Protein AF-A0A3C0QA62-F1 (afdb_monomer)

Sequence (477 aa):
MVRRFFHHNLDNNSNHLPTVELIMLKHKIFTVAALTAALMTASAAHARSTYVSPWQSLYPDSLSYDNADCMLCHTTADGKSGLNPYGADMDSVLPGSPSTTEITDALLAIEGDDSDSDPTGSSNLVEIDADTQPGWAEGDDPSGVIGLLDPGTPVADISVSPLSVDFGAVTVGTSGADSVAISNVGSADLTVDSLNLSGSSEFSLPGAPDTPFTVAASTSVNVSVEYAPLNDGLDNGTLEIASDSPGEELISVALSGTGVPVVVNECVPVIDPASLEFGSVELGNTSSLTTTVTNNGTLNCAVAAAVSGSVEFTLASSTSFTVVPGDSVDVDVDYTPADVGDDAGNLELTFPDRTIDVPLSGSGIEAPVGVIDLDIKSFRVTKKIALVRVKPIVIKLTVENGGVTEGSAPATLTGVQNGEVVHTQTLDVTDAVGNGSTRYTLDPFTPDAVGEILWTMVINDGDPDDDVATATTTVNP

Foldseek 3Di:
DDDDDDDDDDDDDDDDDDDDDDDDDDDDDDDDDDDDDDDDDDDDDDFDPLQVVVVCVVQVQQPDFFPPALSNQANDRVVPHHGGPNVVLLCVQPPDDDDPVSSVVSLCVSDVDDPRPDPVPDRQVNQVVVRGGRRGDDDDDPPDDDDDDDVDDWAWAWDKPPLEDEQEEDEAQDKDKDKIKIFTQTRAKKWWADKDKDWDPQKDFPPDDDPGDIHGHGGIDITMIMGHHNDFAKTKMKIWIAIPHPPCRIGIRIYIYGHDYPQDQDFDWDKPPLAAEQEEDEAQDKDKDKIKIATQGQHKWWKAKDKFFDPQKGWPDDRIDIHHHGGMDMTMIMGHDHDFDKTKIWTWIDTPVDIRTHIYIYGYDHDPPFFFAKAFPDWDWAAEDELVDFDFIKIKTKIEGPTDDWDKWKKWKWKDWPRDTPDIDIDIDTDDPDPDIDMDIDDTHTDPDFGKIKMWMFTPRPDPDTRIDIDMHGYHD

pLDDT: mean 78.54, std 24.52, range [22.81, 98.81]

Nearest PDB structures (foldseek):
  7som-assembly1_E  TM=3.087E-01  e=5.846E-16  Chlamydomonas reinhardtii
  7sqc-assembly1_O0  TM=2.799E-01  e=1.904E-17  Chlamydomonas reinhardtii
  7sqc-assembly1_F0  TM=3.146E-01  e=8.799E-16  Chlamydomonas reinhardtii
  7som-assembly1_bb  TM=7.806E-01  e=2.149E-04  Chlamydomonas reinhardtii
  8rk3-assembly1_U  TM=2.871E-01  e=3.969E-04  Pseudomonas phage JBD30

Structure (mmCIF, N/CA/C/O backbone):
data_AF-A0A3C0QA62-F1
#
_entry.id   AF-A0A3C0QA62-F1
#
loop_
_atom_site.group_PDB
_atom_site.id
_atom_site.type_symbol
_atom_site.label_atom_id
_atom_site.label_alt_id
_atom_site.label_comp_id
_atom_site.label_asym_id
_atom_site.label_entity_id
_atom_site.label_seq_id
_atom_site.pdbx_PDB_ins_code
_atom_site.Cartn_x
_atom_site.Cartn_y
_atom_site.Cartn_z
_atom_site.occupancy
_atom_site.B_iso_or_equiv
_atom_site.auth_seq_id
_atom_site.auth_comp_id
_atom_site.auth_asym_id
_atom_site.auth_atom_id
_atom_site.pdbx_PDB_model_num
ATOM 1 N N . MET A 1 1 ? 83.747 -25.787 -48.846 1.00 26.89 1 MET A N 1
ATOM 2 C CA . MET A 1 1 ? 85.168 -26.116 -48.589 1.00 26.89 1 MET A CA 1
ATOM 3 C C . MET A 1 1 ? 85.708 -26.817 -49.833 1.00 26.89 1 MET A C 1
ATOM 5 O O . MET A 1 1 ? 85.223 -27.899 -50.106 1.00 26.89 1 MET A O 1
ATOM 9 N N . VAL A 1 2 ? 86.671 -26.185 -50.543 1.00 24.61 2 VAL A N 1
ATOM 10 C CA . VAL A 1 2 ? 87.620 -26.789 -51.528 1.00 24.61 2 VAL A CA 1
ATOM 11 C C . VAL A 1 2 ? 86.989 -27.203 -52.883 1.00 24.61 2 VAL A C 1
ATOM 13 O O . VAL A 1 2 ? 86.074 -28.004 -52.883 1.00 24.61 2 VAL A O 1
ATOM 16 N N . ARG A 1 3 ? 87.394 -26.778 -54.098 1.00 26.55 3 ARG A N 1
ATOM 17 C CA . ARG A 1 3 ? 88.548 -26.052 -54.711 1.00 26.55 3 ARG A CA 1
ATOM 18 C C . ARG A 1 3 ? 88.125 -25.712 -56.169 1.00 26.55 3 ARG A C 1
ATOM 20 O O . ARG A 1 3 ? 87.568 -26.588 -56.811 1.00 26.55 3 ARG A O 1
ATOM 27 N N . ARG A 1 4 ? 88.180 -24.484 -56.716 1.00 29.20 4 ARG A N 1
ATOM 28 C CA . ARG A 1 4 ? 89.308 -23.709 -57.315 1.00 29.20 4 ARG A CA 1
ATOM 29 C C . ARG A 1 4 ? 90.384 -24.494 -58.085 1.00 29.20 4 ARG A C 1
ATOM 31 O O . ARG A 1 4 ? 91.129 -25.231 -57.449 1.00 29.20 4 ARG A O 1
ATOM 38 N N . PHE A 1 5 ? 90.524 -24.193 -59.386 1.00 27.17 5 PHE A N 1
ATOM 39 C CA . PHE A 1 5 ? 91.738 -23.784 -60.148 1.00 27.17 5 PHE A CA 1
ATOM 40 C C . PHE A 1 5 ? 91.456 -23.931 -61.670 1.00 27.17 5 PHE A C 1
ATOM 42 O O . PHE A 1 5 ? 90.722 -24.836 -62.030 1.00 27.17 5 PHE A O 1
ATOM 49 N N . PHE A 1 6 ? 91.937 -23.133 -62.635 1.00 26.03 6 PHE A N 1
ATOM 50 C CA . PHE A 1 6 ? 92.983 -22.103 -62.709 1.00 26.03 6 PHE A CA 1
ATOM 51 C C . PHE A 1 6 ? 92.662 -21.101 -63.845 1.00 26.03 6 PHE A C 1
ATOM 53 O O . PHE A 1 6 ? 91.990 -21.423 -64.818 1.00 26.03 6 PHE A O 1
ATOM 60 N N . HIS A 1 7 ? 93.198 -19.895 -63.680 1.00 27.03 7 HIS A N 1
ATOM 61 C CA . HIS A 1 7 ? 93.237 -18.742 -64.580 1.00 27.03 7 HIS A CA 1
ATOM 62 C C . HIS A 1 7 ? 94.265 -18.887 -65.729 1.00 27.03 7 HIS A C 1
ATOM 64 O O . HIS A 1 7 ? 95.360 -19.379 -65.479 1.00 27.03 7 HIS A O 1
ATOM 70 N N . HIS A 1 8 ? 93.917 -18.303 -66.890 1.00 28.70 8 HIS A N 1
ATOM 71 C CA . HIS A 1 8 ? 94.701 -17.347 -67.710 1.00 28.70 8 HIS A CA 1
ATOM 72 C C . HIS A 1 8 ? 96.025 -17.798 -68.380 1.00 28.70 8 HIS A C 1
ATOM 74 O O . HIS A 1 8 ? 96.936 -18.263 -67.703 1.00 28.70 8 HIS A O 1
ATOM 80 N N . ASN A 1 9 ? 96.206 -17.528 -69.688 1.00 27.78 9 ASN A N 1
ATOM 81 C CA . ASN A 1 9 ? 96.906 -16.327 -70.202 1.00 27.78 9 ASN A CA 1
ATOM 82 C C . ASN A 1 9 ? 97.274 -16.422 -71.719 1.00 27.78 9 ASN A C 1
ATOM 84 O O . ASN A 1 9 ? 97.578 -17.506 -72.213 1.00 27.78 9 ASN A O 1
ATOM 88 N N . LEU A 1 10 ? 97.368 -15.240 -72.351 1.00 27.19 10 LEU A N 1
ATOM 89 C CA . LEU A 1 10 ? 98.178 -14.811 -73.516 1.00 27.19 10 LEU A CA 1
ATOM 90 C C . LEU A 1 10 ? 97.555 -14.605 -74.919 1.00 27.19 10 LEU A C 1
ATOM 92 O O . LEU A 1 10 ? 97.094 -15.520 -75.596 1.00 27.19 10 LEU A O 1
ATOM 96 N N . ASP A 1 11 ? 97.699 -13.340 -75.334 1.00 30.58 11 ASP A N 1
ATOM 97 C CA . ASP A 1 11 ? 97.498 -12.674 -76.625 1.00 30.58 11 ASP A CA 1
ATOM 98 C C . ASP A 1 11 ? 98.323 -13.243 -77.798 1.00 30.58 11 ASP A C 1
ATOM 100 O O . ASP A 1 11 ? 99.469 -13.650 -77.605 1.00 30.58 11 ASP A O 1
ATOM 104 N N . ASN A 1 12 ? 97.813 -13.134 -79.038 1.00 28.28 12 ASN A N 1
ATOM 105 C CA . ASN A 1 12 ? 98.344 -12.213 -80.068 1.00 28.28 12 ASN A CA 1
ATOM 106 C C . ASN A 1 12 ? 97.691 -12.397 -81.460 1.00 28.28 12 ASN A C 1
ATOM 108 O O . ASN A 1 12 ? 97.818 -13.438 -82.091 1.00 28.28 12 ASN A O 1
ATOM 112 N N . ASN A 1 13 ? 97.135 -11.287 -81.952 1.00 27.53 13 ASN A N 1
ATOM 113 C CA . ASN A 1 13 ? 97.365 -10.659 -83.261 1.00 27.53 13 ASN A CA 1
ATOM 114 C C . ASN A 1 13 ? 96.912 -11.296 -84.608 1.00 27.53 13 ASN A C 1
ATOM 116 O O . ASN A 1 13 ? 97.366 -12.352 -85.039 1.00 27.53 13 ASN A O 1
ATOM 120 N N . SER A 1 14 ? 96.232 -10.422 -85.370 1.00 29.03 14 SER A N 1
ATOM 121 C CA . SER A 1 14 ? 96.308 -10.156 -86.825 1.00 29.03 14 SER A CA 1
ATOM 122 C C . SER A 1 14 ? 95.545 -11.000 -87.873 1.00 29.03 14 SER A C 1
ATOM 124 O O . SER A 1 14 ? 95.892 -12.131 -88.176 1.00 29.03 14 SER A O 1
ATOM 126 N N . ASN A 1 15 ? 94.592 -10.302 -88.521 1.00 30.58 15 ASN A N 1
ATOM 127 C CA . ASN A 1 15 ? 94.280 -10.215 -89.963 1.00 30.58 15 ASN A CA 1
ATOM 128 C C . ASN A 1 15 ? 94.190 -11.489 -90.828 1.00 30.58 15 ASN A C 1
ATOM 130 O O . ASN A 1 15 ? 95.211 -12.067 -91.177 1.00 30.58 15 ASN A O 1
ATOM 134 N N . HIS A 1 16 ? 92.992 -11.767 -91.367 1.00 29.56 16 HIS A N 1
ATOM 135 C CA . HIS A 1 16 ? 92.656 -11.638 -92.805 1.00 29.56 16 HIS A CA 1
ATOM 136 C C . HIS A 1 16 ? 91.302 -12.310 -93.138 1.00 29.56 16 HIS A C 1
ATOM 138 O O . HIS A 1 16 ? 91.106 -13.491 -92.878 1.00 29.56 16 HIS A O 1
ATOM 144 N N . LEU A 1 17 ? 90.392 -11.569 -93.785 1.00 32.72 17 LEU A N 1
ATOM 145 C CA . LEU A 1 17 ? 89.341 -12.120 -94.664 1.00 32.72 17 LEU A CA 1
ATOM 146 C C . LEU A 1 17 ? 89.995 -12.592 -95.983 1.00 32.72 17 LEU A C 1
ATOM 148 O O . LEU A 1 17 ? 90.993 -11.979 -96.383 1.00 32.72 17 LEU A O 1
ATOM 152 N N . PRO A 1 18 ? 89.466 -13.629 -96.678 1.00 40.97 18 PRO A N 1
ATOM 153 C CA . PRO A 1 18 ? 88.430 -13.379 -97.696 1.00 40.97 18 PRO A CA 1
ATOM 154 C C . PRO A 1 18 ? 87.348 -14.475 -97.921 1.00 40.97 18 PRO A C 1
ATOM 156 O O . PRO A 1 18 ? 87.532 -15.661 -97.672 1.00 40.97 18 PRO A O 1
ATOM 159 N N . THR A 1 19 ? 86.225 -13.981 -98.455 1.00 31.14 19 THR A N 1
ATOM 160 C CA . THR A 1 19 ? 85.123 -14.540 -99.281 1.00 31.14 19 THR A CA 1
ATOM 161 C C . THR A 1 19 ? 85.268 -15.903 -99.982 1.00 31.14 19 THR A C 1
ATOM 163 O O . THR A 1 19 ? 86.271 -16.081 -100.664 1.00 31.14 19 THR A O 1
ATOM 166 N N . VAL A 1 20 ? 84.180 -16.710 -100.033 1.00 29.05 20 VAL A N 1
ATOM 167 C CA . VAL A 1 20 ? 83.688 -17.431 -101.247 1.00 29.05 20 VAL A CA 1
ATOM 168 C C . VAL A 1 20 ? 82.154 -17.667 -101.222 1.00 29.05 20 VAL A C 1
ATOM 170 O O . VAL A 1 20 ? 81.580 -18.053 -100.211 1.00 29.05 20 VAL A O 1
ATOM 173 N N . GLU A 1 21 ? 81.581 -17.415 -102.403 1.00 28.95 21 GLU A N 1
ATOM 174 C CA . GLU A 1 21 ? 80.280 -17.644 -103.061 1.00 28.95 21 GLU A CA 1
ATOM 175 C C . GLU A 1 21 ? 79.274 -18.764 -102.690 1.00 28.95 21 GLU A C 1
ATOM 177 O O . GLU A 1 21 ? 79.554 -19.799 -102.095 1.00 28.95 21 GLU A O 1
ATOM 182 N N . LEU A 1 22 ? 78.070 -18.485 -103.210 1.00 26.78 22 LEU A N 1
ATOM 183 C CA . LEU A 1 22 ? 76.736 -19.077 -103.138 1.00 26.78 22 LEU A CA 1
ATOM 184 C C . LEU A 1 22 ? 76.501 -20.171 -104.211 1.00 26.78 22 LEU A C 1
ATOM 186 O O . LEU A 1 22 ? 76.644 -19.877 -105.394 1.00 26.78 22 LEU A O 1
ATOM 190 N N . ILE A 1 23 ? 76.021 -21.375 -103.847 1.00 28.67 23 ILE A N 1
ATOM 191 C CA . ILE A 1 23 ? 75.345 -22.313 -104.779 1.00 28.67 23 ILE A CA 1
ATOM 192 C C . ILE A 1 23 ? 74.132 -22.986 -104.107 1.00 28.67 23 ILE A C 1
ATOM 194 O O . ILE A 1 23 ? 74.202 -23.500 -102.995 1.00 28.67 23 ILE A O 1
ATOM 198 N N . MET A 1 24 ? 73.015 -22.965 -104.838 1.00 22.81 24 MET A N 1
ATOM 199 C CA . MET A 1 24 ? 71.668 -23.440 -104.507 1.00 22.81 24 MET A CA 1
ATOM 200 C C . MET A 1 24 ? 71.436 -24.959 -104.688 1.00 22.81 24 MET A C 1
ATOM 202 O O . MET A 1 24 ? 71.979 -25.576 -105.601 1.00 22.81 24 MET A O 1
ATOM 206 N N . LEU A 1 25 ? 70.422 -25.443 -103.945 1.00 23.38 25 LEU A N 1
ATOM 207 C CA . LEU A 1 25 ? 69.402 -26.461 -104.292 1.00 23.38 25 LEU A CA 1
ATOM 208 C C . LEU A 1 25 ? 69.584 -27.925 -103.806 1.00 23.38 25 LEU A C 1
ATOM 210 O O . LEU A 1 25 ? 70.167 -28.748 -104.507 1.00 23.38 25 LEU A O 1
ATOM 214 N N . LYS A 1 26 ? 68.897 -28.303 -102.705 1.00 24.67 26 LYS A N 1
ATOM 215 C CA . LYS A 1 26 ? 67.719 -29.222 -102.675 1.00 24.67 26 LYS A CA 1
ATOM 216 C C . LYS A 1 26 ? 67.338 -29.694 -101.246 1.00 24.67 26 LYS A C 1
ATOM 218 O O . LYS A 1 26 ? 68.153 -30.264 -100.546 1.00 24.67 26 LYS A O 1
ATOM 223 N N . HIS A 1 27 ? 66.036 -29.571 -100.950 1.00 25.97 27 HIS A N 1
ATOM 224 C CA . HIS A 1 27 ? 65.172 -30.411 -100.088 1.00 25.97 27 HIS A CA 1
ATOM 225 C C . HIS A 1 27 ? 65.398 -30.512 -98.556 1.00 25.97 27 HIS A C 1
ATOM 227 O O . HIS A 1 27 ? 66.249 -31.251 -98.089 1.00 25.97 27 HIS A O 1
ATOM 233 N N . LYS A 1 28 ? 64.453 -29.880 -97.827 1.00 26.23 28 LYS A N 1
ATOM 234 C CA . LYS A 1 28 ? 63.753 -30.299 -96.583 1.00 26.23 28 LYS A CA 1
ATOM 235 C C . LYS A 1 28 ? 64.570 -30.866 -95.396 1.00 26.23 28 LYS A C 1
ATOM 237 O O . LYS A 1 28 ? 64.943 -32.030 -95.446 1.00 26.23 28 LYS A O 1
ATOM 242 N N . ILE A 1 29 ? 64.601 -30.093 -94.287 1.00 24.38 29 ILE A N 1
ATOM 243 C CA . ILE A 1 29 ? 64.251 -30.420 -92.864 1.00 24.38 29 ILE A CA 1
ATOM 244 C C . ILE A 1 29 ? 65.149 -29.631 -91.871 1.00 24.38 29 ILE A C 1
ATOM 246 O O . ILE A 1 29 ? 66.351 -29.840 -91.907 1.00 24.38 29 ILE A O 1
ATOM 250 N N . PHE A 1 30 ? 64.517 -28.784 -91.019 1.00 25.42 30 PHE A N 1
ATOM 251 C CA . PHE A 1 30 ? 64.921 -28.196 -89.700 1.00 25.42 30 PHE A CA 1
ATOM 252 C C . PHE A 1 30 ? 66.323 -27.507 -89.593 1.00 25.42 30 PHE A C 1
ATOM 254 O O . PHE A 1 30 ? 67.306 -28.038 -90.077 1.00 25.42 30 PHE A O 1
ATOM 261 N N . THR A 1 31 ? 66.582 -26.328 -88.989 1.00 24.80 31 THR A N 1
ATOM 262 C CA . THR A 1 31 ? 66.087 -25.653 -87.760 1.00 24.80 31 THR A CA 1
ATOM 263 C C . THR A 1 31 ? 66.714 -24.224 -87.670 1.00 24.80 31 THR A C 1
ATOM 265 O O . THR A 1 31 ? 67.859 -24.082 -88.085 1.00 24.80 31 THR A O 1
ATOM 268 N N . VAL A 1 32 ? 65.971 -23.232 -87.126 1.00 25.67 32 VAL A N 1
ATOM 269 C CA . VAL A 1 32 ? 66.330 -22.071 -86.229 1.00 25.67 32 VAL A CA 1
ATOM 270 C C . VAL A 1 32 ? 67.537 -21.155 -86.591 1.00 25.67 32 VAL A C 1
ATOM 272 O O . VAL A 1 32 ? 68.658 -21.633 -86.695 1.00 25.67 32 VAL A O 1
ATOM 275 N N . ALA A 1 33 ? 67.325 -19.871 -86.965 1.00 28.88 33 ALA A N 1
ATOM 276 C CA . ALA A 1 33 ? 67.343 -18.592 -86.176 1.00 28.88 33 ALA A CA 1
ATOM 277 C C . ALA A 1 33 ? 68.711 -18.262 -85.508 1.00 28.88 33 ALA A C 1
ATOM 279 O O . ALA A 1 33 ? 69.396 -19.177 -85.086 1.00 28.88 33 ALA A O 1
ATOM 280 N N . ALA A 1 34 ? 69.242 -17.038 -85.365 1.00 30.95 34 ALA A N 1
ATOM 281 C CA . ALA A 1 34 ? 68.727 -15.667 -85.234 1.00 30.95 34 ALA A CA 1
ATOM 282 C C . ALA A 1 34 ? 69.892 -14.666 -85.548 1.00 30.95 34 ALA A C 1
ATOM 284 O O . ALA A 1 34 ? 71.056 -15.048 -85.463 1.00 30.95 34 ALA A O 1
ATOM 285 N N . LEU A 1 35 ? 69.665 -13.498 -86.168 1.00 35.56 35 LEU A N 1
ATOM 286 C CA . LEU A 1 35 ? 69.410 -12.154 -85.595 1.00 35.56 35 LEU A CA 1
ATOM 287 C C . LEU A 1 35 ? 70.594 -11.477 -84.851 1.00 35.56 35 LEU A C 1
ATOM 289 O O . LEU A 1 35 ? 71.106 -12.006 -83.873 1.00 35.56 35 LEU A O 1
ATOM 293 N N . THR A 1 36 ? 70.934 -10.245 -85.257 1.00 27.06 36 THR A N 1
ATOM 294 C CA . THR A 1 36 ? 71.584 -9.191 -84.439 1.00 27.06 36 THR A CA 1
ATOM 295 C C . THR A 1 36 ? 70.945 -7.846 -84.836 1.00 27.06 36 THR A C 1
ATOM 297 O O . THR A 1 36 ? 70.931 -7.500 -86.012 1.00 27.06 36 THR A O 1
ATOM 300 N N . ALA A 1 37 ? 70.129 -7.216 -83.984 1.00 34.12 37 ALA A N 1
ATOM 301 C CA . ALA A 1 37 ? 70.430 -6.394 -82.800 1.00 34.12 37 ALA A CA 1
ATOM 302 C C . ALA A 1 37 ? 70.638 -4.901 -83.131 1.00 34.12 37 ALA A C 1
ATOM 304 O O . ALA A 1 37 ? 71.585 -4.539 -83.826 1.00 34.12 37 ALA A O 1
ATOM 305 N N . ALA A 1 38 ? 69.798 -4.038 -82.550 1.00 26.64 38 ALA A N 1
ATOM 306 C CA . ALA A 1 38 ? 70.141 -2.657 -82.214 1.00 26.64 38 ALA A CA 1
ATOM 307 C C . ALA A 1 38 ? 69.278 -2.186 -81.029 1.00 26.64 38 ALA A C 1
ATOM 309 O O . ALA A 1 38 ? 68.054 -2.225 -81.093 1.00 26.64 38 ALA A O 1
ATOM 310 N N . LEU A 1 39 ? 69.964 -1.778 -79.959 1.00 31.45 39 LEU A N 1
ATOM 311 C CA . LEU A 1 39 ? 69.445 -1.229 -78.705 1.00 31.45 39 LEU A CA 1
ATOM 312 C C . LEU A 1 39 ? 68.789 0.151 -78.892 1.00 31.45 39 LEU A C 1
ATOM 314 O O . LEU A 1 39 ? 69.334 0.995 -79.606 1.00 31.45 39 LEU A O 1
ATOM 318 N N . MET A 1 40 ? 67.744 0.426 -78.105 1.00 26.41 40 MET A N 1
ATOM 319 C CA . MET A 1 40 ? 67.403 1.763 -77.604 1.00 26.41 40 MET A CA 1
ATOM 320 C C . MET A 1 40 ? 67.212 1.694 -76.083 1.00 26.41 40 MET A C 1
ATOM 322 O O . MET A 1 40 ? 66.695 0.712 -75.565 1.00 26.41 40 MET A O 1
ATOM 326 N N . THR A 1 41 ? 67.697 2.711 -75.373 1.00 27.94 41 THR A N 1
ATOM 327 C CA . THR A 1 41 ? 67.668 2.833 -73.908 1.00 27.94 41 THR A CA 1
ATOM 328 C C . THR A 1 41 ? 66.343 3.430 -73.430 1.00 27.94 41 THR A C 1
ATOM 330 O O . THR A 1 41 ? 65.990 4.523 -73.878 1.00 27.94 41 THR A O 1
ATOM 333 N N . ALA A 1 42 ? 65.663 2.745 -72.508 1.00 26.64 42 ALA A N 1
ATOM 334 C CA . ALA A 1 42 ? 64.410 3.158 -71.873 1.00 26.64 42 ALA A CA 1
ATOM 335 C C . ALA A 1 42 ? 64.637 4.085 -70.661 1.00 26.64 42 ALA A C 1
ATOM 337 O O . ALA A 1 42 ? 65.643 3.974 -69.956 1.00 26.64 42 ALA A O 1
ATOM 338 N N . SER A 1 43 ? 63.695 4.999 -70.417 1.00 31.66 43 SER A N 1
ATOM 339 C CA . SER A 1 43 ? 63.529 5.710 -69.142 1.00 31.66 43 SER A CA 1
ATOM 340 C C . SER A 1 43 ? 62.390 5.072 -68.348 1.00 31.66 43 SER A C 1
ATOM 342 O O . SER A 1 43 ? 61.391 4.684 -68.940 1.00 31.66 43 SER A O 1
ATOM 344 N N . ALA A 1 44 ? 62.573 4.977 -67.030 1.00 33.16 44 ALA A N 1
ATOM 345 C CA . ALA A 1 44 ? 61.753 4.203 -66.101 1.00 33.16 44 ALA A CA 1
ATOM 346 C C . ALA A 1 44 ? 60.298 4.693 -65.959 1.00 33.16 44 ALA A C 1
ATOM 348 O O . ALA A 1 44 ? 60.064 5.885 -65.739 1.00 33.16 44 ALA A O 1
ATOM 349 N N . ALA A 1 45 ? 59.367 3.738 -66.012 1.00 34.66 45 ALA A N 1
ATOM 350 C CA . ALA A 1 45 ? 57.976 3.849 -65.580 1.00 34.66 45 ALA A CA 1
ATOM 351 C C . ALA A 1 45 ? 57.856 3.567 -64.064 1.00 34.66 45 ALA A C 1
ATOM 353 O O . ALA A 1 45 ? 58.715 2.903 -63.480 1.00 34.66 45 ALA A O 1
ATOM 354 N N . HIS A 1 46 ? 56.811 4.077 -63.409 1.00 31.17 46 HIS A N 1
ATOM 355 C CA . HIS A 1 46 ? 56.518 3.839 -61.988 1.00 31.17 46 HIS A CA 1
ATOM 356 C C . HIS A 1 46 ? 55.051 3.415 -61.809 1.00 31.17 46 HIS A C 1
ATOM 358 O O . HIS A 1 46 ? 54.166 4.110 -62.304 1.00 31.17 46 HIS A O 1
ATOM 364 N N . ALA A 1 47 ? 54.787 2.353 -61.037 1.00 35.00 47 ALA A N 1
ATOM 365 C CA . ALA A 1 47 ? 53.429 1.939 -60.659 1.00 35.00 47 ALA A CA 1
ATOM 366 C C . ALA A 1 47 ? 52.803 2.711 -59.493 1.00 35.00 47 ALA A C 1
ATOM 368 O O . ALA A 1 47 ? 53.462 3.436 -58.741 1.00 35.00 47 ALA A O 1
ATOM 369 N N . ARG A 1 48 ? 51.495 2.478 -59.308 1.00 38.41 48 ARG A N 1
ATOM 370 C CA . ARG A 1 48 ? 50.721 2.870 -58.124 1.00 38.41 48 ARG A CA 1
ATOM 371 C C . ARG A 1 48 ? 50.891 1.853 -56.992 1.00 38.41 48 ARG A C 1
ATOM 373 O O . ARG A 1 48 ? 50.832 0.649 -57.200 1.00 38.41 48 ARG A O 1
ATOM 380 N N . SER A 1 49 ? 51.033 2.347 -55.765 1.00 40.56 49 SER A N 1
ATOM 381 C CA . SER A 1 49 ? 51.334 1.549 -54.567 1.00 40.56 49 SER A CA 1
ATOM 382 C C . SER A 1 49 ? 50.247 0.552 -54.143 1.00 40.56 49 SER A C 1
ATOM 384 O O . SER A 1 49 ? 50.512 -0.283 -53.287 1.00 40.56 49 SER A O 1
ATOM 386 N N . THR A 1 50 ? 49.026 0.638 -54.671 1.00 38.38 50 THR A N 1
ATOM 387 C CA . THR A 1 50 ? 47.867 -0.142 -54.200 1.00 38.38 50 THR A CA 1
ATOM 388 C C . THR A 1 50 ? 47.843 -1.592 -54.681 1.00 38.38 50 THR A C 1
ATOM 390 O O . THR A 1 50 ? 47.325 -2.427 -53.954 1.00 38.38 50 THR A O 1
ATOM 393 N N . TYR A 1 51 ? 48.452 -1.902 -55.826 1.00 46.41 51 TYR A N 1
ATOM 394 C CA . TYR A 1 51 ? 48.505 -3.260 -56.407 1.00 46.41 51 TYR A CA 1
ATOM 395 C C . TYR A 1 51 ? 49.813 -3.982 -56.064 1.00 46.41 51 TYR A C 1
ATOM 397 O O . TYR A 1 51 ? 49.858 -5.166 -55.750 1.00 46.41 51 TYR A O 1
ATOM 405 N N . VAL A 1 52 ? 50.881 -3.195 -55.961 1.00 49.31 52 VAL A N 1
ATOM 406 C CA . VAL A 1 52 ? 52.206 -3.645 -55.532 1.00 49.31 52 VAL A CA 1
ATOM 407 C C . VAL A 1 52 ? 52.225 -4.040 -54.049 1.00 49.31 52 VAL A C 1
ATOM 409 O O . VAL A 1 52 ? 52.954 -4.948 -53.663 1.00 49.31 52 VAL A O 1
ATOM 412 N N . SER A 1 53 ? 51.425 -3.384 -53.197 1.00 51.62 53 SER A N 1
ATOM 413 C CA . SER A 1 53 ? 51.437 -3.642 -51.745 1.00 51.62 53 SER A CA 1
ATOM 414 C C . SER A 1 53 ? 50.906 -5.032 -51.351 1.00 51.62 53 SER A C 1
ATOM 416 O O . SER A 1 53 ? 51.553 -5.669 -50.520 1.00 51.62 53 SER A O 1
ATOM 418 N N . PRO A 1 54 ? 49.789 -5.544 -51.912 1.00 50.66 54 PRO A N 1
ATOM 419 C CA . PRO A 1 54 ? 49.346 -6.925 -51.693 1.00 50.66 54 PRO A CA 1
ATOM 420 C C . PRO A 1 54 ? 50.384 -7.972 -52.113 1.00 50.66 54 PRO A C 1
ATOM 422 O O . PRO A 1 54 ? 50.725 -8.845 -51.314 1.00 50.66 54 PRO A O 1
ATOM 425 N N . TRP A 1 55 ? 50.963 -7.841 -53.311 1.00 57.34 55 TRP A N 1
ATOM 426 C CA . TRP A 1 55 ? 51.987 -8.767 -53.800 1.00 57.34 55 TRP A CA 1
ATOM 427 C C . TRP A 1 55 ? 53.271 -8.707 -52.955 1.00 57.34 55 TRP A C 1
ATOM 429 O O . TRP A 1 55 ? 53.773 -9.740 -52.514 1.00 57.34 55 TRP A O 1
ATOM 439 N N . GLN A 1 56 ? 53.752 -7.508 -52.602 1.00 59.94 56 GLN A N 1
ATOM 440 C CA . GLN A 1 56 ? 54.882 -7.334 -51.676 1.00 59.94 56 GLN A CA 1
ATOM 441 C C . GLN A 1 56 ? 54.568 -7.822 -50.256 1.00 59.94 56 GLN A C 1
ATOM 443 O O . GLN A 1 56 ? 55.482 -8.162 -49.510 1.00 59.94 56 GLN A O 1
ATOM 448 N N . SER A 1 57 ? 53.297 -7.872 -49.855 1.00 58.72 57 SER A N 1
ATOM 449 C CA . SER A 1 57 ? 52.902 -8.456 -48.573 1.00 58.72 57 SER A CA 1
ATOM 450 C C . SER A 1 57 ? 52.970 -9.984 -48.592 1.00 58.72 57 SER A C 1
ATOM 452 O O . SER A 1 57 ? 53.271 -10.573 -47.552 1.00 58.72 57 SER A O 1
ATOM 454 N N . LEU A 1 58 ? 52.687 -10.628 -49.729 1.00 57.06 58 LEU A N 1
ATOM 455 C CA . LEU A 1 58 ? 52.861 -12.075 -49.894 1.00 57.06 58 LEU A CA 1
ATOM 456 C C . LEU A 1 58 ? 54.335 -12.453 -50.092 1.00 57.06 58 LEU A C 1
ATOM 458 O O . LEU A 1 58 ? 54.806 -13.417 -49.488 1.00 57.06 58 LEU A O 1
ATOM 462 N N . TYR A 1 59 ? 55.076 -11.667 -50.876 1.00 65.81 59 TYR A N 1
ATOM 463 C CA . TYR A 1 59 ? 56.470 -11.925 -51.243 1.00 65.81 59 TYR A CA 1
ATOM 464 C C . TYR A 1 59 ? 57.394 -10.753 -50.860 1.00 65.81 59 TYR A C 1
ATOM 466 O O . TYR A 1 59 ? 58.006 -10.113 -51.720 1.00 65.81 59 TYR A O 1
ATOM 474 N N . PRO A 1 60 ? 57.556 -10.467 -49.555 1.00 61.97 60 PRO A N 1
ATOM 475 C CA . PRO A 1 60 ? 58.277 -9.286 -49.066 1.00 61.97 60 PRO A CA 1
ATOM 476 C C . PRO A 1 60 ? 59.778 -9.293 -49.360 1.00 61.97 60 PRO A C 1
ATOM 478 O O . PRO A 1 60 ? 60.428 -8.260 -49.231 1.00 61.97 60 PRO A O 1
ATOM 481 N N . ASP A 1 61 ? 60.331 -10.438 -49.758 1.00 67.88 61 ASP A N 1
ATOM 482 C CA . ASP A 1 61 ? 61.747 -10.601 -50.092 1.00 67.88 61 ASP A CA 1
ATOM 483 C C . ASP A 1 61 ? 62.026 -10.476 -51.606 1.00 67.88 61 ASP A C 1
ATOM 485 O O . ASP A 1 61 ? 63.171 -10.633 -52.033 1.00 67.88 61 ASP A O 1
ATOM 489 N N . SER A 1 62 ? 61.002 -10.175 -52.415 1.00 66.56 62 SER A N 1
ATOM 490 C CA . SER A 1 62 ? 61.050 -10.108 -53.886 1.00 66.56 62 SER A CA 1
ATOM 491 C C . SER A 1 62 ? 60.935 -8.666 -54.405 1.00 66.56 62 SER A C 1
ATOM 493 O O . SER A 1 62 ? 60.138 -8.342 -55.277 1.00 66.56 62 SER A O 1
ATOM 495 N N . LEU A 1 63 ? 61.724 -7.749 -53.842 1.00 61.25 63 LEU A N 1
ATOM 496 C CA . LEU A 1 63 ? 61.512 -6.295 -53.963 1.00 61.25 63 LEU A CA 1
ATOM 497 C C . LEU A 1 63 ? 62.170 -5.622 -55.188 1.00 61.25 63 LEU A C 1
ATOM 499 O O . LEU A 1 63 ? 62.446 -4.421 -55.136 1.00 61.25 63 LEU A O 1
ATOM 503 N N . SER A 1 64 ? 62.477 -6.360 -56.260 1.00 61.00 64 SER A N 1
ATOM 504 C CA . SER A 1 64 ? 63.155 -5.780 -57.432 1.00 61.00 64 SER A CA 1
ATOM 505 C C . SER A 1 64 ? 62.192 -5.337 -58.527 1.00 61.00 64 SER A C 1
ATOM 507 O O . SER A 1 64 ? 61.349 -6.113 -58.955 1.00 61.00 64 SER A O 1
ATOM 509 N N . TYR A 1 65 ? 62.375 -4.115 -59.029 1.00 52.72 65 TYR A N 1
ATOM 510 C CA . TYR A 1 65 ? 61.578 -3.520 -60.112 1.00 52.72 65 TYR A CA 1
ATOM 511 C C . TYR A 1 65 ? 61.946 -4.031 -61.515 1.00 52.72 65 TYR A C 1
ATOM 513 O O . TYR A 1 65 ? 61.404 -3.537 -62.496 1.00 52.72 65 TYR A O 1
ATOM 521 N N . ASP A 1 66 ? 62.906 -4.950 -61.610 1.00 57.66 66 ASP A N 1
ATOM 522 C CA . ASP A 1 66 ? 63.377 -5.554 -62.853 1.00 57.66 66 ASP A CA 1
ATOM 523 C C . ASP A 1 66 ? 63.170 -7.070 -62.761 1.00 57.66 66 ASP A C 1
ATOM 525 O O . ASP A 1 66 ? 63.760 -7.735 -61.904 1.00 57.66 66 ASP A O 1
ATOM 529 N N . ASN A 1 67 ? 62.337 -7.619 -63.647 1.00 56.31 67 ASN A N 1
ATOM 530 C CA . ASN A 1 67 ? 62.025 -9.048 -63.659 1.00 56.31 67 ASN A CA 1
ATOM 531 C C . ASN A 1 67 ? 63.225 -9.932 -64.023 1.00 56.31 67 ASN A C 1
ATOM 533 O O . ASN A 1 67 ? 63.218 -11.135 -63.752 1.00 56.31 67 ASN A O 1
ATOM 537 N N . ALA A 1 68 ? 64.268 -9.349 -64.616 1.00 57.41 68 ALA A N 1
ATOM 538 C CA . ALA A 1 68 ? 65.526 -10.022 -64.897 1.00 57.41 68 ALA A CA 1
ATOM 539 C C . ALA A 1 68 ? 66.518 -9.953 -63.720 1.00 57.41 68 ALA A C 1
ATOM 541 O O . ALA A 1 68 ? 67.577 -10.592 -63.772 1.00 57.41 68 ALA A O 1
ATOM 542 N N . ASP A 1 69 ? 66.212 -9.202 -62.657 1.00 67.25 69 ASP A N 1
ATOM 543 C CA . ASP A 1 69 ? 67.061 -9.136 -61.476 1.00 67.25 69 ASP A CA 1
ATOM 544 C C . ASP A 1 69 ? 66.970 -10.438 -60.684 1.00 67.25 69 ASP A C 1
ATOM 546 O O . ASP A 1 69 ? 65.905 -10.926 -60.302 1.00 67.25 69 ASP A O 1
ATOM 550 N N . CYS A 1 70 ? 68.137 -10.985 -60.363 1.00 71.69 70 CYS A N 1
ATOM 551 C CA . CYS A 1 70 ? 68.246 -12.175 -59.543 1.00 71.69 70 CYS A CA 1
ATOM 552 C C . CYS A 1 70 ? 67.559 -12.005 -58.180 1.00 71.69 70 CYS A C 1
ATOM 554 O O . CYS A 1 70 ? 67.106 -13.002 -57.629 1.00 71.69 70 CYS A O 1
ATOM 556 N N . MET A 1 71 ? 67.442 -10.778 -57.652 1.00 70.38 71 MET A N 1
ATOM 557 C CA . MET A 1 71 ? 66.720 -10.514 -56.399 1.00 70.38 71 MET A CA 1
ATOM 558 C C . MET A 1 71 ? 65.218 -10.811 -56.451 1.00 70.38 71 MET A C 1
ATOM 560 O O . MET A 1 71 ? 64.601 -10.928 -55.394 1.00 70.38 71 MET A O 1
ATOM 564 N N . LEU A 1 72 ? 64.620 -10.936 -57.640 1.00 70.75 72 LEU A N 1
ATOM 565 C CA . LEU A 1 72 ? 63.207 -11.282 -57.754 1.00 70.75 72 LEU A CA 1
ATOM 566 C C . LEU A 1 72 ? 62.941 -12.710 -57.253 1.00 70.75 72 LEU A C 1
ATOM 568 O O . LEU A 1 72 ? 61.987 -12.933 -56.514 1.00 70.75 72 LEU A O 1
ATOM 572 N N . CYS A 1 73 ? 63.815 -13.659 -57.598 1.00 69.38 73 CYS A N 1
ATOM 573 C CA . CYS A 1 73 ? 63.654 -15.081 -57.262 1.00 69.38 73 CYS A CA 1
ATOM 574 C C . CYS A 1 73 ? 64.685 -15.590 -56.244 1.00 69.38 73 CYS A C 1
ATOM 576 O O . CYS A 1 73 ? 64.529 -16.674 -55.686 1.00 69.38 73 CYS A O 1
ATOM 578 N N . HIS A 1 74 ? 65.756 -14.838 -55.992 1.00 75.12 74 HIS A N 1
ATOM 579 C CA . HIS A 1 74 ? 66.828 -15.204 -55.075 1.00 75.12 74 HIS A CA 1
ATOM 580 C C . HIS A 1 74 ? 66.993 -14.161 -53.980 1.00 75.12 74 HIS A C 1
ATOM 582 O O . HIS A 1 74 ? 66.782 -12.970 -54.155 1.00 75.12 74 HIS A O 1
ATOM 588 N N . THR A 1 75 ? 67.486 -14.609 -52.834 1.00 74.06 75 THR A N 1
ATOM 589 C CA . THR A 1 75 ? 67.736 -13.729 -51.682 1.00 74.06 75 THR A CA 1
ATOM 590 C C . THR A 1 75 ? 68.920 -12.758 -51.871 1.00 74.06 75 THR A C 1
ATOM 592 O O . THR A 1 75 ? 69.173 -11.928 -51.000 1.00 74.06 75 THR A O 1
ATOM 595 N N . THR A 1 76 ? 69.681 -12.853 -52.974 1.00 71.38 76 THR A N 1
ATOM 596 C CA . THR A 1 76 ? 70.794 -11.944 -53.313 1.00 71.38 76 THR A CA 1
ATOM 597 C C . THR A 1 76 ? 70.855 -11.624 -54.810 1.00 71.38 76 THR A C 1
ATOM 599 O O . THR A 1 76 ? 70.607 -12.474 -55.662 1.00 71.38 76 THR A O 1
ATOM 602 N N . ALA A 1 77 ? 71.299 -10.403 -55.132 1.00 69.38 77 ALA A N 1
ATOM 603 C CA . ALA A 1 77 ? 71.384 -9.865 -56.498 1.00 69.38 77 ALA A CA 1
ATOM 604 C C . ALA A 1 77 ? 72.357 -10.578 -57.445 1.00 69.38 77 ALA A C 1
ATOM 606 O O . ALA A 1 77 ? 72.366 -10.312 -58.641 1.00 69.38 77 ALA A O 1
ATOM 607 N N . ASP A 1 78 ? 73.215 -11.465 -56.941 1.00 70.56 78 ASP A N 1
ATOM 608 C CA . ASP A 1 78 ? 74.150 -12.219 -57.777 1.00 70.56 78 ASP A CA 1
ATOM 609 C C . ASP A 1 78 ? 73.606 -13.583 -58.232 1.00 70.56 78 ASP A C 1
ATOM 611 O O . ASP A 1 78 ? 74.339 -14.316 -58.903 1.00 70.56 78 ASP A O 1
ATOM 615 N N . GLY A 1 79 ? 72.366 -13.928 -57.851 1.00 69.44 79 GLY A N 1
ATOM 616 C CA . GLY A 1 79 ? 71.656 -15.148 -58.264 1.00 69.44 79 GLY A CA 1
ATOM 617 C C . GLY A 1 79 ? 72.269 -16.443 -57.737 1.00 69.44 79 GLY A C 1
ATOM 618 O O . GLY A 1 79 ? 71.986 -17.527 -58.239 1.00 69.44 79 GLY A O 1
ATOM 619 N N . LYS A 1 80 ? 73.176 -16.345 -56.758 1.00 73.00 80 LYS A N 1
ATOM 620 C CA . LYS A 1 80 ? 73.935 -17.488 -56.221 1.00 73.00 80 LYS A CA 1
ATOM 621 C C . LYS A 1 80 ? 73.455 -17.938 -54.849 1.00 73.00 80 LYS A C 1
ATOM 623 O O . LYS A 1 80 ? 73.978 -18.925 -54.326 1.00 73.00 80 LYS A O 1
ATOM 628 N N . SER A 1 81 ? 72.516 -17.214 -54.250 1.00 74.62 81 SER A N 1
ATOM 629 C CA . SER A 1 81 ? 71.867 -17.611 -53.010 1.00 74.62 81 SER A CA 1
ATOM 630 C C . SER A 1 81 ? 70.690 -18.556 -53.263 1.00 74.62 81 SER A C 1
ATOM 632 O O . SER A 1 81 ? 70.287 -18.804 -54.401 1.00 74.62 81 SER A O 1
ATOM 634 N N . GLY A 1 82 ? 70.150 -19.116 -52.179 1.00 78.06 82 GLY A N 1
ATOM 635 C CA . GLY A 1 82 ? 68.902 -19.871 -52.246 1.00 78.06 82 GLY A CA 1
ATOM 636 C C . GLY A 1 82 ? 67.738 -18.996 -52.718 1.00 78.06 82 GLY A C 1
ATOM 637 O O . GLY A 1 82 ? 67.776 -17.767 -52.569 1.00 78.06 82 GLY A O 1
ATOM 638 N N . LEU A 1 83 ? 66.726 -19.661 -53.273 1.00 75.81 83 LEU A N 1
ATOM 639 C CA . LEU A 1 83 ? 65.487 -19.032 -53.712 1.00 75.81 83 LEU A CA 1
ATOM 640 C C . LEU A 1 83 ? 64.794 -18.338 -52.530 1.00 75.81 83 LEU A C 1
ATOM 642 O O . LEU A 1 83 ? 64.846 -18.832 -51.399 1.00 75.81 83 LEU A O 1
ATOM 646 N N . ASN A 1 84 ? 64.189 -17.181 -52.787 1.00 72.94 84 ASN A N 1
ATOM 647 C CA . ASN A 1 84 ? 63.241 -16.563 -51.857 1.00 72.94 84 ASN A CA 1
ATOM 648 C C . ASN A 1 84 ? 61.870 -17.280 -51.974 1.00 72.94 84 ASN A C 1
ATOM 650 O O . ASN A 1 84 ? 61.739 -18.171 -52.814 1.00 72.94 84 ASN A O 1
ATOM 654 N N . PRO A 1 85 ? 60.859 -16.968 -51.141 1.00 71.75 85 PRO A N 1
ATOM 655 C CA . PRO A 1 85 ? 59.567 -17.660 -51.188 1.00 71.75 85 PRO A CA 1
ATOM 656 C C . PRO A 1 85 ? 58.907 -17.649 -52.575 1.00 71.75 85 PRO A C 1
ATOM 658 O O . PRO A 1 85 ? 58.494 -18.700 -53.045 1.00 71.75 85 PRO A O 1
ATOM 661 N N . TYR A 1 86 ? 58.939 -16.513 -53.279 1.00 69.56 86 TYR A N 1
ATOM 662 C CA . TYR A 1 86 ? 58.432 -16.407 -54.652 1.00 69.56 86 TYR A CA 1
ATOM 663 C C . TYR A 1 86 ? 59.200 -17.309 -55.629 1.00 69.56 86 TYR A C 1
ATOM 665 O O . TYR A 1 86 ? 58.612 -18.082 -56.378 1.00 69.56 86 TYR A O 1
ATOM 673 N N . GLY A 1 87 ? 60.533 -17.276 -55.582 1.00 71.62 87 GLY A N 1
ATOM 674 C CA . GLY A 1 87 ? 61.378 -18.154 -56.384 1.00 71.62 87 GLY A CA 1
ATOM 675 C C . GLY A 1 87 ? 61.187 -19.634 -56.049 1.00 71.62 87 GLY A C 1
ATOM 676 O O . GLY A 1 87 ? 61.314 -20.471 -56.934 1.00 71.62 87 GLY A O 1
ATOM 677 N N . ALA A 1 88 ? 60.873 -19.967 -54.795 1.00 70.81 88 ALA A N 1
ATOM 678 C CA . AL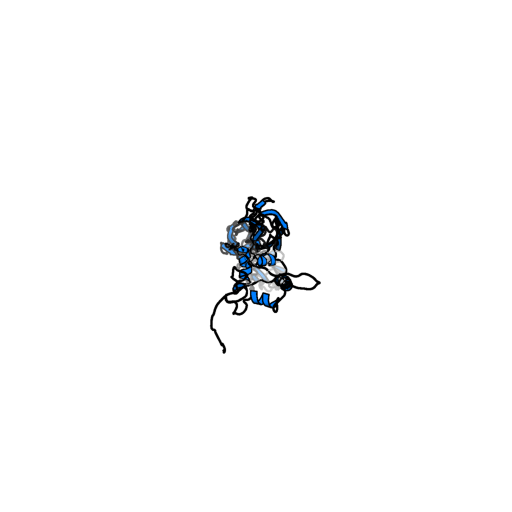A A 1 88 ? 60.599 -21.330 -54.350 1.00 70.81 88 ALA A CA 1
ATOM 679 C C . ALA A 1 88 ? 59.233 -21.827 -54.838 1.00 70.81 88 ALA A C 1
ATOM 681 O O . ALA A 1 88 ? 59.139 -22.974 -55.269 1.00 70.81 88 ALA A O 1
ATOM 682 N N . ASP A 1 89 ? 58.211 -20.972 -54.832 1.00 66.44 89 ASP A N 1
ATOM 683 C CA . ASP A 1 89 ? 56.905 -21.284 -55.411 1.00 66.44 89 ASP A CA 1
ATOM 684 C C . ASP A 1 89 ? 57.032 -21.467 -56.931 1.00 66.44 89 ASP A C 1
ATOM 686 O O . ASP A 1 89 ? 56.579 -22.485 -57.456 1.00 66.44 89 ASP A O 1
ATOM 690 N N . MET A 1 90 ? 57.787 -20.597 -57.613 1.00 65.06 90 MET A N 1
ATOM 691 C CA . MET A 1 90 ? 58.140 -20.730 -59.035 1.00 65.06 90 MET A CA 1
ATOM 692 C C . MET A 1 90 ? 58.922 -22.020 -59.352 1.00 65.06 90 MET A C 1
ATOM 694 O O . MET A 1 90 ? 58.611 -22.711 -60.320 1.00 65.06 90 MET A O 1
ATOM 698 N N . ASP A 1 91 ? 59.912 -22.394 -58.536 1.00 69.25 91 ASP A N 1
ATOM 699 C CA . ASP A 1 91 ? 60.681 -23.644 -58.692 1.00 69.25 91 ASP A CA 1
ATOM 700 C C . ASP A 1 91 ? 59.829 -24.888 -58.383 1.00 69.25 91 ASP A C 1
ATOM 702 O O . ASP A 1 91 ? 60.022 -25.950 -58.980 1.00 69.25 91 ASP A O 1
ATOM 706 N N . SER A 1 92 ? 58.833 -24.760 -57.498 1.00 62.34 92 SER A N 1
ATOM 707 C CA . SER A 1 92 ? 57.918 -25.852 -57.144 1.00 62.34 92 SER A CA 1
ATOM 708 C C . SER A 1 92 ? 56.975 -26.245 -58.285 1.00 62.34 92 SER A C 1
ATOM 710 O O . SER A 1 92 ? 56.572 -27.410 -58.371 1.00 62.34 92 SER A O 1
ATOM 712 N N . VAL A 1 93 ? 56.675 -25.307 -59.188 1.00 55.59 93 VAL A N 1
ATOM 713 C CA . VAL A 1 93 ? 55.813 -25.524 -60.360 1.00 55.59 93 VAL A CA 1
ATOM 714 C C . VAL A 1 93 ? 56.591 -25.708 -61.669 1.00 55.59 93 VAL A C 1
ATOM 716 O O . VAL A 1 93 ? 56.038 -26.252 -62.624 1.00 55.59 93 VAL A O 1
ATOM 719 N N . LEU A 1 94 ? 57.879 -25.337 -61.715 1.00 61.59 94 LEU A N 1
ATOM 720 C CA . LEU A 1 94 ? 58.765 -25.478 -62.881 1.00 61.59 94 LEU A CA 1
ATOM 721 C C . LEU A 1 94 ? 60.062 -26.247 -62.548 1.00 61.59 94 LEU A C 1
ATOM 723 O O . LEU A 1 94 ? 61.139 -25.653 -62.471 1.00 61.59 94 LEU A O 1
ATOM 727 N N . PRO A 1 95 ? 60.027 -27.585 -62.395 1.00 52.00 95 PRO A N 1
ATOM 728 C CA . PRO A 1 95 ? 61.233 -28.341 -62.077 1.00 52.00 95 PRO A CA 1
ATOM 729 C C . PRO A 1 95 ? 62.152 -28.521 -63.305 1.00 52.00 95 PRO A C 1
ATOM 731 O O . PRO A 1 95 ? 61.875 -29.314 -64.207 1.00 52.00 95 PRO A O 1
ATOM 734 N N . GLY A 1 96 ? 63.317 -27.863 -63.292 1.00 58.91 96 GLY A N 1
ATOM 735 C CA . GLY A 1 96 ? 64.350 -27.965 -64.341 1.00 58.91 96 GLY A CA 1
ATOM 736 C C . GLY A 1 96 ? 64.145 -26.989 -65.508 1.00 58.91 96 GLY A C 1
ATOM 737 O O . GLY A 1 96 ? 63.235 -26.184 -65.462 1.00 58.91 96 GLY A O 1
ATOM 738 N N . SER A 1 97 ? 65.007 -27.014 -66.541 1.00 51.34 97 SER A N 1
ATOM 739 C CA . SER A 1 97 ? 64.901 -26.106 -67.708 1.00 51.34 97 SER A CA 1
ATOM 740 C C . SER A 1 97 ? 63.656 -26.416 -68.557 1.00 51.34 97 SER A C 1
ATOM 742 O O . SER A 1 97 ? 63.723 -27.366 -69.345 1.00 51.34 97 SER A O 1
ATOM 744 N N . PRO A 1 98 ? 62.566 -25.633 -68.468 1.00 53.41 98 PRO A N 1
ATOM 745 C CA . PRO A 1 98 ? 61.329 -25.903 -69.185 1.00 53.41 98 PRO A CA 1
ATOM 746 C C . PRO A 1 98 ? 61.337 -25.215 -70.558 1.00 53.41 98 PRO A C 1
ATOM 748 O O . PRO A 1 98 ? 62.113 -24.293 -70.826 1.00 53.41 98 PRO A O 1
ATOM 751 N N . SER A 1 99 ? 60.464 -25.666 -71.450 1.00 53.75 99 SER A N 1
ATOM 752 C CA . SER A 1 99 ? 60.100 -24.956 -72.677 1.00 53.75 99 SER A CA 1
ATOM 753 C C . SER A 1 99 ? 59.179 -23.765 -72.373 1.00 53.75 99 SER A C 1
ATOM 755 O O . SER A 1 99 ? 58.509 -23.729 -71.346 1.00 53.75 99 SER A O 1
ATOM 757 N N . THR A 1 100 ? 59.108 -22.779 -73.274 1.00 50.09 100 THR A N 1
ATOM 758 C CA . THR A 1 100 ? 58.313 -21.549 -73.073 1.00 50.09 100 THR A CA 1
ATOM 759 C C . THR A 1 100 ? 56.819 -21.799 -72.847 1.00 50.09 100 THR A C 1
ATOM 761 O O . THR A 1 100 ? 56.176 -21.009 -72.173 1.00 50.09 100 THR A O 1
ATOM 764 N N . THR A 1 101 ? 56.270 -22.907 -73.352 1.00 45.16 101 THR A N 1
ATOM 765 C CA . THR A 1 101 ? 54.869 -23.302 -73.123 1.00 45.16 101 THR A CA 1
ATOM 766 C C . THR A 1 101 ? 54.625 -23.821 -71.700 1.00 45.16 101 THR A C 1
ATOM 768 O O . THR A 1 101 ? 53.548 -23.615 -71.160 1.00 45.16 101 THR A O 1
ATOM 771 N N . GLU A 1 102 ? 55.627 -24.434 -71.061 1.00 54.72 102 GLU A N 1
ATOM 772 C CA . GLU A 1 102 ? 55.520 -24.939 -69.681 1.00 54.72 102 GLU A CA 1
ATOM 773 C C . GLU A 1 102 ? 55.560 -23.797 -68.649 1.00 54.72 102 GLU A C 1
ATOM 775 O O . GLU A 1 102 ? 54.958 -23.913 -67.588 1.00 54.72 102 GLU A O 1
ATOM 780 N N . ILE A 1 103 ? 56.195 -22.668 -68.989 1.00 51.19 103 ILE A N 1
ATOM 781 C CA . ILE A 1 103 ? 56.244 -21.445 -68.167 1.00 51.19 103 ILE A CA 1
ATOM 782 C C . ILE A 1 103 ? 54.862 -20.780 -68.076 1.00 51.19 103 ILE A C 1
ATOM 784 O O . ILE A 1 103 ? 54.445 -20.378 -66.993 1.00 51.19 103 ILE A O 1
ATOM 788 N N . THR A 1 104 ? 54.130 -20.714 -69.191 1.00 48.72 104 THR A N 1
ATOM 789 C CA . THR A 1 104 ? 52.781 -20.129 -69.256 1.00 48.72 104 THR A CA 1
ATOM 790 C C . THR A 1 104 ? 51.770 -20.906 -68.410 1.00 48.72 104 THR A C 1
ATOM 792 O O . THR A 1 104 ? 51.019 -20.307 -67.647 1.00 48.72 104 THR A O 1
ATOM 795 N N . ASP A 1 105 ? 51.788 -22.239 -68.491 1.00 52.16 105 ASP A N 1
ATOM 796 C CA . ASP A 1 105 ? 50.871 -23.100 -67.733 1.00 52.16 105 ASP A CA 1
ATOM 797 C C . ASP A 1 105 ? 51.196 -23.131 -66.227 1.00 52.16 105 ASP A C 1
ATOM 799 O O . ASP A 1 105 ? 50.298 -23.294 -65.403 1.00 52.16 105 ASP A O 1
ATOM 803 N N . ALA A 1 106 ? 52.466 -22.956 -65.850 1.00 54.09 106 ALA A N 1
ATOM 804 C CA . ALA A 1 106 ? 52.893 -22.901 -64.453 1.00 54.09 106 ALA A CA 1
ATOM 805 C C . ALA A 1 106 ? 52.550 -21.567 -63.772 1.00 54.09 106 ALA A C 1
ATOM 807 O O . ALA A 1 106 ? 52.120 -21.568 -62.620 1.00 54.09 106 ALA A O 1
ATOM 808 N N . LEU A 1 107 ? 52.672 -20.448 -64.496 1.00 52.88 107 LEU A N 1
ATOM 809 C CA . LEU A 1 107 ? 52.215 -19.132 -64.034 1.00 52.88 107 LEU A CA 1
ATOM 810 C C . LEU A 1 107 ? 50.690 -19.120 -63.827 1.00 52.88 107 LEU A C 1
ATOM 812 O O . LEU A 1 107 ? 50.217 -18.686 -62.786 1.00 52.88 107 LEU A O 1
ATOM 816 N N . LEU A 1 108 ? 49.928 -19.747 -64.732 1.00 52.06 108 LEU A N 1
ATOM 817 C CA . LEU A 1 108 ? 48.482 -19.964 -64.565 1.00 52.06 108 LEU A CA 1
ATOM 818 C C . LEU A 1 108 ? 48.114 -20.890 -63.383 1.00 52.06 108 LEU A C 1
ATOM 820 O O . LEU A 1 108 ? 46.974 -20.870 -62.926 1.00 52.06 108 LEU A O 1
ATOM 824 N N . ALA A 1 109 ? 49.040 -21.729 -62.905 1.00 53.00 109 ALA A N 1
ATOM 825 C CA . ALA A 1 109 ? 48.793 -22.709 -61.843 1.00 53.00 109 ALA A CA 1
ATOM 826 C C . ALA A 1 109 ? 49.155 -22.214 -60.430 1.00 53.00 109 ALA A C 1
ATOM 828 O O . ALA A 1 109 ? 48.559 -22.695 -59.465 1.00 53.00 109 ALA A O 1
ATOM 829 N N . ILE A 1 110 ? 50.103 -21.277 -60.293 1.00 53.41 110 ILE A N 1
ATOM 830 C CA . ILE A 1 110 ? 50.344 -20.558 -59.026 1.00 53.41 110 ILE A CA 1
ATOM 831 C C . ILE A 1 110 ? 49.187 -19.582 -58.741 1.00 53.41 110 ILE A C 1
ATOM 833 O O . ILE A 1 110 ? 48.862 -19.337 -57.582 1.00 53.41 110 ILE A O 1
ATOM 837 N N . GLU A 1 111 ? 48.523 -19.086 -59.788 1.00 57.19 111 GLU A N 1
ATOM 838 C CA . GLU A 1 111 ? 47.592 -17.952 -59.731 1.00 57.19 111 GLU A CA 1
ATOM 839 C C . GLU A 1 111 ? 46.257 -18.275 -60.417 1.00 57.19 111 GLU A C 1
ATOM 841 O O . GLU A 1 111 ? 45.835 -17.627 -61.374 1.00 57.19 111 GLU A O 1
ATOM 846 N N . GLY A 1 112 ? 45.579 -19.323 -59.949 1.00 43.28 112 GLY A N 1
ATOM 847 C CA . GLY A 1 112 ? 44.203 -19.585 -60.363 1.00 43.28 112 GLY A CA 1
ATOM 848 C C . GLY A 1 112 ? 43.274 -18.460 -59.893 1.00 43.28 112 GLY A C 1
ATOM 849 O O . GLY A 1 112 ? 42.893 -18.457 -58.726 1.00 43.28 112 GLY A O 1
ATOM 850 N N . ASP A 1 113 ? 42.916 -17.582 -60.832 1.00 46.94 113 ASP A N 1
ATOM 851 C CA . ASP A 1 113 ? 41.995 -16.436 -60.756 1.00 46.94 113 ASP A CA 1
ATOM 852 C C . ASP A 1 113 ? 42.535 -15.187 -60.017 1.00 46.94 113 ASP A C 1
ATOM 854 O O . ASP A 1 113 ? 42.432 -15.077 -58.799 1.00 46.94 113 ASP A O 1
ATOM 858 N N . ASP A 1 114 ? 43.081 -14.241 -60.800 1.00 52.53 114 ASP A N 1
ATOM 859 C CA . ASP A 1 114 ? 43.071 -12.774 -60.582 1.00 52.53 114 ASP A CA 1
ATOM 860 C C . ASP A 1 114 ? 43.097 -12.319 -59.108 1.00 52.53 114 ASP A C 1
ATOM 862 O O . ASP A 1 114 ? 42.091 -11.912 -58.520 1.00 52.53 114 ASP A O 1
ATOM 866 N N . SER A 1 115 ? 44.271 -12.428 -58.482 1.00 45.53 115 SER A N 1
ATOM 867 C CA . SER A 1 115 ? 44.457 -12.114 -57.062 1.00 45.53 115 SER A CA 1
ATOM 868 C C . SER A 1 115 ? 44.590 -10.619 -56.742 1.00 45.53 115 SER A C 1
ATOM 870 O O . SER A 1 115 ? 44.717 -10.271 -55.566 1.00 45.53 115 SER A O 1
ATOM 872 N N . ASP A 1 116 ? 44.586 -9.736 -57.740 1.00 48.56 116 ASP A N 1
ATOM 873 C CA . ASP A 1 116 ? 44.714 -8.286 -57.560 1.00 48.56 116 ASP A CA 1
ATOM 874 C C . ASP A 1 116 ? 43.541 -7.472 -58.132 1.00 48.56 116 ASP A C 1
ATOM 876 O O . ASP A 1 116 ? 43.501 -6.255 -57.923 1.00 48.56 116 ASP A O 1
ATOM 880 N N . SER A 1 117 ? 42.531 -8.141 -58.709 1.00 49.94 117 SER A N 1
ATOM 881 C CA . SER A 1 117 ? 41.302 -7.527 -59.226 1.00 49.94 117 SER A CA 1
ATOM 882 C C . SER A 1 117 ? 41.616 -6.391 -60.200 1.00 49.94 117 SER A C 1
ATOM 884 O O . SER A 1 117 ? 41.086 -5.280 -60.070 1.00 49.94 117 SER A O 1
ATOM 886 N N . ASP A 1 118 ? 42.510 -6.660 -61.155 1.00 50.31 118 ASP A N 1
ATOM 887 C CA . ASP A 1 118 ? 42.885 -5.702 -62.190 1.00 50.31 118 ASP A CA 1
ATOM 888 C C . ASP A 1 118 ? 41.689 -5.417 -63.125 1.00 50.31 118 ASP A C 1
ATOM 890 O O . ASP A 1 118 ? 41.241 -6.292 -63.874 1.00 50.31 118 ASP A O 1
ATOM 894 N N . PRO A 1 119 ? 41.177 -4.171 -63.175 1.00 41.59 119 PRO A N 1
ATOM 895 C CA . PRO A 1 119 ? 40.060 -3.821 -64.045 1.00 41.59 119 PRO A CA 1
ATOM 896 C C . PRO A 1 119 ? 40.411 -3.835 -65.546 1.00 41.59 119 PRO A C 1
ATOM 898 O O . PRO A 1 119 ? 39.502 -3.679 -66.366 1.00 41.59 119 PRO A O 1
ATOM 901 N N . THR A 1 120 ? 41.686 -3.997 -65.940 1.00 46.09 120 THR A N 1
ATOM 902 C CA . THR A 1 120 ? 42.087 -4.106 -67.357 1.00 46.09 120 THR A CA 1
ATOM 903 C C . THR A 1 120 ? 42.005 -5.529 -67.918 1.00 46.09 120 THR A C 1
ATOM 905 O O . THR A 1 120 ? 41.979 -5.696 -69.142 1.00 46.09 120 THR A O 1
ATOM 908 N N . GLY A 1 121 ? 41.893 -6.547 -67.054 1.00 46.88 121 GLY A N 1
ATOM 909 C CA . GLY A 1 121 ? 41.850 -7.960 -67.439 1.00 46.88 121 GLY A CA 1
ATOM 910 C C . GLY A 1 121 ? 43.178 -8.490 -67.991 1.00 46.88 121 GLY A C 1
ATOM 911 O O . GLY A 1 121 ? 43.180 -9.472 -68.743 1.00 46.88 121 GLY A O 1
ATOM 912 N N . SER A 1 122 ? 44.295 -7.828 -67.677 1.00 50.47 122 SER A N 1
ATOM 913 C CA . SER A 1 122 ? 45.626 -8.261 -68.097 1.00 50.47 122 SER A CA 1
ATOM 914 C C . SER A 1 122 ? 46.096 -9.386 -67.179 1.00 50.47 122 SER A C 1
ATOM 916 O O . SER A 1 122 ? 46.148 -9.228 -65.971 1.00 50.47 122 SER A O 1
ATOM 918 N N . SER A 1 123 ? 46.437 -10.551 -67.732 1.00 52.28 123 SER A N 1
ATOM 919 C CA . SER A 1 123 ? 47.061 -11.612 -66.928 1.00 52.28 123 SER A CA 1
ATOM 920 C C . SER A 1 123 ? 48.496 -11.224 -66.562 1.00 52.28 123 SER A C 1
ATOM 922 O O . SER A 1 123 ? 49.175 -10.658 -67.416 1.00 52.28 123 SER A O 1
ATOM 924 N N . ASN A 1 124 ? 49.015 -11.684 -65.425 1.00 51.69 124 ASN A N 1
ATOM 925 C CA . ASN A 1 124 ? 50.413 -11.489 -64.999 1.00 51.69 124 ASN A CA 1
ATOM 926 C C . ASN A 1 124 ? 51.458 -11.884 -66.066 1.00 51.69 124 ASN A C 1
ATOM 928 O O . ASN A 1 124 ? 52.553 -11.335 -66.129 1.00 51.69 124 ASN A O 1
ATOM 932 N N . LEU A 1 125 ? 51.103 -12.788 -66.985 1.00 50.72 125 LEU A N 1
ATOM 933 C CA . LEU A 1 125 ? 51.902 -13.128 -68.170 1.00 50.72 125 LEU A CA 1
ATOM 934 C C . LEU A 1 125 ? 52.129 -11.950 -69.132 1.00 50.72 125 LEU A C 1
ATOM 936 O O . LEU A 1 125 ? 53.208 -11.821 -69.699 1.00 50.72 125 LEU A O 1
ATOM 940 N N . VAL A 1 126 ? 51.121 -11.097 -69.313 1.00 53.59 126 VAL A N 1
ATOM 941 C CA . VAL A 1 126 ? 51.184 -9.890 -70.151 1.00 53.59 126 VAL A CA 1
ATOM 942 C C . VAL A 1 126 ? 52.084 -8.839 -69.502 1.00 53.59 126 VAL A C 1
ATOM 944 O O . VAL A 1 126 ? 52.828 -8.158 -70.202 1.00 53.59 126 VAL A O 1
ATOM 947 N N . GLU A 1 127 ? 52.066 -8.747 -68.174 1.00 53.84 127 GLU A N 1
ATOM 948 C CA . GLU A 1 127 ? 52.890 -7.813 -67.400 1.00 53.84 127 GLU A CA 1
ATOM 949 C C . GLU A 1 127 ? 54.361 -8.260 -67.344 1.00 53.84 127 GLU A C 1
ATOM 951 O O . GLU A 1 127 ? 55.274 -7.446 -67.505 1.00 53.84 127 GLU A O 1
ATOM 956 N N . ILE A 1 128 ? 54.607 -9.569 -67.218 1.00 51.00 128 ILE A N 1
ATOM 957 C CA . ILE A 1 128 ? 55.951 -10.160 -67.266 1.00 51.00 128 ILE A CA 1
ATOM 958 C C . ILE A 1 128 ? 56.580 -10.000 -68.656 1.00 51.00 128 ILE A C 1
ATOM 960 O O . ILE A 1 128 ? 57.746 -9.614 -68.746 1.00 51.00 128 ILE A O 1
ATOM 964 N N . ASP A 1 129 ? 55.821 -10.234 -69.733 1.00 50.31 129 ASP A N 1
ATOM 965 C CA . ASP A 1 129 ? 56.287 -10.033 -71.116 1.00 50.31 129 ASP A CA 1
ATOM 966 C C . ASP A 1 129 ? 56.555 -8.547 -71.448 1.00 50.31 129 ASP A C 1
ATOM 968 O O . ASP A 1 129 ? 57.246 -8.242 -72.426 1.00 50.31 129 ASP A O 1
ATOM 972 N N . ALA A 1 130 ? 56.045 -7.625 -70.624 1.00 51.81 130 ALA A N 1
ATOM 973 C CA . ALA A 1 130 ? 56.306 -6.188 -70.682 1.00 51.81 130 ALA A CA 1
ATOM 974 C C . ALA A 1 130 ? 57.466 -5.724 -69.768 1.00 51.81 130 ALA A C 1
ATOM 976 O O . ALA A 1 130 ? 57.676 -4.518 -69.635 1.00 51.81 130 ALA A O 1
ATOM 977 N N . ASP A 1 131 ? 58.236 -6.652 -69.174 1.00 52.00 131 ASP A N 1
ATOM 978 C CA . ASP A 1 131 ? 59.321 -6.392 -68.204 1.00 52.00 131 ASP A CA 1
ATOM 979 C C . ASP A 1 131 ? 58.846 -5.673 -66.914 1.00 52.00 131 ASP A C 1
ATOM 981 O O . ASP A 1 131 ? 59.576 -4.878 -66.319 1.00 52.00 131 ASP A O 1
ATOM 985 N N . THR A 1 132 ? 57.625 -5.962 -66.443 1.00 54.75 132 THR A N 1
ATOM 986 C CA . THR A 1 132 ? 57.036 -5.348 -65.231 1.00 54.75 132 THR A CA 1
ATOM 987 C C . THR A 1 132 ? 56.559 -6.375 -64.197 1.00 54.75 132 THR A C 1
ATOM 989 O O . THR A 1 132 ? 56.214 -7.502 -64.552 1.00 54.75 132 THR A O 1
ATOM 992 N N . GLN A 1 133 ? 56.579 -6.024 -62.903 1.00 53.38 133 GLN A N 1
ATOM 993 C CA . GLN A 1 133 ? 56.101 -6.924 -61.840 1.00 53.38 133 GLN A CA 1
ATOM 994 C C . GLN A 1 133 ? 54.597 -7.218 -61.997 1.00 53.38 133 GLN A C 1
ATOM 996 O O . GLN A 1 133 ? 53.875 -6.312 -62.405 1.00 53.38 133 GLN A O 1
ATOM 1001 N N . PRO A 1 134 ? 54.111 -8.409 -61.600 1.00 52.62 134 PRO A N 1
ATOM 1002 C CA . PRO A 1 134 ? 52.676 -8.675 -61.491 1.00 52.62 134 PRO A CA 1
ATOM 1003 C C . PRO A 1 134 ? 51.941 -7.576 -60.694 1.00 52.62 134 PRO A C 1
ATOM 1005 O O . PRO A 1 134 ? 52.377 -7.229 -59.589 1.00 52.62 134 PRO A O 1
ATOM 1008 N N . GLY A 1 135 ? 50.887 -6.987 -61.268 1.00 51.16 135 GLY A N 1
ATOM 1009 C CA . GLY A 1 135 ? 50.160 -5.826 -60.730 1.00 51.16 135 GLY A CA 1
ATOM 1010 C C . GLY A 1 135 ? 50.722 -4.443 -61.122 1.00 51.16 135 GLY A C 1
ATOM 1011 O O . GLY A 1 135 ? 50.477 -3.443 -60.431 1.00 51.16 135 GLY A O 1
ATOM 1012 N N . TRP A 1 136 ? 51.516 -4.347 -62.196 1.00 47.09 136 TRP A N 1
ATOM 1013 C CA . TRP A 1 136 ? 51.999 -3.091 -62.799 1.00 47.09 136 TRP A CA 1
ATOM 1014 C C . TRP A 1 136 ? 51.436 -2.921 -64.220 1.00 47.09 136 TRP A C 1
ATOM 1016 O O . TRP A 1 136 ? 51.818 -3.649 -65.127 1.00 47.09 136 TRP A O 1
ATOM 1026 N N . ALA A 1 137 ? 50.666 -1.854 -64.469 1.00 43.88 137 ALA A N 1
ATOM 1027 C CA . ALA A 1 137 ? 50.248 -1.474 -65.825 1.00 43.88 137 ALA A CA 1
ATOM 1028 C C . ALA A 1 137 ? 50.887 -0.150 -66.304 1.00 43.88 137 ALA A C 1
ATOM 1030 O O . ALA A 1 137 ? 50.871 0.848 -65.577 1.00 43.88 137 ALA A O 1
ATOM 1031 N N . GLU A 1 138 ? 51.349 -0.095 -67.564 1.00 45.03 138 GLU A N 1
ATOM 1032 C CA . GLU A 1 138 ? 51.412 1.147 -68.358 1.00 45.03 138 GLU A CA 1
ATOM 1033 C C . GLU A 1 138 ? 50.832 0.914 -69.764 1.00 45.03 138 GLU A C 1
ATOM 1035 O O . GLU A 1 138 ? 51.171 -0.049 -70.451 1.00 45.03 138 GLU A O 1
ATOM 1040 N N . GLY A 1 139 ? 49.948 1.821 -70.188 1.00 37.81 139 GLY A N 1
ATOM 1041 C CA . GLY A 1 139 ? 49.459 1.920 -71.557 1.00 37.81 139 GLY A CA 1
ATOM 1042 C C . GLY A 1 139 ? 50.103 3.096 -72.288 1.00 37.81 139 GLY A C 1
ATOM 1043 O O . GLY A 1 139 ? 50.061 4.217 -71.792 1.00 37.81 139 GLY A O 1
ATOM 1044 N N . ASP A 1 140 ? 50.666 2.826 -73.468 1.00 36.03 140 ASP A N 1
ATOM 1045 C CA . ASP A 1 140 ? 50.455 3.614 -74.692 1.00 3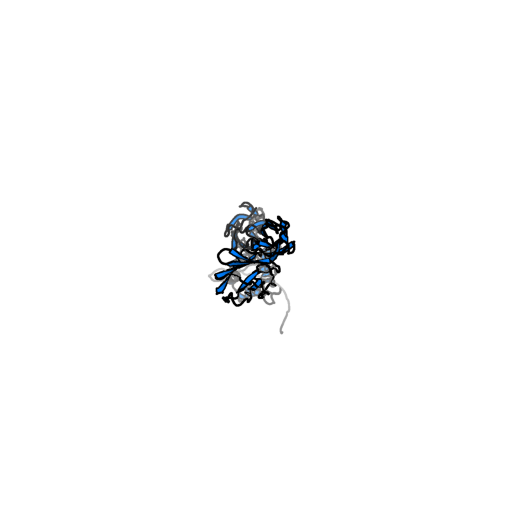6.03 140 ASP A CA 1
ATOM 1046 C C . ASP A 1 140 ? 51.056 2.879 -75.914 1.00 36.03 140 ASP A C 1
ATOM 1048 O O . ASP A 1 140 ? 52.259 2.633 -76.010 1.00 36.03 140 ASP A O 1
ATOM 1052 N N . ASP A 1 141 ? 50.206 2.565 -76.899 1.00 35.41 141 ASP A N 1
ATOM 1053 C CA . ASP A 1 141 ? 50.611 2.391 -78.302 1.00 35.41 141 ASP A CA 1
ATOM 1054 C C . ASP A 1 141 ? 51.092 3.760 -78.840 1.00 35.41 141 ASP A C 1
ATOM 1056 O O . ASP A 1 141 ? 50.434 4.776 -78.605 1.00 35.41 141 ASP A O 1
ATOM 1060 N N . PRO A 1 142 ? 52.194 3.824 -79.612 1.00 35.72 142 PRO A N 1
ATOM 1061 C CA . PRO A 1 142 ? 52.775 5.052 -80.171 1.00 35.72 142 PRO A CA 1
ATOM 1062 C C . PRO A 1 142 ? 51.936 5.780 -81.250 1.00 35.72 142 PRO A C 1
ATOM 1064 O O . PRO A 1 142 ? 52.464 6.609 -82.001 1.00 35.72 142 PRO A O 1
ATOM 1067 N N . SER A 1 143 ? 50.631 5.546 -81.345 1.00 31.78 143 SER A N 1
ATOM 1068 C CA . SER A 1 143 ? 49.747 6.166 -82.339 1.00 31.78 143 SER A CA 1
ATOM 1069 C C . SER A 1 143 ? 49.047 7.413 -81.786 1.00 31.78 143 SER A C 1
ATOM 1071 O O . SER A 1 143 ? 47.832 7.448 -81.614 1.00 31.78 143 SER A O 1
ATOM 1073 N N . GLY A 1 144 ? 49.832 8.458 -81.509 1.00 34.97 144 GLY A N 1
ATOM 1074 C CA . GLY A 1 144 ? 49.396 9.702 -80.870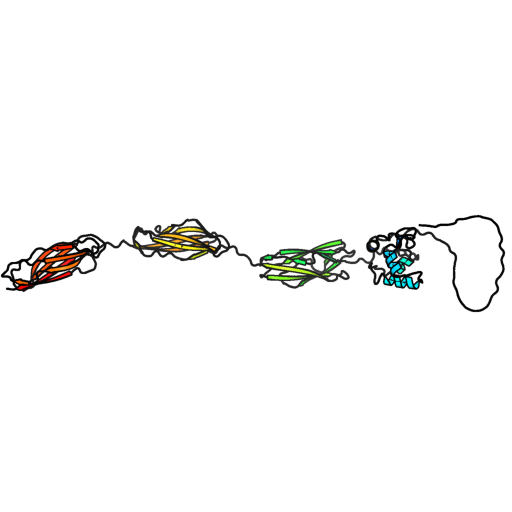 1.00 34.97 144 GLY A CA 1
ATOM 1075 C C . GLY A 1 144 ? 48.075 10.297 -81.385 1.00 34.97 144 GLY A C 1
ATOM 1076 O O . GLY A 1 144 ? 48.019 10.902 -82.456 1.00 34.97 144 GLY A O 1
ATOM 1077 N N . VAL A 1 145 ? 47.043 10.230 -80.540 1.00 27.16 145 VAL A N 1
ATOM 1078 C CA . VAL A 1 145 ? 45.886 11.133 -80.531 1.00 27.16 145 VAL A CA 1
ATOM 1079 C C . VAL A 1 145 ? 45.608 11.516 -79.076 1.00 27.16 145 VAL A C 1
ATOM 1081 O O . VAL A 1 145 ? 45.027 10.775 -78.299 1.00 27.16 145 VAL A O 1
ATOM 1084 N N . ILE A 1 146 ? 46.067 12.712 -78.729 1.00 32.91 146 ILE A N 1
ATOM 1085 C CA . ILE A 1 146 ? 45.808 13.461 -77.494 1.00 32.91 146 ILE A CA 1
ATOM 1086 C C . ILE A 1 146 ? 44.305 13.465 -77.157 1.00 32.91 146 ILE A C 1
ATOM 1088 O O . ILE A 1 146 ? 43.519 14.075 -77.887 1.00 32.91 146 ILE A O 1
ATOM 1092 N N . GLY A 1 147 ? 43.918 12.841 -76.038 1.00 23.88 147 GLY A N 1
ATOM 1093 C CA . GLY A 1 147 ? 42.535 12.846 -75.558 1.00 23.88 147 GLY A CA 1
ATOM 1094 C C . GLY A 1 147 ? 42.315 12.171 -74.200 1.00 23.88 147 GLY A C 1
ATOM 1095 O O . GLY A 1 147 ? 41.824 11.059 -74.163 1.00 23.88 147 GLY A O 1
ATOM 1096 N N . LEU A 1 148 ? 42.562 12.926 -73.123 1.00 26.14 148 LEU A N 1
ATOM 1097 C CA . LEU A 1 148 ? 41.875 12.844 -71.822 1.00 26.14 148 LEU A CA 1
ATOM 1098 C C . LEU A 1 148 ? 42.172 11.637 -70.896 1.00 26.14 148 LEU A C 1
ATOM 1100 O O . LEU A 1 148 ? 41.708 10.529 -71.102 1.00 26.14 148 LEU A O 1
ATOM 1104 N N . LEU A 1 149 ? 42.889 11.951 -69.813 1.00 30.97 149 LEU A N 1
ATOM 1105 C CA . LEU A 1 149 ? 42.919 11.290 -68.500 1.00 30.97 149 LEU A CA 1
ATOM 1106 C C . LEU A 1 149 ? 41.659 10.438 -68.211 1.00 30.97 149 LEU A C 1
ATOM 1108 O O . LEU A 1 149 ? 40.601 11.024 -67.981 1.00 30.97 149 LEU A O 1
ATOM 1112 N N . ASP A 1 150 ? 41.769 9.107 -68.151 1.00 32.78 150 ASP A N 1
ATOM 1113 C CA . ASP A 1 150 ? 40.698 8.249 -67.619 1.00 32.78 150 ASP A CA 1
ATOM 1114 C C . ASP A 1 150 ? 41.143 7.667 -66.260 1.00 32.78 150 ASP A C 1
ATOM 1116 O O . ASP A 1 150 ? 42.062 6.850 -66.218 1.00 32.78 150 ASP A O 1
ATOM 1120 N N . PRO A 1 151 ? 40.602 8.132 -65.118 1.00 34.94 151 PRO A N 1
ATOM 1121 C CA . PRO A 1 151 ? 41.026 7.737 -63.768 1.00 34.94 151 PRO A CA 1
ATOM 1122 C C . PRO A 1 151 ? 40.688 6.284 -63.362 1.00 34.94 151 PRO A C 1
ATOM 1124 O O . PRO A 1 151 ? 40.703 5.977 -62.170 1.00 34.94 151 PRO A O 1
ATOM 1127 N N . GLY A 1 152 ? 40.403 5.390 -64.313 1.00 48.41 152 GLY A N 1
ATOM 1128 C CA . GLY A 1 152 ? 39.566 4.218 -64.069 1.00 48.41 152 GLY A CA 1
ATOM 1129 C C . GLY A 1 152 ? 38.123 4.675 -63.862 1.00 48.41 152 GLY A C 1
ATOM 1130 O O . GLY A 1 152 ? 37.874 5.762 -63.331 1.00 48.41 152 GLY A O 1
ATOM 1131 N N . THR A 1 153 ? 37.148 3.890 -64.314 1.00 51.81 153 THR A N 1
ATOM 1132 C CA . THR A 1 153 ? 35.740 4.233 -64.093 1.00 51.81 153 THR A CA 1
ATOM 1133 C C . THR A 1 153 ? 35.506 4.387 -62.589 1.00 51.81 153 THR A C 1
ATOM 1135 O O . THR A 1 153 ? 35.771 3.429 -61.865 1.00 51.81 153 THR A O 1
ATOM 1138 N N . PRO A 1 154 ? 35.059 5.557 -62.094 1.00 65.81 154 PRO A N 1
ATOM 1139 C CA . PRO A 1 154 ? 34.745 5.732 -60.681 1.00 65.81 154 PRO A CA 1
ATOM 1140 C C . PRO A 1 154 ? 33.773 4.638 -60.221 1.00 65.81 154 PRO A C 1
ATOM 1142 O O . PRO A 1 154 ? 32.784 4.385 -60.911 1.00 65.81 154 PRO A O 1
ATOM 1145 N N . VAL A 1 155 ? 34.036 4.014 -59.068 1.00 78.06 155 VAL A N 1
ATOM 1146 C CA . VAL A 1 155 ? 33.188 2.950 -58.496 1.00 78.06 155 VAL A CA 1
ATOM 1147 C C . VAL A 1 155 ? 32.713 3.357 -57.103 1.00 78.06 155 VAL A C 1
ATOM 1149 O O . VAL A 1 155 ? 33.472 3.959 -56.336 1.00 78.06 155 VAL A O 1
ATOM 1152 N N . ALA A 1 156 ? 31.449 3.064 -56.801 1.00 80.06 156 ALA A N 1
ATOM 1153 C CA . ALA A 1 156 ? 30.859 3.229 -55.480 1.00 80.06 156 ALA A CA 1
ATOM 1154 C C . ALA A 1 156 ? 31.155 1.997 -54.612 1.00 80.06 156 ALA A C 1
ATOM 1156 O O . ALA A 1 156 ? 31.025 0.868 -55.082 1.00 80.06 156 ALA A O 1
ATOM 1157 N N . ASP A 1 157 ? 31.533 2.208 -53.353 1.00 84.75 157 ASP A N 1
ATOM 1158 C CA . ASP A 1 157 ? 31.927 1.134 -52.432 1.00 84.75 157 ASP A CA 1
ATOM 1159 C C . ASP A 1 157 ? 31.367 1.433 -51.033 1.00 84.75 157 ASP A C 1
ATOM 1161 O O . ASP A 1 157 ? 31.683 2.475 -50.441 1.00 84.75 157 ASP A O 1
ATOM 1165 N N . ILE A 1 158 ? 30.458 0.582 -50.551 1.00 91.56 158 ILE A N 1
ATOM 1166 C CA . ILE A 1 158 ? 29.687 0.796 -49.325 1.00 91.56 158 ILE A CA 1
ATOM 1167 C C . ILE A 1 158 ? 30.348 0.114 -48.122 1.00 91.56 158 ILE A C 1
ATOM 1169 O O . ILE A 1 158 ? 30.659 -1.064 -48.117 1.00 91.56 158 ILE A O 1
ATOM 1173 N N . SER A 1 159 ? 30.472 0.841 -47.013 1.00 91.56 159 SER A N 1
ATOM 1174 C CA . SER A 1 159 ? 30.908 0.288 -45.731 1.00 91.56 159 SER A CA 1
ATOM 1175 C C . SER A 1 159 ? 29.939 0.680 -44.621 1.00 91.56 159 SER A C 1
ATOM 1177 O O . SER A 1 159 ? 29.711 1.867 -44.370 1.00 91.56 159 SER A O 1
ATOM 1179 N N . VA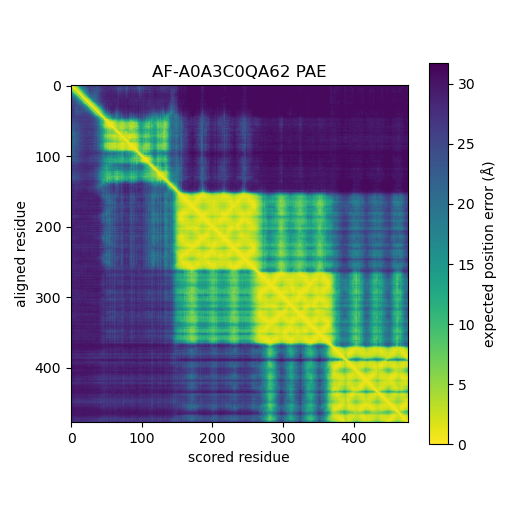L A 1 160 ? 29.365 -0.317 -43.941 1.00 92.69 160 VAL A N 1
ATOM 1180 C CA . VAL A 1 160 ? 28.369 -0.124 -42.876 1.00 92.69 160 VAL A CA 1
ATOM 1181 C C . VAL A 1 160 ? 28.926 -0.570 -41.529 1.00 92.69 160 VAL A C 1
ATOM 1183 O O . VAL A 1 160 ? 29.443 -1.679 -41.396 1.00 92.69 160 VAL A O 1
ATOM 1186 N N . SER A 1 161 ? 28.796 0.275 -40.504 1.00 91.00 161 SER A N 1
ATOM 1187 C CA . SER A 1 161 ? 29.230 -0.061 -39.145 1.00 91.00 161 SER A CA 1
ATOM 1188 C C . SER A 1 161 ? 28.346 0.586 -38.069 1.00 91.00 161 SER A C 1
ATOM 1190 O O . SER A 1 161 ? 28.096 1.790 -38.147 1.00 91.00 161 SER A O 1
ATOM 1192 N N . PRO A 1 162 ? 27.949 -0.154 -37.014 1.00 96.50 162 PRO A N 1
ATOM 1193 C CA . PRO A 1 162 ? 28.158 -1.595 -36.822 1.00 96.50 162 PRO A CA 1
ATOM 1194 C C . PRO A 1 162 ? 27.196 -2.445 -37.679 1.00 96.50 162 PRO A C 1
ATOM 1196 O O . PRO A 1 162 ? 26.150 -1.966 -38.103 1.00 96.50 162 PRO A O 1
ATOM 1199 N N . LEU A 1 163 ? 27.520 -3.729 -37.887 1.00 94.75 163 LEU A N 1
ATOM 1200 C CA . LEU A 1 163 ? 26.615 -4.710 -38.528 1.00 94.75 163 LEU A CA 1
ATOM 1201 C C . LEU A 1 163 ? 25.616 -5.353 -37.545 1.00 94.75 163 LEU A C 1
ATOM 1203 O O . LEU A 1 163 ? 24.816 -6.209 -37.923 1.00 94.75 163 LEU A O 1
ATOM 1207 N N . SER A 1 164 ? 25.639 -4.934 -36.279 1.00 96.25 164 SER A N 1
ATOM 1208 C CA . SER A 1 164 ? 24.650 -5.317 -35.274 1.00 96.25 164 SER A CA 1
ATOM 1209 C C . SER A 1 164 ? 24.475 -4.223 -34.226 1.00 96.25 164 SER A C 1
ATOM 1211 O O . SER A 1 164 ? 25.474 -3.672 -33.760 1.00 96.25 164 SER A O 1
ATOM 1213 N N . VAL A 1 165 ? 23.239 -3.976 -33.804 1.00 98.12 165 VAL A N 1
ATOM 1214 C CA . VAL A 1 165 ? 22.883 -3.058 -32.716 1.00 98.12 165 VAL A CA 1
ATOM 1215 C C . VAL A 1 165 ? 22.075 -3.823 -31.670 1.00 98.12 165 VAL A C 1
ATOM 1217 O O . VAL A 1 165 ? 21.027 -4.384 -31.987 1.00 98.12 165 VAL A O 1
ATOM 1220 N N . ASP A 1 166 ? 22.561 -3.834 -30.428 1.00 98.19 166 ASP A N 1
ATOM 1221 C CA . ASP A 1 166 ? 21.851 -4.400 -29.278 1.00 98.19 166 ASP A CA 1
ATOM 1222 C C . ASP A 1 166 ? 21.482 -3.285 -28.297 1.00 98.19 166 ASP A C 1
ATOM 1224 O O . ASP A 1 166 ? 22.346 -2.678 -27.663 1.00 98.19 166 ASP A O 1
ATOM 1228 N N . PHE A 1 167 ? 20.184 -3.026 -28.171 1.00 98.25 167 PHE A N 1
ATOM 1229 C CA . PHE A 1 167 ? 19.636 -2.014 -27.273 1.00 98.25 167 PHE A CA 1
ATOM 1230 C C . PHE A 1 167 ? 19.593 -2.483 -25.809 1.00 98.25 167 PHE A C 1
ATOM 1232 O O . PHE A 1 167 ? 19.325 -1.676 -24.916 1.00 98.25 167 PHE A O 1
ATOM 1239 N N . GLY A 1 168 ? 19.860 -3.765 -25.532 1.00 97.81 168 GLY A N 1
ATOM 1240 C CA . GLY A 1 168 ? 19.793 -4.327 -24.187 1.00 97.81 168 GLY A CA 1
ATOM 1241 C C . GLY A 1 168 ? 18.385 -4.242 -23.587 1.00 97.81 168 GLY A C 1
ATOM 1242 O O . GLY A 1 168 ? 17.386 -4.407 -24.285 1.00 97.81 168 GLY A O 1
ATOM 1243 N N . ALA A 1 169 ? 18.295 -4.011 -22.275 1.00 96.69 169 ALA A N 1
ATOM 1244 C CA . ALA A 1 169 ? 17.018 -3.878 -21.575 1.00 96.69 169 ALA A CA 1
ATOM 1245 C C . ALA A 1 169 ? 16.460 -2.449 -21.693 1.00 96.69 169 ALA A C 1
ATOM 1247 O O . ALA A 1 169 ? 17.062 -1.507 -21.174 1.00 96.69 169 ALA A O 1
ATOM 1248 N N . VAL A 1 170 ? 15.282 -2.303 -22.301 1.00 97.44 170 VAL A N 1
ATOM 1249 C CA . VAL A 1 170 ? 14.566 -1.026 -22.432 1.00 97.44 170 VAL A CA 1
ATOM 1250 C C . VAL A 1 170 ? 13.197 -1.146 -21.771 1.00 97.44 170 VAL A C 1
ATOM 1252 O O . VAL A 1 170 ? 12.458 -2.101 -21.997 1.00 97.44 170 VAL A O 1
ATOM 1255 N N . THR A 1 171 ? 12.851 -0.191 -20.909 1.00 95.69 171 THR A N 1
ATOM 1256 C CA . THR A 1 171 ? 11.575 -0.215 -20.186 1.00 95.69 171 THR A CA 1
ATOM 1257 C C . THR A 1 171 ? 10.409 -0.024 -21.154 1.00 95.69 171 THR A C 1
ATOM 1259 O O . THR A 1 171 ? 10.425 0.911 -21.957 1.00 95.69 171 THR A O 1
ATOM 1262 N N . VAL A 1 172 ? 9.375 -0.861 -21.049 1.00 95.75 172 VAL A N 1
ATOM 1263 C CA . VAL A 1 172 ? 8.150 -0.756 -21.856 1.00 95.75 172 VAL A CA 1
ATOM 1264 C C . VAL A 1 172 ? 7.569 0.659 -21.780 1.00 95.75 172 VAL A C 1
ATOM 1266 O O . VAL A 1 172 ? 7.405 1.220 -20.694 1.00 95.75 172 VAL A O 1
ATOM 1269 N N . GLY A 1 173 ? 7.255 1.240 -22.940 1.00 92.88 173 GLY A N 1
ATOM 1270 C CA . GLY A 1 173 ? 6.754 2.613 -23.065 1.00 92.88 173 GLY A CA 1
ATOM 1271 C C . GLY A 1 173 ? 7.834 3.705 -23.072 1.00 92.88 173 GLY A C 1
ATOM 1272 O O . GLY A 1 173 ? 7.494 4.887 -23.125 1.00 92.88 173 GLY A O 1
ATOM 1273 N N . THR A 1 174 ? 9.117 3.334 -23.033 1.00 95.81 174 THR A N 1
ATOM 1274 C CA . THR A 1 174 ? 10.264 4.227 -23.295 1.00 95.81 174 THR A CA 1
ATOM 1275 C C . THR A 1 174 ? 10.975 3.809 -24.587 1.00 95.81 174 THR A C 1
ATOM 1277 O O . THR A 1 174 ? 10.562 2.838 -25.218 1.00 95.81 174 THR A O 1
ATOM 1280 N N . SER A 1 175 ? 12.024 4.526 -24.998 1.00 97.00 175 SER A N 1
ATOM 1281 C CA . SER A 1 175 ? 12.817 4.156 -26.170 1.00 97.00 175 SER A CA 1
ATOM 1282 C C . SER A 1 175 ? 14.320 4.323 -25.956 1.00 97.00 175 SER A C 1
ATOM 1284 O O . SER A 1 175 ? 14.772 5.121 -25.129 1.00 97.00 175 SER A O 1
ATOM 1286 N N . GLY A 1 176 ? 15.092 3.535 -26.701 1.00 97.19 176 GLY A N 1
ATOM 1287 C CA . GLY A 1 176 ? 16.541 3.647 -26.838 1.00 97.19 176 GLY A CA 1
ATOM 1288 C C . GLY A 1 176 ? 16.914 3.867 -28.301 1.00 97.19 176 GLY A C 1
ATOM 1289 O O . GLY A 1 176 ? 16.243 3.347 -29.187 1.00 97.19 176 GLY A O 1
ATOM 1290 N N . ALA A 1 177 ? 17.975 4.630 -28.562 1.00 97.25 177 ALA A N 1
ATOM 1291 C CA . ALA A 1 177 ? 18.447 4.911 -29.914 1.00 97.25 177 ALA A CA 1
ATOM 1292 C C . ALA A 1 177 ? 19.959 4.690 -30.026 1.00 97.25 177 ALA A C 1
ATOM 1294 O O . ALA A 1 177 ? 20.704 5.013 -29.099 1.00 97.25 177 ALA A O 1
ATOM 1295 N N . ASP A 1 178 ? 20.390 4.179 -31.173 1.00 97.69 178 ASP A N 1
ATOM 1296 C CA . ASP A 1 178 ? 21.793 4.060 -31.568 1.00 97.69 178 ASP A CA 1
ATOM 1297 C C . ASP A 1 178 ? 21.925 4.386 -33.063 1.00 97.69 178 ASP A C 1
ATOM 1299 O O . ASP A 1 178 ? 20.926 4.563 -33.761 1.00 97.69 178 ASP A O 1
ATOM 1303 N N . SER A 1 179 ? 23.145 4.514 -33.574 1.00 95.62 179 SER A N 1
ATOM 1304 C CA . SER A 1 179 ? 23.396 4.916 -34.957 1.00 95.62 179 SER A CA 1
ATOM 1305 C C . SER A 1 179 ? 24.170 3.872 -35.748 1.00 95.62 179 SER A C 1
ATOM 1307 O O . SER A 1 179 ? 25.164 3.327 -35.274 1.00 95.62 179 SER A O 1
ATOM 1309 N N . VAL A 1 180 ? 23.757 3.682 -36.997 1.00 97.69 180 VAL A N 1
ATOM 1310 C CA . VAL A 1 180 ? 24.476 2.916 -38.013 1.00 97.69 180 VAL A CA 1
ATOM 1311 C C . VAL A 1 180 ? 25.088 3.901 -39.006 1.00 97.69 180 VAL A C 1
ATOM 1313 O O . VAL A 1 180 ? 24.375 4.713 -39.598 1.00 97.69 180 VAL A O 1
ATOM 1316 N N . ALA A 1 181 ? 26.406 3.855 -39.181 1.00 96.62 181 ALA A N 1
ATOM 1317 C CA . ALA A 1 181 ? 27.118 4.683 -40.146 1.00 96.62 181 ALA A CA 1
ATOM 1318 C C . ALA A 1 181 ? 27.167 3.983 -41.507 1.00 96.62 181 ALA A C 1
ATOM 1320 O O . ALA A 1 181 ? 27.667 2.863 -41.602 1.00 96.62 181 ALA A O 1
ATOM 1321 N N . ILE A 1 182 ? 26.686 4.659 -42.548 1.00 97.88 182 ILE A N 1
ATOM 1322 C CA . ILE A 1 182 ? 26.794 4.249 -43.950 1.00 97.88 182 ILE A CA 1
ATOM 1323 C C . ILE A 1 182 ? 27.870 5.118 -44.591 1.00 97.88 182 ILE A C 1
ATOM 1325 O O . ILE A 1 182 ? 27.684 6.325 -44.754 1.00 97.88 182 ILE A O 1
ATOM 1329 N N . SER A 1 183 ? 29.007 4.522 -44.925 1.00 91.00 183 SER A N 1
ATOM 1330 C CA . SER A 1 183 ? 30.169 5.220 -45.473 1.00 91.00 183 SER A CA 1
ATOM 1331 C C . SER A 1 183 ? 30.404 4.807 -46.915 1.00 91.00 183 SER A C 1
ATOM 1333 O O . SER A 1 183 ? 30.309 3.630 -47.238 1.00 91.00 183 SER A O 1
ATOM 1335 N N . ASN A 1 184 ? 30.742 5.768 -47.766 1.00 92.12 184 ASN A N 1
ATOM 1336 C CA . ASN A 1 184 ? 31.219 5.494 -49.112 1.00 92.12 184 ASN A CA 1
ATOM 1337 C C . ASN A 1 184 ? 32.747 5.561 -49.109 1.00 92.12 184 ASN A C 1
ATOM 1339 O O . ASN A 1 184 ? 33.321 6.647 -48.989 1.00 92.12 184 ASN A O 1
ATOM 1343 N N . VAL A 1 185 ? 33.403 4.408 -49.204 1.00 87.88 185 VAL A N 1
ATOM 1344 C CA . VAL A 1 185 ? 34.870 4.293 -49.248 1.00 87.88 185 VAL A CA 1
ATOM 1345 C C . VAL A 1 185 ? 35.412 4.276 -50.683 1.00 87.88 185 VAL A C 1
ATOM 1347 O O . VAL A 1 185 ? 36.626 4.295 -50.881 1.00 87.88 185 VAL A O 1
ATOM 1350 N N . GLY A 1 186 ? 34.514 4.320 -51.672 1.00 80.62 186 GLY A N 1
ATOM 1351 C CA . GLY A 1 186 ? 34.814 4.343 -53.097 1.00 80.62 186 GLY A CA 1
ATOM 1352 C C . GLY A 1 186 ? 35.158 5.731 -53.638 1.00 80.62 186 GLY A C 1
ATOM 1353 O O . GLY A 1 186 ? 35.278 6.724 -52.911 1.00 80.62 186 GLY A O 1
ATOM 1354 N N . SER A 1 187 ? 35.334 5.791 -54.959 1.00 80.69 187 SER A N 1
ATOM 1355 C CA . SER A 1 187 ? 35.740 6.993 -55.702 1.00 80.69 187 SER A CA 1
ATOM 1356 C C . SER A 1 187 ? 34.612 7.623 -56.529 1.00 80.69 187 SER A C 1
ATOM 1358 O O . SER A 1 187 ? 34.764 8.763 -56.975 1.00 80.69 187 SER A O 1
ATOM 1360 N N . ALA A 1 188 ? 33.488 6.919 -56.713 1.00 84.06 188 ALA A N 1
ATOM 1361 C CA . ALA A 1 188 ? 32.228 7.475 -57.208 1.00 84.06 188 ALA A CA 1
ATOM 1362 C C . ALA A 1 188 ? 31.275 7.803 -56.060 1.00 84.06 188 ALA A C 1
ATOM 1364 O O . ALA A 1 188 ? 31.445 7.326 -54.943 1.00 84.06 188 ALA A O 1
ATOM 1365 N N . ASP A 1 189 ? 30.242 8.582 -56.357 1.00 91.31 189 ASP A N 1
ATOM 1366 C CA . ASP A 1 189 ? 29.101 8.758 -55.464 1.00 91.31 189 ASP A CA 1
ATOM 1367 C C . ASP A 1 189 ? 28.338 7.430 -55.306 1.00 91.31 189 ASP A C 1
ATOM 1369 O O . ASP A 1 189 ? 28.070 6.757 -56.296 1.00 91.31 189 ASP A O 1
ATOM 1373 N N . LEU A 1 190 ? 27.990 7.080 -54.065 1.00 93.31 190 LEU A N 1
ATOM 1374 C CA . LEU A 1 190 ? 27.194 5.903 -53.710 1.00 93.31 190 LEU A CA 1
ATOM 1375 C C . LEU A 1 190 ? 25.727 6.313 -53.603 1.00 93.31 190 LEU A C 1
ATOM 1377 O O . LEU A 1 190 ? 25.402 7.234 -52.845 1.00 93.31 190 LEU A O 1
ATOM 1381 N N . THR A 1 191 ? 24.839 5.619 -54.305 1.00 98.31 191 THR A N 1
ATOM 1382 C CA . THR A 1 191 ? 23.388 5.778 -54.180 1.00 98.31 191 THR A CA 1
ATOM 1383 C C . THR A 1 191 ? 22.842 4.705 -53.250 1.00 98.31 191 THR A C 1
ATOM 1385 O O . THR A 1 191 ? 22.894 3.518 -53.552 1.00 98.31 191 THR A O 1
ATOM 1388 N N . VAL A 1 192 ? 22.283 5.117 -52.113 1.00 98.44 192 VAL A N 1
ATOM 1389 C CA . VAL A 1 192 ? 21.518 4.231 -51.231 1.00 98.44 192 VAL A CA 1
ATOM 1390 C C . VAL A 1 192 ? 20.073 4.226 -51.714 1.00 98.44 192 VAL A C 1
ATOM 1392 O O . VAL A 1 192 ? 19.377 5.236 -51.600 1.00 98.44 192 VAL A O 1
ATOM 1395 N N . ASP A 1 193 ? 19.630 3.094 -52.254 1.00 98.31 193 ASP A N 1
ATOM 1396 C CA . ASP A 1 193 ? 18.331 2.924 -52.906 1.00 98.31 193 ASP A CA 1
ATOM 1397 C C . ASP A 1 193 ? 17.178 2.779 -51.915 1.00 98.31 193 ASP A C 1
ATOM 1399 O O . ASP A 1 193 ? 16.077 3.272 -52.168 1.00 98.31 193 ASP A O 1
ATOM 1403 N N . SER A 1 194 ? 17.402 2.083 -50.795 1.00 97.88 194 SER A N 1
ATOM 1404 C CA . SER A 1 194 ? 16.374 1.885 -49.768 1.00 97.88 194 SER A CA 1
ATOM 1405 C C . SER A 1 194 ? 16.953 1.530 -48.399 1.00 97.88 194 SER A C 1
ATOM 1407 O O . SER A 1 194 ? 18.034 0.949 -48.297 1.00 97.88 194 SER A O 1
ATOM 1409 N N . LEU A 1 195 ? 16.190 1.865 -47.356 1.00 98.38 195 LEU A N 1
ATOM 1410 C CA . LEU A 1 195 ? 16.405 1.458 -45.969 1.00 98.38 195 LEU A CA 1
ATOM 1411 C C . LEU A 1 195 ? 15.139 0.732 -45.501 1.00 98.38 195 LEU A C 1
ATOM 1413 O O . LEU A 1 195 ? 14.107 1.373 -45.293 1.00 98.38 195 LEU A O 1
ATOM 1417 N N . ASN A 1 196 ? 15.197 -0.591 -45.360 1.00 97.69 196 ASN A N 1
ATOM 1418 C CA . ASN A 1 196 ? 14.034 -1.409 -45.008 1.00 97.69 196 ASN A CA 1
ATOM 1419 C C . ASN A 1 196 ? 14.224 -2.063 -43.641 1.00 97.69 196 ASN A C 1
ATOM 1421 O O . ASN A 1 196 ? 15.222 -2.733 -43.398 1.00 97.69 196 ASN A O 1
ATOM 1425 N N . LEU A 1 197 ? 13.243 -1.900 -42.753 1.00 98.00 197 LEU A N 1
ATOM 1426 C CA . LEU A 1 197 ? 13.184 -2.630 -41.490 1.00 98.00 197 LEU A CA 1
ATOM 1427 C C . LEU A 1 197 ? 12.289 -3.862 -41.621 1.00 98.00 197 LEU A C 1
ATOM 1429 O O . LEU A 1 197 ? 11.185 -3.792 -42.164 1.00 98.00 197 LEU A O 1
ATOM 1433 N N . SER A 1 198 ? 12.744 -4.978 -41.059 1.00 97.50 198 SER A N 1
ATOM 1434 C CA . SER A 1 198 ? 11.965 -6.205 -40.891 1.00 97.50 198 SER A CA 1
ATOM 1435 C C . SER A 1 198 ? 12.116 -6.766 -39.470 1.00 97.50 198 SER A C 1
ATOM 1437 O O . SER A 1 198 ? 13.013 -6.370 -38.726 1.00 97.50 198 SER A O 1
ATOM 1439 N N . GLY A 1 199 ? 11.225 -7.682 -39.077 1.00 97.25 199 GLY A N 1
ATOM 1440 C CA . GLY A 1 199 ? 11.163 -8.238 -37.720 1.00 97.25 199 GLY A CA 1
ATOM 1441 C C . GLY A 1 199 ? 10.149 -7.513 -36.834 1.00 97.25 199 GLY A C 1
ATOM 1442 O O . GLY A 1 199 ? 9.014 -7.298 -37.265 1.00 97.25 199 GLY A O 1
ATOM 1443 N N . SER A 1 200 ? 10.526 -7.191 -35.592 1.00 97.44 200 SER A N 1
ATOM 1444 C CA . SER A 1 200 ? 9.638 -6.495 -34.651 1.00 97.44 200 SER A CA 1
ATOM 1445 C C . SER A 1 200 ? 9.262 -5.095 -35.150 1.00 97.44 200 SER A C 1
ATOM 1447 O O . SER A 1 200 ? 10.109 -4.339 -35.624 1.00 97.44 200 SER A O 1
ATOM 1449 N N . SER A 1 201 ? 7.986 -4.725 -35.006 1.00 97.06 201 SER A N 1
ATOM 1450 C CA . SER A 1 201 ? 7.474 -3.388 -35.348 1.00 97.06 201 SER A CA 1
ATOM 1451 C C . SER A 1 201 ? 7.910 -2.293 -34.370 1.00 97.06 201 SER A C 1
ATOM 1453 O O . SER A 1 201 ? 7.528 -1.138 -34.531 1.00 97.06 201 SER A O 1
ATOM 1455 N N . GLU A 1 202 ? 8.648 -2.666 -33.329 1.00 98.06 202 GLU A N 1
ATOM 1456 C CA . GLU A 1 202 ? 9.138 -1.780 -32.273 1.00 98.06 202 GLU A CA 1
ATOM 1457 C C . GLU A 1 202 ? 10.476 -1.117 -32.635 1.00 98.06 202 GLU A C 1
ATOM 1459 O O . GLU A 1 202 ? 10.939 -0.238 -31.910 1.00 98.06 202 GLU A O 1
ATOM 1464 N N . PHE A 1 203 ? 11.077 -1.499 -33.770 1.00 98.56 203 PHE A N 1
ATOM 1465 C CA . PHE A 1 203 ? 12.208 -0.798 -34.372 1.00 98.56 203 PHE A CA 1
ATOM 1466 C C . PHE A 1 203 ? 11.734 0.259 -35.375 1.00 98.56 203 PHE A C 1
ATOM 1468 O O . PHE A 1 203 ? 10.816 0.026 -36.163 1.00 98.56 203 PHE A O 1
ATOM 1475 N N . SER A 1 204 ? 12.391 1.417 -35.389 1.00 98.25 204 SER A N 1
ATOM 1476 C CA . SER A 1 204 ? 12.119 2.501 -36.337 1.00 98.25 204 SER A CA 1
ATOM 1477 C C . SER A 1 204 ? 13.390 3.268 -36.714 1.00 98.25 204 SER A C 1
ATOM 1479 O O . SER A 1 204 ? 14.423 3.138 -36.059 1.00 98.25 204 SER A O 1
ATOM 1481 N N . LEU A 1 205 ? 13.324 4.056 -37.792 1.00 97.81 205 LEU A N 1
ATOM 1482 C CA . LEU A 1 205 ? 14.434 4.883 -38.285 1.00 97.81 205 LEU A CA 1
ATOM 1483 C C . LEU A 1 205 ? 14.079 6.379 -38.190 1.00 97.81 205 LEU A C 1
ATOM 1485 O O . LEU A 1 205 ? 13.795 7.017 -39.212 1.00 97.81 205 LEU A O 1
ATOM 1489 N N . PRO A 1 206 ? 14.000 6.958 -36.979 1.00 95.81 206 PRO A N 1
ATOM 1490 C CA . PRO A 1 206 ? 13.585 8.345 -36.812 1.00 95.81 206 PRO A CA 1
ATOM 1491 C C . PRO A 1 206 ? 14.564 9.295 -37.510 1.00 95.81 206 PRO A C 1
ATOM 1493 O O . PRO A 1 206 ? 15.764 9.301 -37.240 1.00 95.81 206 PRO A O 1
ATOM 1496 N N . GLY A 1 207 ? 14.040 10.130 -38.409 1.00 92.38 207 GLY A N 1
ATOM 1497 C CA . GLY A 1 207 ? 14.842 11.132 -39.112 1.00 92.38 207 GLY A CA 1
ATOM 1498 C C . GLY A 1 207 ? 15.855 10.557 -40.106 1.00 92.38 207 GLY A C 1
ATOM 1499 O O . GLY A 1 207 ? 16.787 11.271 -40.476 1.00 92.38 207 GLY A O 1
ATOM 1500 N N . ALA A 1 208 ? 15.691 9.302 -40.539 1.00 94.69 208 ALA A N 1
ATOM 1501 C CA . ALA A 1 208 ? 16.473 8.771 -41.648 1.00 94.69 208 ALA A CA 1
ATOM 1502 C C . ALA A 1 208 ? 16.241 9.591 -42.934 1.00 94.69 208 ALA A C 1
ATOM 1504 O O . ALA A 1 208 ? 15.132 10.097 -43.138 1.00 94.69 208 ALA A O 1
ATOM 1505 N N . PRO A 1 209 ? 17.261 9.737 -43.802 1.00 94.69 209 PRO A N 1
ATOM 1506 C CA . PRO A 1 209 ? 17.091 10.394 -45.093 1.00 94.69 209 PRO A CA 1
ATOM 1507 C C . PRO A 1 209 ? 16.030 9.691 -45.949 1.00 94.69 209 PRO A C 1
ATOM 1509 O O . PRO A 1 209 ? 15.952 8.461 -45.960 1.00 94.69 209 PRO A O 1
ATOM 1512 N N . ASP A 1 210 ? 15.254 10.468 -46.706 1.00 96.00 210 ASP A N 1
ATOM 1513 C CA . ASP A 1 210 ? 14.373 9.912 -47.735 1.00 96.00 210 ASP A CA 1
ATOM 1514 C C . ASP A 1 210 ? 15.213 9.162 -48.780 1.00 96.00 210 ASP A C 1
ATOM 1516 O O . ASP A 1 210 ? 16.259 9.650 -49.211 1.00 96.00 210 ASP A O 1
ATOM 1520 N N . THR A 1 211 ? 14.756 7.977 -49.190 1.00 95.94 211 THR A N 1
ATOM 1521 C CA . THR A 1 211 ? 15.450 7.142 -50.179 1.00 95.94 211 THR A CA 1
ATOM 1522 C C . THR A 1 211 ? 14.838 7.298 -51.582 1.00 95.94 211 THR A C 1
ATOM 1524 O O . THR A 1 211 ? 13.616 7.444 -51.702 1.00 95.94 211 THR A O 1
ATOM 1527 N N . PRO A 1 212 ? 15.656 7.288 -52.656 1.00 97.69 212 PRO A N 1
ATOM 1528 C CA . PRO A 1 212 ? 17.112 7.132 -52.638 1.00 97.69 212 PRO A CA 1
ATOM 1529 C C . PRO A 1 212 ? 17.859 8.410 -52.209 1.00 97.69 212 PRO A C 1
ATOM 1531 O O . PRO A 1 212 ? 17.398 9.521 -52.478 1.00 97.69 212 PRO A O 1
ATOM 1534 N N . PHE A 1 213 ? 19.037 8.257 -51.595 1.00 98.12 213 PHE A N 1
ATOM 1535 C CA . PHE A 1 213 ? 19.945 9.371 -51.275 1.00 98.12 213 PHE A CA 1
ATOM 1536 C C . PHE A 1 213 ? 21.397 9.055 -51.649 1.00 98.12 213 PHE A C 1
ATOM 1538 O O . PHE A 1 213 ? 21.780 7.897 -51.778 1.00 98.12 213 PHE A O 1
ATOM 1545 N N . THR A 1 214 ? 22.215 10.098 -51.805 1.00 97.81 214 THR A N 1
ATOM 1546 C CA . THR A 1 214 ? 23.616 9.974 -52.228 1.00 97.81 214 THR A CA 1
ATOM 1547 C C . THR A 1 214 ? 24.579 10.199 -51.066 1.00 97.81 214 THR A C 1
ATOM 1549 O O . THR A 1 214 ? 24.465 11.191 -50.342 1.00 97.81 214 THR A O 1
ATOM 1552 N N . VAL A 1 215 ? 25.572 9.321 -50.938 1.00 97.06 215 VAL A N 1
ATOM 1553 C CA . VAL A 1 215 ? 26.745 9.493 -50.075 1.00 97.06 215 VAL A CA 1
ATOM 1554 C C . VAL A 1 215 ? 27.945 9.771 -50.975 1.00 97.06 215 VAL A C 1
ATOM 1556 O O . VAL A 1 215 ? 28.384 8.904 -51.731 1.00 97.06 215 VAL A O 1
ATOM 1559 N N . ALA A 1 216 ? 28.470 10.995 -50.922 1.00 94.56 216 ALA A N 1
ATOM 1560 C CA . ALA A 1 216 ? 29.608 11.389 -51.751 1.00 94.56 216 ALA A CA 1
ATOM 1561 C C . ALA A 1 216 ? 30.851 10.543 -51.430 1.00 94.56 216 ALA A C 1
ATOM 1563 O O . ALA A 1 216 ? 31.008 10.074 -50.296 1.00 94.56 216 ALA A O 1
ATOM 1564 N N . ALA A 1 217 ? 31.746 10.386 -52.404 1.00 85.81 217 ALA A N 1
ATOM 1565 C CA . ALA A 1 217 ? 33.000 9.651 -52.231 1.00 85.81 217 ALA A CA 1
ATOM 1566 C C . ALA A 1 217 ? 33.762 10.080 -50.962 1.00 85.81 217 ALA A C 1
ATOM 1568 O O . ALA A 1 217 ? 33.922 11.273 -50.686 1.00 85.81 217 ALA A O 1
ATOM 1569 N N . SER A 1 218 ? 34.252 9.102 -50.193 1.00 83.25 218 SER A N 1
ATOM 1570 C CA . SER A 1 218 ? 34.977 9.304 -48.927 1.00 83.25 218 SER A CA 1
ATOM 1571 C C . SER A 1 218 ? 34.187 10.033 -47.823 1.00 83.25 218 SER A C 1
ATOM 1573 O O . SER A 1 218 ? 34.786 10.641 -46.930 1.00 83.25 218 SER A O 1
ATOM 1575 N N . THR A 1 219 ? 32.850 9.999 -47.861 1.00 92.12 219 THR A N 1
ATOM 1576 C CA . THR A 1 219 ? 31.981 10.581 -46.819 1.00 92.12 219 THR A CA 1
ATOM 1577 C C . THR A 1 219 ? 31.096 9.529 -46.151 1.00 92.12 219 THR A C 1
ATOM 1579 O O . THR A 1 219 ? 31.095 8.362 -46.535 1.00 92.12 219 THR A O 1
ATOM 1582 N N . SER A 1 220 ? 30.371 9.933 -45.105 1.00 92.88 220 SER A N 1
ATOM 1583 C CA . SER A 1 220 ? 29.517 9.044 -44.320 1.00 92.88 220 SER A CA 1
ATOM 1584 C C . SER A 1 220 ? 28.229 9.739 -43.887 1.00 92.88 220 SER A C 1
ATOM 1586 O O . SER A 1 220 ? 28.218 10.950 -43.643 1.00 92.88 220 SER A O 1
ATOM 1588 N N . VAL A 1 221 ? 27.156 8.959 -43.780 1.00 97.62 221 VAL A N 1
ATOM 1589 C CA . VAL A 1 221 ? 25.844 9.359 -43.266 1.00 97.62 221 VAL A CA 1
ATOM 1590 C C . VAL A 1 221 ? 25.469 8.431 -42.117 1.00 97.62 221 VAL A C 1
ATOM 1592 O O . VAL A 1 221 ? 25.473 7.213 -42.267 1.00 97.62 221 VAL A O 1
ATOM 1595 N N . ASN A 1 222 ? 25.097 9.007 -40.975 1.00 96.81 222 ASN A N 1
ATOM 1596 C CA . ASN A 1 222 ? 24.594 8.240 -39.840 1.00 96.81 222 ASN A CA 1
ATOM 1597 C C . ASN A 1 222 ? 23.072 8.122 -39.916 1.00 96.81 222 ASN A C 1
ATOM 1599 O O . ASN A 1 222 ? 22.370 9.132 -39.991 1.00 96.81 222 ASN A O 1
ATOM 1603 N N . VAL A 1 223 ? 22.573 6.894 -39.827 1.00 97.56 223 VAL A N 1
ATOM 1604 C CA . VAL A 1 223 ? 21.152 6.574 -39.697 1.00 97.56 223 VAL A CA 1
ATOM 1605 C C . VAL A 1 223 ? 20.877 6.218 -38.241 1.00 97.56 223 VAL A C 1
ATOM 1607 O O . VAL A 1 223 ? 21.483 5.295 -37.700 1.00 97.56 223 VAL A O 1
ATOM 1610 N N . SER A 1 224 ? 19.977 6.960 -37.595 1.00 97.62 224 SER A N 1
ATOM 1611 C CA . SER A 1 224 ? 19.512 6.636 -36.244 1.00 97.62 224 SER A CA 1
ATOM 1612 C C . SER A 1 224 ? 18.525 5.474 -36.307 1.00 97.62 224 SER A C 1
ATOM 1614 O O . SER A 1 224 ? 17.568 5.519 -37.078 1.00 97.62 224 SER A O 1
ATOM 1616 N N . VAL A 1 225 ? 18.735 4.468 -35.468 1.00 98.06 225 VAL A N 1
ATOM 1617 C CA . VAL A 1 225 ? 17.833 3.338 -35.249 1.00 98.06 225 VAL A CA 1
ATOM 1618 C C . VAL A 1 225 ? 17.297 3.445 -33.827 1.00 98.06 225 VAL A C 1
ATOM 1620 O O . VAL A 1 225 ? 18.070 3.597 -32.884 1.00 98.06 225 VAL A O 1
ATOM 1623 N N . GLU A 1 226 ? 15.981 3.391 -33.666 1.00 98.50 226 GLU A N 1
ATOM 1624 C CA . GLU A 1 226 ? 15.301 3.483 -32.372 1.00 98.50 226 GLU A CA 1
ATOM 1625 C C . GLU A 1 226 ? 14.535 2.191 -32.081 1.00 98.50 226 GLU A C 1
ATOM 1627 O O . GLU A 1 226 ? 13.852 1.671 -32.962 1.00 98.50 226 GLU A O 1
ATOM 1632 N N . TYR A 1 227 ? 14.632 1.700 -30.846 1.00 98.69 227 TYR A N 1
ATOM 1633 C CA . TYR A 1 227 ? 13.842 0.598 -30.301 1.00 98.69 227 TYR A CA 1
ATOM 1634 C C . TYR A 1 227 ? 12.919 1.118 -29.195 1.00 98.69 227 TYR A C 1
ATOM 1636 O O . TYR A 1 227 ? 13.385 1.724 -28.227 1.00 98.69 227 TYR A O 1
ATOM 1644 N N . ALA A 1 228 ? 11.615 0.879 -29.337 1.00 98.12 228 ALA A N 1
ATOM 1645 C CA . ALA A 1 228 ? 10.573 1.346 -28.426 1.00 98.12 228 ALA A CA 1
ATOM 1646 C C . ALA A 1 228 ? 9.621 0.193 -28.039 1.00 98.12 228 ALA A C 1
ATOM 1648 O O . ALA A 1 228 ? 8.586 0.013 -28.690 1.00 98.12 228 ALA A O 1
ATOM 1649 N N . PRO A 1 229 ? 9.946 -0.596 -26.994 1.00 97.94 229 PRO A N 1
ATOM 1650 C CA . PRO A 1 229 ? 9.166 -1.774 -26.634 1.00 97.94 229 PRO A CA 1
ATOM 1651 C C . PRO A 1 229 ? 7.764 -1.453 -26.119 1.00 97.94 229 PRO A C 1
ATOM 1653 O O . PRO A 1 229 ? 7.573 -0.577 -25.265 1.00 97.94 229 PRO A O 1
ATOM 1656 N N . LEU A 1 230 ? 6.777 -2.223 -26.583 1.00 95.62 230 LEU A N 1
ATOM 1657 C CA . LEU A 1 230 ? 5.375 -2.147 -26.154 1.00 95.62 230 LEU A CA 1
ATOM 1658 C C . LEU A 1 230 ? 4.989 -3.278 -25.195 1.00 95.62 230 LEU A C 1
ATOM 1660 O O . LEU A 1 230 ? 3.954 -3.195 -24.531 1.00 95.62 230 LEU A O 1
ATOM 1664 N N . ASN A 1 231 ? 5.797 -4.332 -25.129 1.00 94.81 231 ASN A N 1
ATOM 1665 C CA . ASN A 1 231 ? 5.584 -5.503 -24.289 1.00 94.81 231 ASN A CA 1
ATOM 1666 C C . ASN A 1 231 ? 6.915 -6.017 -23.723 1.00 94.81 231 ASN A C 1
ATOM 1668 O O . ASN A 1 231 ? 7.984 -5.607 -24.167 1.00 94.81 231 ASN A O 1
ATOM 1672 N N . ASP A 1 232 ? 6.852 -6.843 -22.680 1.00 94.56 232 ASP A N 1
ATOM 1673 C CA . ASP A 1 232 ? 8.031 -7.470 -22.098 1.00 94.56 232 ASP A CA 1
ATOM 1674 C C . ASP A 1 232 ? 8.459 -8.697 -22.913 1.00 94.56 232 ASP A C 1
ATOM 1676 O O . ASP A 1 232 ? 7.643 -9.550 -23.260 1.00 94.56 232 ASP A O 1
ATOM 1680 N N . GLY A 1 233 ? 9.753 -8.810 -23.209 1.00 96.88 233 GLY A N 1
ATOM 1681 C CA . GLY A 1 233 ? 10.271 -9.891 -24.048 1.00 96.88 233 GLY A CA 1
ATOM 1682 C C . GLY A 1 233 ? 11.429 -9.468 -24.941 1.00 96.88 233 GLY A C 1
ATOM 1683 O O . GLY A 1 233 ? 11.808 -8.306 -24.969 1.00 96.88 233 GLY A O 1
ATOM 1684 N N . LEU A 1 234 ? 12.026 -10.444 -25.628 1.00 97.75 234 LEU A N 1
ATOM 1685 C CA . LEU A 1 234 ? 13.098 -10.217 -26.597 1.00 97.75 234 LEU A CA 1
ATOM 1686 C C . LEU A 1 234 ? 12.504 -9.914 -27.976 1.00 97.75 234 LEU A C 1
ATOM 1688 O O . LEU A 1 234 ? 11.793 -10.750 -28.538 1.00 97.75 234 LEU A O 1
ATOM 1692 N N . ASP A 1 235 ? 12.921 -8.799 -28.557 1.00 98.44 235 ASP A N 1
ATOM 1693 C CA . ASP A 1 235 ? 12.628 -8.391 -29.921 1.00 98.44 235 ASP A CA 1
ATOM 1694 C C . ASP A 1 235 ? 13.870 -8.497 -30.796 1.00 98.44 235 ASP A C 1
ATOM 1696 O O . ASP A 1 235 ? 14.971 -8.107 -30.409 1.00 98.44 235 ASP A O 1
ATOM 1700 N N . ASN A 1 236 ? 13.677 -9.011 -32.010 1.00 98.50 236 ASN A N 1
ATOM 1701 C CA . ASN A 1 236 ? 14.712 -9.070 -33.034 1.00 98.50 236 ASN A CA 1
ATOM 1702 C C . ASN A 1 236 ? 14.217 -8.394 -34.313 1.00 98.50 236 ASN A C 1
ATOM 1704 O O . ASN A 1 236 ? 13.033 -8.478 -34.662 1.00 98.50 236 ASN A O 1
ATOM 1708 N N . GLY A 1 237 ? 15.135 -7.750 -35.020 1.00 98.19 237 GLY A N 1
ATOM 1709 C CA . GLY A 1 237 ? 14.877 -7.072 -36.278 1.00 98.19 237 GLY A CA 1
ATOM 1710 C C . GLY A 1 237 ? 16.092 -7.074 -37.191 1.00 98.19 237 GLY A C 1
ATOM 1711 O O . GLY A 1 237 ? 17.176 -7.545 -36.842 1.00 98.19 237 GLY A O 1
ATOM 1712 N N . THR A 1 238 ? 15.909 -6.570 -38.401 1.00 98.50 238 THR A N 1
ATOM 1713 C CA . THR A 1 238 ? 16.994 -6.387 -39.364 1.00 98.50 238 THR A CA 1
ATOM 1714 C C . THR A 1 238 ? 16.752 -5.110 -40.149 1.00 98.50 238 THR A C 1
ATOM 1716 O O . THR A 1 238 ? 15.645 -4.894 -40.645 1.00 98.50 238 THR A O 1
ATOM 1719 N N . LEU A 1 239 ? 17.784 -4.272 -40.241 1.00 98.50 239 LEU A N 1
ATOM 1720 C CA . LEU A 1 239 ? 17.848 -3.139 -41.155 1.00 98.50 239 LEU A CA 1
ATOM 1721 C C . LEU A 1 239 ? 18.592 -3.574 -42.420 1.00 98.50 239 LEU A C 1
ATOM 1723 O O . LEU A 1 239 ? 19.781 -3.873 -42.369 1.00 98.50 239 LEU A O 1
ATOM 1727 N N . GLU A 1 240 ? 17.885 -3.604 -43.541 1.00 98.38 240 GLU A N 1
AT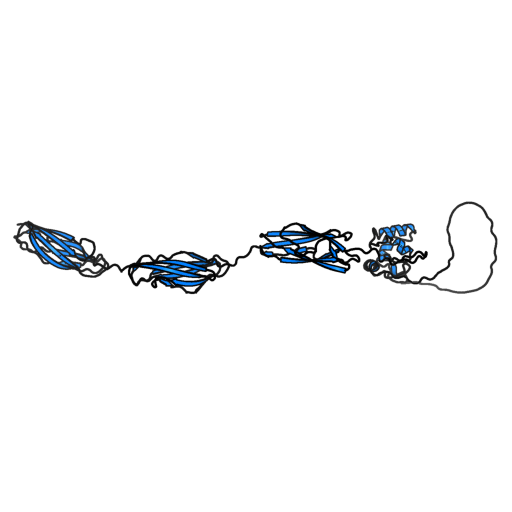OM 1728 C CA . GLU A 1 240 ? 18.426 -3.873 -44.869 1.00 98.38 240 GLU A CA 1
ATOM 1729 C C . GLU A 1 240 ? 18.712 -2.554 -45.595 1.00 98.38 240 GLU A C 1
ATOM 1731 O O . GLU A 1 240 ? 17.848 -1.679 -45.687 1.00 98.38 240 GLU A O 1
ATOM 1736 N N . ILE A 1 241 ? 19.930 -2.421 -46.113 1.00 98.50 241 ILE A N 1
ATOM 1737 C CA . ILE A 1 241 ? 20.441 -1.238 -46.804 1.00 98.50 241 ILE A CA 1
ATOM 1738 C C . ILE A 1 241 ? 20.779 -1.666 -48.229 1.00 98.50 241 ILE A C 1
ATOM 1740 O O . ILE A 1 241 ? 21.740 -2.409 -48.428 1.00 98.50 241 ILE A O 1
ATOM 1744 N N . ALA A 1 242 ? 19.978 -1.231 -49.202 1.00 97.94 242 ALA A N 1
ATOM 1745 C CA . ALA A 1 242 ? 20.226 -1.509 -50.616 1.00 97.94 242 ALA A CA 1
ATOM 1746 C C . ALA A 1 242 ? 20.968 -0.340 -51.271 1.00 97.94 242 ALA A C 1
ATOM 1748 O O . ALA A 1 242 ? 20.639 0.816 -50.987 1.00 97.94 242 ALA A O 1
ATOM 1749 N N . SER A 1 243 ? 21.940 -0.620 -52.138 1.00 96.88 243 SER A N 1
ATOM 1750 C CA . SER A 1 243 ? 22.726 0.410 -52.827 1.00 96.88 243 SER A CA 1
ATOM 1751 C C . SER A 1 243 ? 23.227 -0.030 -54.203 1.00 96.88 243 SER A C 1
ATOM 1753 O O . SER A 1 243 ? 23.152 -1.207 -54.551 1.00 96.88 243 SER A O 1
ATOM 1755 N N . ASP A 1 244 ? 23.796 0.913 -54.954 1.00 91.81 244 ASP A N 1
ATOM 1756 C CA . ASP A 1 244 ? 24.455 0.678 -56.244 1.00 91.81 244 ASP A CA 1
ATOM 1757 C C . ASP A 1 244 ? 25.928 0.232 -56.130 1.00 91.81 244 ASP A C 1
ATOM 1759 O O . ASP A 1 244 ? 26.640 0.209 -57.138 1.00 91.81 244 ASP A O 1
ATOM 1763 N N . SER A 1 245 ? 26.387 -0.145 -54.930 1.00 87.38 245 SER A N 1
ATOM 1764 C CA . SER A 1 245 ? 27.735 -0.676 -54.719 1.00 87.38 245 SER A CA 1
ATOM 1765 C C . SER A 1 245 ? 27.885 -2.084 -55.321 1.00 87.38 245 SER A C 1
ATOM 1767 O O . SER A 1 245 ? 27.182 -3.005 -54.894 1.00 87.38 245 SER A O 1
ATOM 1769 N N . PRO A 1 246 ? 28.779 -2.293 -56.308 1.00 78.25 246 PRO A N 1
ATOM 1770 C CA . PRO A 1 246 ? 28.921 -3.588 -56.971 1.00 78.25 246 PRO A CA 1
ATOM 1771 C C . PRO A 1 246 ? 29.428 -4.687 -56.030 1.00 78.25 246 PRO A C 1
ATOM 1773 O O . PRO A 1 246 ? 30.454 -4.523 -55.379 1.00 78.25 246 PRO A O 1
ATOM 1776 N N . GLY A 1 247 ? 28.747 -5.835 -56.008 1.00 78.00 247 GLY A N 1
ATOM 1777 C CA . GLY A 1 247 ? 29.090 -6.980 -55.156 1.00 78.00 247 GLY A CA 1
ATOM 1778 C C . GLY A 1 247 ? 28.593 -6.874 -53.709 1.00 78.00 247 GLY A C 1
ATOM 1779 O O . GLY A 1 247 ? 28.614 -7.877 -52.992 1.00 78.00 247 GLY A O 1
ATOM 1780 N N . GLU A 1 248 ? 28.105 -5.700 -53.301 1.00 84.06 248 GLU A N 1
ATOM 1781 C CA . GLU A 1 248 ? 27.544 -5.402 -51.978 1.00 84.06 248 GLU A CA 1
ATOM 1782 C C . GLU A 1 248 ? 26.226 -4.619 -52.110 1.00 84.06 248 GLU A C 1
ATOM 1784 O O . GLU A 1 248 ? 25.933 -3.687 -51.358 1.00 84.06 248 GLU A O 1
ATOM 1789 N N . GLU A 1 249 ? 25.379 -5.017 -53.066 1.00 90.44 249 GLU A N 1
ATOM 1790 C CA . GLU A 1 249 ? 24.139 -4.298 -53.384 1.00 90.44 249 GLU A CA 1
ATOM 1791 C C . GLU A 1 249 ? 23.121 -4.319 -52.228 1.00 90.44 249 GLU A C 1
ATOM 1793 O O . GLU A 1 249 ? 22.157 -3.551 -52.234 1.00 90.44 249 GLU A O 1
ATOM 1798 N N . LEU A 1 250 ? 23.309 -5.200 -51.238 1.00 92.62 250 LEU A N 1
ATOM 1799 C CA . LEU A 1 250 ? 22.457 -5.331 -50.061 1.00 92.62 250 LEU A CA 1
ATOM 1800 C C . LEU A 1 250 ? 23.270 -5.691 -48.808 1.00 92.62 250 LEU A C 1
ATOM 1802 O O . LEU A 1 250 ? 23.790 -6.801 -48.694 1.00 92.62 250 LEU A O 1
ATOM 1806 N N . ILE A 1 251 ? 23.291 -4.796 -47.819 1.00 91.38 251 ILE A N 1
ATOM 1807 C CA . ILE A 1 251 ? 23.871 -5.045 -46.491 1.00 91.38 251 ILE A CA 1
ATOM 1808 C C . ILE A 1 251 ? 22.761 -5.191 -45.449 1.00 91.38 251 ILE A C 1
ATOM 1810 O O . ILE A 1 251 ? 21.794 -4.434 -45.437 1.00 91.38 251 ILE A O 1
ATOM 1814 N N . SER A 1 252 ? 22.910 -6.159 -44.542 1.00 95.31 252 SER A N 1
ATOM 1815 C CA . SER A 1 252 ? 21.996 -6.386 -43.417 1.00 95.31 252 SER A CA 1
ATOM 1816 C C . SER A 1 252 ? 22.656 -6.046 -42.082 1.00 95.31 252 SER A C 1
ATOM 1818 O O . SER A 1 252 ? 23.746 -6.532 -41.785 1.00 95.31 252 SER A O 1
ATOM 1820 N N . VAL A 1 253 ? 21.962 -5.269 -41.251 1.00 97.94 253 VAL A N 1
ATOM 1821 C CA . VAL A 1 253 ? 22.346 -4.952 -39.870 1.00 97.94 253 VAL A CA 1
ATOM 1822 C C . VAL A 1 253 ? 21.361 -5.614 -38.912 1.00 97.94 253 VAL A C 1
ATOM 1824 O O . VAL A 1 253 ? 20.159 -5.348 -38.968 1.00 97.94 253 VAL A O 1
ATOM 1827 N N . ALA A 1 254 ? 21.855 -6.479 -38.027 1.00 98.44 254 ALA A N 1
ATOM 1828 C CA . ALA A 1 254 ? 21.022 -7.171 -37.044 1.00 98.44 254 ALA A CA 1
ATOM 1829 C C . ALA A 1 254 ? 20.622 -6.235 -35.891 1.00 98.44 254 ALA A C 1
ATOM 1831 O O . ALA A 1 254 ? 21.464 -5.516 -35.362 1.00 98.44 254 ALA A O 1
ATOM 1832 N N . LEU A 1 255 ? 19.358 -6.268 -35.470 1.00 98.69 255 LEU A N 1
ATOM 1833 C CA . LEU A 1 255 ? 18.840 -5.465 -34.360 1.00 98.69 255 LEU A CA 1
ATOM 1834 C C . LEU A 1 255 ? 18.302 -6.385 -33.260 1.00 98.69 255 LEU A C 1
ATOM 1836 O O . LEU A 1 255 ? 17.558 -7.322 -33.561 1.00 98.69 255 LEU A O 1
ATOM 1840 N N . SER A 1 256 ? 18.628 -6.104 -32.000 1.00 98.56 256 SER A N 1
ATOM 1841 C CA . SER A 1 256 ? 18.048 -6.791 -30.841 1.00 98.56 256 SER A CA 1
ATOM 1842 C C . SER A 1 256 ? 17.744 -5.831 -29.699 1.00 98.56 256 SER A C 1
ATOM 1844 O O . SER A 1 256 ? 18.459 -4.858 -29.486 1.00 98.56 256 SER A O 1
ATOM 1846 N N . GLY A 1 257 ? 16.700 -6.119 -28.933 1.00 98.38 257 GLY A N 1
ATOM 1847 C CA . GLY A 1 257 ? 16.365 -5.394 -27.711 1.00 98.38 257 GLY A CA 1
ATOM 1848 C C . GLY A 1 257 ? 15.456 -6.237 -26.827 1.00 98.38 257 GLY A C 1
ATOM 1849 O O . GLY A 1 257 ? 14.823 -7.173 -27.302 1.00 98.38 257 GLY A O 1
ATOM 1850 N N . THR A 1 258 ? 15.433 -5.972 -25.524 1.00 98.38 258 THR A N 1
ATOM 1851 C CA . THR A 1 258 ? 14.537 -6.653 -24.584 1.00 98.38 258 THR A CA 1
ATOM 1852 C C . THR A 1 258 ? 13.665 -5.639 -23.861 1.00 98.38 258 THR A C 1
ATOM 1854 O O . THR A 1 258 ? 14.166 -4.846 -23.060 1.00 98.38 258 THR A O 1
ATOM 1857 N N . GLY A 1 259 ? 12.357 -5.698 -24.092 1.00 97.69 259 GLY A N 1
ATOM 1858 C CA . GLY A 1 259 ? 11.366 -4.984 -23.307 1.00 97.69 259 GLY A CA 1
ATOM 1859 C C . GLY A 1 259 ? 11.353 -5.497 -21.870 1.00 97.69 259 GLY A C 1
ATOM 1860 O O . GLY A 1 259 ? 11.197 -6.696 -21.630 1.00 97.69 259 GLY A O 1
ATOM 1861 N N . VAL A 1 260 ? 11.516 -4.599 -20.898 1.00 95.62 260 VAL A N 1
ATOM 1862 C CA . VAL A 1 260 ? 11.372 -4.914 -19.468 1.00 95.62 260 VAL A CA 1
ATOM 1863 C C . VAL A 1 260 ? 10.179 -4.169 -18.869 1.00 95.62 260 VAL A C 1
ATOM 1865 O O . VAL A 1 260 ? 9.920 -3.021 -19.241 1.00 95.62 260 VAL A O 1
ATOM 1868 N N . PRO A 1 261 ? 9.422 -4.791 -17.948 1.00 88.56 261 PRO A N 1
ATOM 1869 C CA . PRO A 1 261 ? 8.233 -4.171 -17.383 1.00 88.56 261 PRO A CA 1
ATOM 1870 C C . PRO A 1 261 ? 8.575 -2.879 -16.636 1.00 88.56 261 PRO A C 1
ATOM 1872 O O . PRO A 1 261 ? 9.639 -2.743 -16.028 1.00 88.56 261 PRO A O 1
ATOM 1875 N N . VAL A 1 262 ? 7.629 -1.940 -16.633 1.00 83.94 262 VAL A N 1
ATOM 1876 C CA . VAL A 1 262 ? 7.709 -0.751 -15.782 1.00 83.94 262 VAL A CA 1
ATOM 1877 C C . VAL A 1 262 ? 7.685 -1.207 -14.324 1.00 83.94 262 VAL A C 1
ATOM 1879 O O . VAL A 1 262 ? 6.673 -1.715 -13.839 1.00 83.94 262 VAL A O 1
ATOM 1882 N N . VAL A 1 263 ? 8.791 -1.012 -13.606 1.00 75.12 263 VAL A N 1
ATOM 1883 C CA . VAL A 1 263 ? 8.808 -1.205 -12.154 1.00 75.12 263 VAL A CA 1
ATOM 1884 C C . VAL A 1 263 ? 8.125 0.004 -11.523 1.00 75.12 263 VAL A C 1
ATOM 1886 O O . VAL A 1 263 ? 8.717 1.075 -11.387 1.00 75.12 263 VAL A O 1
ATOM 1889 N N . VAL A 1 264 ? 6.851 -0.154 -11.168 1.00 73.31 264 VAL A N 1
ATOM 1890 C CA . VAL A 1 264 ? 6.131 0.848 -10.381 1.00 73.31 264 VAL A CA 1
ATOM 1891 C C . VAL A 1 264 ? 6.624 0.783 -8.936 1.00 73.31 264 VAL A C 1
ATOM 1893 O O . VAL A 1 264 ? 6.359 -0.166 -8.203 1.00 73.31 264 VAL A O 1
ATOM 1896 N N . ASN A 1 265 ? 7.409 1.786 -8.543 1.00 83.81 265 ASN A N 1
ATOM 1897 C CA . ASN A 1 265 ? 7.850 1.961 -7.163 1.00 83.81 265 ASN A CA 1
ATOM 1898 C C . ASN A 1 265 ? 6.794 2.753 -6.399 1.00 83.81 265 ASN A C 1
ATOM 1900 O O . ASN A 1 265 ? 6.843 3.981 -6.360 1.00 83.81 265 ASN A O 1
ATOM 1904 N N . GLU A 1 266 ? 5.839 2.045 -5.808 1.00 89.62 266 GLU A N 1
ATOM 1905 C CA . GLU A 1 266 ? 4.747 2.645 -5.043 1.00 89.62 266 GLU A CA 1
ATOM 1906 C C . GLU A 1 266 ? 4.730 2.106 -3.608 1.00 89.62 266 GLU A C 1
ATOM 1908 O O . GLU A 1 266 ? 5.133 0.970 -3.345 1.00 89.62 266 GLU A O 1
ATOM 1913 N N . CYS A 1 267 ? 4.272 2.941 -2.676 1.00 93.94 267 CYS A N 1
ATOM 1914 C CA . CYS A 1 267 ? 3.831 2.509 -1.355 1.00 93.94 267 CYS A CA 1
ATOM 1915 C C . CYS A 1 267 ? 2.392 1.996 -1.493 1.00 93.94 267 CYS A C 1
ATOM 1917 O O . CYS A 1 267 ? 1.517 2.737 -1.937 1.00 93.94 267 CYS A O 1
ATOM 1919 N N . VAL A 1 268 ? 2.140 0.743 -1.110 1.00 95.31 268 VAL A N 1
ATOM 1920 C CA . VAL A 1 268 ? 0.803 0.136 -1.202 1.00 95.31 268 VAL A CA 1
ATOM 1921 C C . VAL A 1 268 ? 0.365 -0.284 0.201 1.00 95.31 268 VAL A C 1
ATOM 1923 O O . VAL A 1 268 ? 0.635 -1.418 0.607 1.00 95.31 268 VAL A O 1
ATOM 1926 N N . PRO A 1 269 ? -0.260 0.624 0.976 1.00 97.19 269 PRO A N 1
ATOM 1927 C CA . PRO A 1 269 ? -0.668 0.327 2.338 1.00 97.19 269 PRO A CA 1
ATOM 1928 C C . PRO A 1 269 ? -1.946 -0.518 2.369 1.00 97.19 269 PRO A C 1
ATOM 1930 O O . PRO A 1 269 ? -2.911 -0.246 1.653 1.00 97.19 269 PRO A O 1
ATOM 1933 N N . VAL A 1 270 ? -1.965 -1.516 3.247 1.00 98.00 270 VAL A N 1
ATOM 1934 C CA . VAL A 1 270 ? -3.144 -2.299 3.625 1.00 98.00 270 VAL A CA 1
ATOM 1935 C C . VAL A 1 270 ? -3.362 -2.125 5.119 1.00 98.00 270 VAL A C 1
ATOM 1937 O O . VAL A 1 270 ? -2.425 -2.308 5.894 1.00 98.00 270 VAL A O 1
ATOM 1940 N N . ILE A 1 271 ? -4.582 -1.749 5.498 1.00 98.44 271 ILE A N 1
ATOM 1941 C CA . ILE A 1 271 ? -4.965 -1.456 6.880 1.00 98.44 271 ILE A CA 1
ATOM 1942 C C . ILE A 1 271 ? -5.942 -2.527 7.355 1.00 98.44 271 ILE A C 1
ATOM 1944 O O . ILE A 1 271 ? -6.981 -2.718 6.719 1.00 98.44 271 ILE A O 1
ATOM 1948 N N . ASP A 1 272 ? -5.607 -3.228 8.436 1.00 98.12 272 ASP A N 1
ATOM 1949 C CA . ASP A 1 272 ? -6.441 -4.298 8.989 1.00 98.12 272 ASP A CA 1
ATOM 1950 C C . ASP A 1 272 ? -6.312 -4.374 10.524 1.00 98.12 272 ASP A C 1
ATOM 1952 O O . ASP A 1 272 ? -5.192 -4.496 11.022 1.00 98.12 272 ASP A O 1
ATOM 1956 N N . PRO A 1 273 ? -7.420 -4.315 11.288 1.00 98.56 273 PRO A N 1
ATOM 1957 C CA . PRO A 1 273 ? -8.785 -4.014 10.843 1.00 98.56 273 PRO A CA 1
ATOM 1958 C C . PRO A 1 273 ? -8.949 -2.592 10.284 1.00 98.56 273 PRO A C 1
ATOM 1960 O O . PRO A 1 273 ? -8.289 -1.649 10.717 1.00 98.56 273 PRO A O 1
ATOM 1963 N N . ALA A 1 274 ? -9.868 -2.429 9.327 1.00 97.88 274 ALA A N 1
ATOM 1964 C CA . ALA A 1 274 ? -10.165 -1.141 8.690 1.00 97.88 274 ALA A CA 1
ATOM 1965 C C . ALA A 1 274 ? -11.071 -0.209 9.528 1.00 97.88 274 ALA A C 1
ATOM 1967 O O . ALA A 1 274 ? -11.336 0.912 9.101 1.00 97.88 274 ALA A O 1
ATOM 1968 N N . SER A 1 275 ? -11.542 -0.654 10.698 1.00 98.44 275 SER A N 1
ATOM 1969 C CA . SER A 1 275 ? -12.209 0.159 11.724 1.00 98.44 275 SER A CA 1
ATOM 1970 C C . SER A 1 275 ? -11.914 -0.405 13.118 1.00 98.44 275 SER A C 1
ATOM 1972 O O . SER A 1 275 ? -11.599 -1.591 13.250 1.00 98.44 275 SER A O 1
ATOM 1974 N N . LEU A 1 276 ? -12.009 0.432 14.154 1.00 98.69 276 LEU A N 1
ATOM 1975 C CA . LEU A 1 276 ? -11.816 0.041 15.553 1.00 98.69 276 LEU A CA 1
ATOM 1976 C C . LEU A 1 276 ? -13.087 0.332 16.358 1.00 98.69 276 LEU A C 1
ATOM 1978 O O . LEU A 1 276 ? -13.466 1.484 16.551 1.00 98.69 276 LEU A O 1
ATOM 1982 N N . GLU A 1 277 ? -13.727 -0.728 16.847 1.00 98.56 277 GLU A N 1
ATOM 1983 C CA . GLU A 1 277 ? -14.986 -0.663 17.595 1.00 98.56 277 GLU A CA 1
ATOM 1984 C C . GLU A 1 277 ? -14.726 -1.059 19.056 1.00 98.56 277 GLU A C 1
ATOM 1986 O O . GLU A 1 277 ? -14.585 -2.241 19.379 1.00 98.56 277 GLU A O 1
ATOM 1991 N N . PHE A 1 278 ? -14.645 -0.076 19.949 1.00 98.31 278 PHE A N 1
ATOM 1992 C CA . PHE A 1 278 ? -14.279 -0.269 21.357 1.00 98.31 278 PHE A CA 1
ATOM 1993 C C . PHE A 1 278 ? -15.414 -0.856 22.207 1.00 98.31 278 PHE A C 1
ATOM 1995 O O . PHE A 1 278 ? -15.163 -1.377 23.294 1.00 98.31 278 PHE A O 1
ATOM 2002 N N . GLY A 1 279 ? -16.655 -0.811 21.712 1.00 97.06 279 GLY A N 1
ATOM 2003 C CA . GLY A 1 279 ? -17.834 -1.248 22.457 1.00 97.06 279 GLY A CA 1
ATOM 2004 C C . GLY A 1 279 ? -18.132 -0.343 23.657 1.00 97.06 279 GLY A C 1
ATOM 2005 O O . GLY A 1 279 ? -17.816 0.845 23.640 1.00 97.06 279 GLY A O 1
ATOM 2006 N N . SER A 1 280 ? -18.766 -0.901 24.692 1.00 95.31 280 SER A N 1
ATOM 2007 C CA . SER A 1 280 ? -19.092 -0.164 25.917 1.00 95.31 280 SER A CA 1
ATOM 2008 C C . SER A 1 280 ? -17.919 -0.158 26.895 1.00 95.31 280 SER A C 1
ATOM 2010 O O . SER A 1 280 ? -17.441 -1.221 27.294 1.00 95.31 280 SER A O 1
ATOM 2012 N N . VAL A 1 281 ? -17.494 1.032 27.314 1.00 96.44 281 VAL A N 1
ATOM 2013 C CA . VAL A 1 281 ? -16.398 1.251 28.264 1.00 96.44 281 VAL A CA 1
ATOM 2014 C C . VAL A 1 281 ? -16.907 2.112 29.417 1.00 96.44 281 VAL A C 1
ATOM 2016 O O . VAL A 1 281 ? -17.599 3.106 29.213 1.00 96.44 281 VAL A O 1
ATOM 2019 N N . GLU A 1 2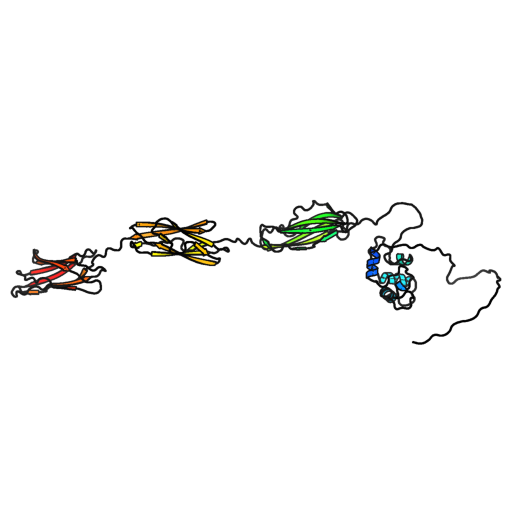82 ? -16.606 1.712 30.650 1.00 93.94 282 GLU A N 1
ATOM 2020 C CA . GLU A 1 282 ? -17.004 2.479 31.835 1.00 93.94 282 GLU A CA 1
ATOM 2021 C C . GLU A 1 282 ? -16.290 3.837 31.888 1.00 93.94 282 GLU A C 1
ATOM 2023 O O . GLU A 1 282 ? -15.108 3.933 31.548 1.00 93.94 282 GLU A O 1
ATOM 2028 N N . LEU A 1 283 ? -16.986 4.877 32.360 1.00 93.62 283 LEU A N 1
ATOM 2029 C CA . LEU A 1 283 ? -16.424 6.230 32.447 1.00 93.62 283 LEU A CA 1
ATOM 2030 C C . LEU A 1 283 ? -15.080 6.258 33.186 1.00 93.62 283 LEU A C 1
ATOM 2032 O O . LEU A 1 283 ? -14.952 5.760 34.306 1.00 93.62 283 LEU A O 1
ATOM 2036 N N . GLY A 1 284 ? -14.089 6.901 32.570 1.00 91.31 284 GLY A N 1
ATOM 2037 C CA . GLY A 1 284 ? -12.737 7.045 33.105 1.00 91.31 284 GLY A CA 1
ATOM 2038 C C . GLY A 1 284 ? -11.833 5.815 32.959 1.00 91.31 284 GLY A C 1
ATOM 2039 O O . GLY A 1 284 ? -10.642 5.931 33.256 1.00 91.31 284 GLY A O 1
ATOM 2040 N N . ASN A 1 285 ? -12.345 4.673 32.485 1.00 95.38 285 ASN A N 1
ATOM 2041 C CA . ASN A 1 285 ? -11.519 3.520 32.123 1.00 95.38 285 ASN A CA 1
ATOM 2042 C C . ASN A 1 285 ? -11.024 3.645 30.678 1.00 95.38 285 ASN A C 1
ATOM 2044 O O . ASN A 1 285 ? -11.720 4.172 29.816 1.00 95.38 285 ASN A O 1
ATOM 2048 N N . THR A 1 286 ? -9.830 3.119 30.408 1.00 97.75 286 THR A N 1
ATOM 2049 C CA . THR A 1 286 ? -9.237 3.113 29.066 1.00 97.75 286 THR A CA 1
ATOM 2050 C C . THR A 1 286 ? -9.340 1.726 28.442 1.00 97.75 286 THR A C 1
ATOM 2052 O O . THR A 1 286 ? -8.957 0.733 29.065 1.00 97.75 286 THR A O 1
ATOM 2055 N N . SER A 1 287 ? -9.817 1.667 27.201 1.00 98.06 287 SER A N 1
ATOM 2056 C CA . SER A 1 287 ? -9.736 0.496 26.326 1.00 98.06 287 SER A CA 1
ATOM 2057 C C . SER 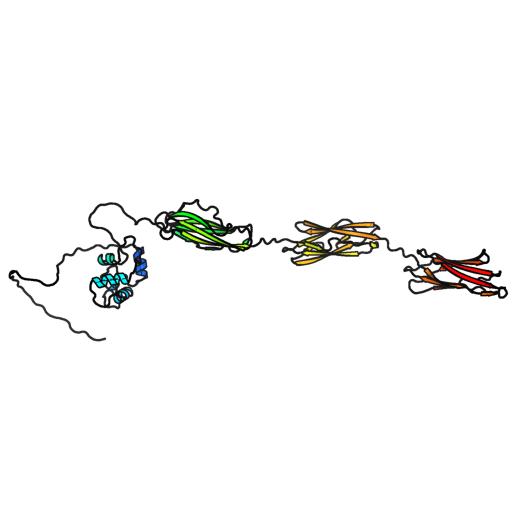A 1 287 ? -8.806 0.806 25.156 1.00 98.06 287 SER A C 1
ATOM 2059 O O . SER A 1 287 ? -8.854 1.909 24.620 1.00 98.06 287 SER A O 1
ATOM 2061 N N . SER A 1 288 ? -7.977 -0.156 24.756 1.00 98.25 288 SER A N 1
ATOM 2062 C CA . SER A 1 288 ? -6.990 0.005 23.683 1.00 98.25 288 SER A CA 1
ATOM 2063 C C . SER A 1 288 ? -7.257 -1.010 22.580 1.00 98.25 288 SER A C 1
ATOM 2065 O O . SER A 1 288 ? -7.392 -2.204 22.860 1.00 98.25 288 SER A O 1
ATOM 2067 N N . LEU A 1 289 ? -7.307 -0.549 21.331 1.00 98.56 289 LEU A N 1
ATOM 2068 C CA . LEU A 1 289 ? -7.415 -1.399 20.146 1.00 98.56 289 LEU A CA 1
ATOM 2069 C C . LEU A 1 289 ? -6.326 -1.047 19.132 1.00 98.56 289 LEU A C 1
ATOM 2071 O O . LEU A 1 289 ? -5.847 0.084 19.080 1.00 98.56 289 LEU A O 1
ATOM 2075 N N . THR A 1 290 ? -5.977 -2.025 18.302 1.00 98.50 290 THR A N 1
ATOM 2076 C CA . THR A 1 290 ? -4.869 -1.938 17.349 1.00 98.50 290 THR A CA 1
ATOM 2077 C C . THR A 1 290 ? -5.374 -2.125 15.925 1.00 98.50 290 THR A C 1
ATOM 2079 O O . THR A 1 290 ? -6.157 -3.040 15.660 1.00 98.50 290 THR A O 1
ATOM 2082 N N . THR A 1 291 ? -4.880 -1.302 15.000 1.00 98.62 291 THR A N 1
ATOM 2083 C CA . THR A 1 291 ? -4.897 -1.588 13.559 1.00 98.62 291 THR A CA 1
ATOM 2084 C C . THR A 1 291 ? -3.476 -1.743 13.036 1.00 98.62 291 THR A C 1
ATOM 2086 O O . THR A 1 291 ? -2.560 -1.077 13.513 1.00 98.62 291 THR A O 1
ATOM 2089 N N . THR A 1 292 ? -3.272 -2.612 12.052 1.00 98.56 292 THR A N 1
ATOM 2090 C CA . THR A 1 292 ? -1.958 -2.874 11.470 1.00 98.56 292 THR A CA 1
ATOM 2091 C C . THR A 1 292 ? -1.857 -2.248 10.083 1.00 98.56 292 THR A C 1
ATOM 2093 O O . THR A 1 292 ? -2.684 -2.501 9.206 1.00 98.56 292 THR A O 1
ATOM 2096 N N . VAL A 1 293 ? -0.797 -1.470 9.854 1.00 98.62 293 VAL A N 1
ATOM 2097 C CA . VAL A 1 293 ? -0.433 -0.912 8.544 1.00 98.62 293 VAL A CA 1
ATOM 2098 C C . VAL A 1 293 ? 0.616 -1.808 7.896 1.00 98.62 293 VAL A C 1
ATOM 2100 O O . VAL A 1 293 ? 1.757 -1.849 8.349 1.00 98.62 293 VAL A O 1
ATOM 2103 N N . THR A 1 294 ? 0.259 -2.497 6.815 1.00 98.31 294 THR A N 1
ATOM 2104 C CA . THR A 1 294 ? 1.164 -3.371 6.047 1.00 98.31 294 THR A CA 1
ATOM 2105 C C . THR A 1 294 ? 1.523 -2.739 4.709 1.00 98.31 294 THR A C 1
ATOM 2107 O O . THR A 1 294 ? 0.637 -2.259 4.005 1.00 98.31 294 THR A O 1
ATOM 2110 N N . ASN A 1 295 ? 2.801 -2.751 4.325 1.00 97.25 295 ASN A N 1
ATOM 2111 C CA . ASN A 1 295 ? 3.242 -2.244 3.025 1.00 97.25 295 ASN A CA 1
ATOM 2112 C C . ASN A 1 295 ? 3.446 -3.384 2.017 1.00 97.25 295 ASN A C 1
ATOM 2114 O O . ASN A 1 295 ? 4.485 -4.041 2.008 1.00 97.25 295 ASN A O 1
ATOM 2118 N N . ASN A 1 296 ? 2.483 -3.562 1.113 1.00 95.44 296 ASN A N 1
ATOM 2119 C CA . ASN A 1 296 ? 2.555 -4.527 0.008 1.00 95.44 296 ASN A CA 1
ATOM 2120 C C . ASN A 1 296 ? 3.220 -3.951 -1.256 1.00 95.44 296 ASN A C 1
ATOM 2122 O O . ASN A 1 296 ? 3.205 -4.586 -2.311 1.00 95.44 296 ASN A O 1
ATOM 2126 N N . GLY A 1 297 ? 3.748 -2.732 -1.170 1.00 92.94 297 GLY A N 1
ATOM 2127 C CA . GLY A 1 297 ? 4.431 -2.049 -2.254 1.00 92.94 297 GLY A CA 1
ATOM 2128 C C . GLY A 1 297 ? 5.928 -2.339 -2.279 1.00 92.94 297 GLY A C 1
ATOM 2129 O O . GLY A 1 297 ? 6.451 -3.177 -1.548 1.00 92.94 297 GLY A O 1
ATOM 2130 N N . THR A 1 298 ? 6.631 -1.609 -3.136 1.00 91.56 298 THR A N 1
ATOM 2131 C CA . THR A 1 298 ? 8.087 -1.707 -3.325 1.00 91.56 298 THR A CA 1
ATOM 2132 C C . THR A 1 298 ? 8.824 -0.451 -2.860 1.00 91.56 298 THR A C 1
ATOM 2134 O O . THR A 1 298 ? 10.052 -0.456 -2.776 1.00 91.56 298 THR A O 1
ATOM 2137 N N . LEU A 1 299 ? 8.093 0.610 -2.498 1.00 94.38 299 LEU A N 1
ATOM 2138 C CA . LEU A 1 299 ? 8.625 1.826 -1.886 1.00 94.38 299 LEU A CA 1
ATOM 2139 C C . LEU A 1 299 ? 8.220 1.916 -0.408 1.00 94.38 299 LEU A C 1
ATOM 2141 O O . LEU A 1 299 ? 7.132 1.489 -0.032 1.00 94.38 299 LEU A O 1
ATOM 2145 N N . ASN A 1 300 ? 9.068 2.512 0.433 1.00 96.25 300 ASN A N 1
ATOM 2146 C CA . ASN A 1 300 ? 8.746 2.785 1.836 1.00 96.25 300 ASN A CA 1
ATOM 2147 C C . ASN A 1 300 ? 7.482 3.655 1.971 1.00 96.25 300 ASN A C 1
ATOM 2149 O O . ASN A 1 300 ? 7.392 4.725 1.366 1.00 96.25 300 ASN A O 1
ATOM 2153 N N . CYS A 1 301 ? 6.559 3.250 2.840 1.00 97.31 301 CYS A N 1
ATOM 2154 C CA . CYS A 1 301 ? 5.415 4.060 3.240 1.00 97.31 301 CYS A CA 1
ATOM 2155 C C . CYS A 1 301 ? 5.802 4.959 4.415 1.00 97.31 301 CYS A C 1
ATOM 2157 O O . CYS A 1 301 ? 5.907 4.481 5.542 1.00 97.31 301 CYS A O 1
ATOM 2159 N N . ALA A 1 302 ? 6.026 6.251 4.167 1.00 97.69 302 ALA A N 1
ATOM 2160 C CA . ALA A 1 302 ? 6.131 7.243 5.235 1.00 97.69 302 ALA A CA 1
ATOM 2161 C C . ALA A 1 302 ? 4.720 7.618 5.703 1.00 97.69 302 ALA A C 1
ATOM 2163 O O . ALA A 1 302 ? 3.925 8.098 4.899 1.00 97.69 302 ALA A O 1
ATOM 2164 N N . VAL A 1 303 ? 4.414 7.385 6.978 1.00 98.44 303 VAL A N 1
ATOM 2165 C CA . VAL A 1 303 ? 3.065 7.552 7.531 1.00 98.44 303 VAL A CA 1
ATOM 2166 C C . VAL A 1 303 ? 3.098 8.580 8.650 1.00 98.44 303 VAL A C 1
ATOM 2168 O O . VAL A 1 303 ? 3.947 8.502 9.540 1.00 98.44 303 VAL A O 1
ATOM 2171 N N . ALA A 1 304 ? 2.167 9.528 8.613 1.00 98.44 304 ALA A N 1
ATOM 2172 C CA . ALA A 1 304 ? 1.815 10.374 9.744 1.00 98.44 304 ALA A CA 1
ATOM 2173 C C . ALA A 1 304 ? 0.437 9.950 10.266 1.00 98.44 304 ALA A C 1
ATOM 2175 O O . ALA A 1 304 ? -0.514 9.882 9.492 1.00 98.44 304 ALA A O 1
ATOM 2176 N N . ALA A 1 305 ? 0.345 9.657 11.559 1.00 98.31 305 ALA A N 1
ATOM 2177 C CA . ALA A 1 305 ? -0.875 9.219 12.221 1.00 98.31 305 ALA A CA 1
ATOM 2178 C C . ALA A 1 305 ? -1.406 10.323 13.143 1.00 98.31 305 ALA A C 1
ATOM 2180 O O . ALA A 1 305 ? -0.651 10.917 13.920 1.00 98.31 305 ALA A O 1
ATOM 2181 N N . ALA A 1 306 ? -2.708 10.575 13.067 1.00 98.00 306 ALA A N 1
ATOM 2182 C CA . ALA A 1 306 ? -3.430 11.491 13.939 1.00 98.00 306 ALA A CA 1
ATOM 2183 C C . ALA A 1 306 ? -4.826 10.940 14.241 1.00 98.00 306 ALA A C 1
ATOM 2185 O O . ALA A 1 306 ? -5.332 10.096 13.513 1.00 98.00 306 ALA A O 1
ATOM 2186 N N . VAL A 1 307 ? -5.450 11.424 15.311 1.00 98.19 307 VAL A N 1
ATOM 2187 C CA . VAL A 1 307 ? -6.842 11.102 15.638 1.00 98.19 307 VAL A CA 1
ATOM 2188 C C . VAL A 1 307 ? -7.671 12.381 15.552 1.00 98.19 307 VAL A C 1
ATOM 2190 O O . VAL A 1 307 ? -7.217 13.444 15.986 1.00 98.19 307 VAL A O 1
ATOM 2193 N N . SER A 1 308 ? -8.872 12.282 14.987 1.00 97.62 308 SER A N 1
ATOM 2194 C CA . SER A 1 308 ? -9.850 13.367 14.884 1.00 97.62 308 SER A CA 1
ATOM 2195 C C . SER A 1 308 ? -11.245 12.904 15.330 1.00 97.62 308 SER A C 1
ATOM 2197 O O . SER A 1 308 ? -11.518 11.708 15.420 1.00 97.62 308 SER A O 1
ATOM 2199 N N . GLY A 1 309 ? -12.141 13.848 15.639 1.00 97.06 309 GLY A N 1
ATOM 2200 C CA . GLY A 1 309 ? -13.476 13.556 16.184 1.00 97.06 309 GLY A CA 1
ATOM 2201 C C . GLY A 1 309 ? -13.555 13.771 17.696 1.00 97.06 309 GLY A C 1
ATOM 2202 O O . GLY A 1 309 ? -13.148 14.835 18.173 1.00 97.06 309 GLY A O 1
ATOM 2203 N N . SER A 1 310 ? -14.119 12.805 18.432 1.00 96.94 310 SER A N 1
ATOM 2204 C CA . SER A 1 310 ? -14.171 12.861 19.900 1.00 96.94 310 SER A CA 1
ATOM 2205 C C . SER A 1 310 ? -12.761 12.921 20.497 1.00 96.94 310 SER A C 1
ATOM 2207 O O . SER A 1 310 ? -11.854 12.210 20.066 1.00 96.94 310 SER A O 1
ATOM 2209 N N . VAL A 1 311 ? -12.573 13.778 21.505 1.00 96.62 311 VAL A N 1
ATOM 2210 C CA . VAL A 1 311 ? -11.287 13.953 22.213 1.00 96.62 311 VAL A CA 1
ATOM 2211 C C . VAL A 1 311 ? -10.932 12.769 23.114 1.00 96.62 311 VAL A C 1
ATOM 2213 O O . VAL A 1 311 ? -9.841 12.724 23.678 1.00 96.62 311 VAL A O 1
ATOM 2216 N N . GLU A 1 312 ? -11.868 11.841 23.265 1.00 98.12 312 GLU A N 1
ATOM 2217 C CA . GLU A 1 312 ? -11.760 10.642 24.088 1.00 98.12 312 GLU A CA 1
ATOM 2218 C C . GLU A 1 312 ? -10.988 9.521 23.392 1.00 98.12 312 GLU A C 1
ATOM 2220 O O . GLU A 1 312 ? -10.517 8.599 24.058 1.00 98.12 312 GLU A O 1
ATOM 2225 N N . PHE A 1 313 ? -10.813 9.625 22.070 1.00 98.56 313 PHE A N 1
ATOM 2226 C CA . PHE A 1 313 ? -9.877 8.808 21.311 1.00 98.56 313 PHE A CA 1
ATOM 2227 C C . PHE A 1 313 ? -8.508 9.487 21.264 1.00 98.56 313 PHE A C 1
ATOM 2229 O O . PHE A 1 313 ? -8.379 10.653 20.882 1.00 98.56 313 PHE A O 1
ATOM 2236 N N . THR A 1 314 ? -7.456 8.748 21.603 1.00 98.06 314 THR A N 1
ATOM 2237 C CA . THR A 1 314 ? -6.077 9.244 21.568 1.00 98.06 314 THR A CA 1
ATOM 2238 C C . THR A 1 314 ? -5.141 8.222 20.941 1.00 98.06 314 THR A C 1
ATOM 2240 O O . THR A 1 314 ? -5.343 7.016 21.051 1.00 98.06 314 THR A O 1
ATOM 2243 N N . LEU A 1 315 ? -4.108 8.703 20.251 1.00 97.81 315 LEU A N 1
ATOM 2244 C CA . LEU A 1 315 ? -3.092 7.830 19.672 1.00 97.81 315 LEU A CA 1
ATOM 2245 C C . LEU A 1 315 ? -2.121 7.370 20.769 1.00 97.81 315 LEU A C 1
ATOM 2247 O O . LEU A 1 315 ? -1.448 8.208 21.374 1.00 97.81 315 LEU A O 1
ATOM 2251 N N . ALA A 1 316 ? -2.020 6.058 20.988 1.00 95.44 316 ALA A N 1
ATOM 2252 C CA . ALA A 1 316 ? -1.065 5.466 21.927 1.00 95.44 316 ALA A CA 1
ATOM 2253 C C . ALA A 1 316 ? 0.301 5.191 21.269 1.00 95.44 316 ALA A C 1
ATOM 2255 O O . ALA A 1 316 ? 1.345 5.228 21.927 1.00 95.44 316 ALA A O 1
ATOM 2256 N N . SER A 1 317 ? 0.314 4.958 19.954 1.00 93.75 317 SER A N 1
ATOM 2257 C CA . SER A 1 317 ? 1.535 4.781 19.159 1.00 93.75 317 SER A CA 1
ATOM 2258 C C . SER A 1 317 ? 2.191 6.103 18.727 1.00 93.75 317 SER A C 1
ATOM 2260 O O . SER A 1 317 ? 1.708 7.208 18.971 1.00 93.75 317 SER A O 1
ATOM 2262 N N . SER A 1 318 ? 3.340 6.002 18.052 1.00 93.12 318 SER A N 1
ATOM 2263 C CA . SER A 1 318 ? 4.040 7.148 17.463 1.00 93.12 318 SER A CA 1
ATOM 2264 C C . SER A 1 318 ? 3.225 7.832 16.360 1.00 93.12 318 SER A C 1
ATOM 2266 O O . SER A 1 318 ? 2.714 7.171 15.461 1.00 93.12 318 SER A O 1
ATOM 2268 N N . THR A 1 319 ? 3.219 9.167 16.348 1.00 96.00 319 THR A N 1
ATOM 2269 C CA . THR A 1 319 ? 2.519 9.996 15.343 1.00 96.00 319 THR A CA 1
ATOM 2270 C C . THR A 1 319 ? 3.173 9.999 13.960 1.00 96.00 319 THR A C 1
ATOM 2272 O O . THR A 1 319 ? 2.621 10.551 13.012 1.00 96.00 319 THR A O 1
ATOM 2275 N N . SER A 1 320 ? 4.365 9.417 13.818 1.00 97.25 320 SER A N 1
ATOM 2276 C CA . SER A 1 320 ? 5.003 9.223 12.519 1.00 97.25 320 SER A CA 1
ATOM 2277 C C . SER A 1 320 ? 5.884 7.985 12.527 1.00 97.25 320 SER A C 1
ATOM 2279 O O . SER A 1 320 ? 6.569 7.719 13.517 1.00 97.25 320 SER A O 1
ATOM 2281 N N . PHE A 1 321 ? 5.864 7.238 11.430 1.00 97.94 321 PHE A N 1
ATOM 2282 C CA . PHE A 1 321 ? 6.650 6.022 11.257 1.00 97.94 321 PHE A CA 1
ATOM 2283 C C . PHE A 1 321 ? 6.870 5.720 9.771 1.00 97.94 321 PHE A C 1
ATOM 2285 O O . PHE A 1 321 ? 6.391 6.424 8.880 1.00 97.94 321 PHE A O 1
ATOM 2292 N N . THR A 1 322 ? 7.664 4.691 9.486 1.00 98.00 322 THR A N 1
ATOM 2293 C CA . THR A 1 322 ? 7.899 4.208 8.124 1.00 98.00 322 THR A CA 1
ATOM 2294 C C . THR A 1 322 ? 7.675 2.710 8.072 1.00 98.00 322 THR A C 1
ATOM 2296 O O . THR A 1 322 ? 8.269 1.983 8.863 1.00 98.00 322 THR A O 1
ATOM 2299 N N . VAL A 1 323 ? 6.860 2.260 7.120 1.00 98.06 323 VAL A N 1
ATOM 2300 C CA . VAL A 1 323 ? 6.653 0.838 6.830 1.00 98.06 323 VAL A CA 1
ATOM 2301 C C . VAL A 1 323 ? 7.443 0.494 5.572 1.00 98.06 323 VAL A C 1
ATOM 2303 O O . VAL A 1 323 ? 7.132 0.971 4.476 1.00 98.06 323 VAL A O 1
ATOM 2306 N N . VAL A 1 324 ? 8.519 -0.273 5.719 1.00 97.31 324 VAL A N 1
ATOM 2307 C CA . VAL A 1 324 ? 9.345 -0.703 4.578 1.00 97.31 324 VAL A CA 1
ATOM 2308 C C . VAL A 1 324 ? 8.633 -1.813 3.782 1.00 97.31 324 VAL A C 1
ATOM 2310 O O . VAL A 1 324 ? 7.709 -2.428 4.313 1.00 97.31 324 VAL A O 1
ATOM 2313 N N . PRO A 1 325 ? 8.994 -2.056 2.507 1.00 96.44 325 PRO A N 1
ATOM 2314 C CA . PRO A 1 325 ? 8.375 -3.095 1.682 1.00 96.44 325 PRO A CA 1
ATOM 2315 C C . PRO A 1 325 ? 8.328 -4.468 2.361 1.00 96.44 325 PRO A C 1
ATOM 2317 O O . PRO A 1 325 ? 9.365 -4.985 2.775 1.00 96.44 325 PRO A O 1
ATOM 2320 N N . GLY A 1 326 ? 7.136 -5.063 2.434 1.00 94.62 326 GLY A N 1
ATOM 2321 C CA . GLY A 1 326 ? 6.892 -6.380 3.028 1.00 94.62 326 GLY A CA 1
ATOM 2322 C C . GLY A 1 326 ? 6.730 -6.402 4.551 1.00 94.62 326 GLY A C 1
ATOM 2323 O O . GLY A 1 326 ? 6.375 -7.452 5.083 1.00 94.62 326 GLY A O 1
ATOM 2324 N N . ASP A 1 327 ? 6.950 -5.277 5.236 1.00 98.19 327 ASP A N 1
ATOM 2325 C CA . ASP A 1 327 ? 6.798 -5.165 6.688 1.00 98.19 327 ASP A CA 1
ATOM 2326 C C . ASP A 1 327 ? 5.425 -4.596 7.086 1.00 98.19 327 ASP A C 1
ATOM 2328 O O . ASP A 1 327 ? 4.654 -4.081 6.264 1.00 98.19 327 ASP A O 1
ATOM 2332 N N . SER A 1 328 ? 5.155 -4.662 8.392 1.00 98.12 328 SER A N 1
ATOM 2333 C CA . SER A 1 328 ? 3.954 -4.133 9.032 1.00 98.12 328 SER A CA 1
ATOM 2334 C C . SER A 1 328 ? 4.304 -3.338 10.291 1.00 98.12 328 SER A C 1
ATOM 2336 O O . SER A 1 328 ? 5.289 -3.637 10.969 1.00 98.12 328 SER A O 1
ATOM 2338 N N . VAL A 1 329 ? 3.487 -2.335 10.615 1.00 98.56 329 VAL A N 1
ATOM 2339 C CA . VAL A 1 329 ? 3.566 -1.562 11.862 1.00 98.56 329 VAL A CA 1
ATOM 2340 C C . VAL A 1 329 ? 2.182 -1.492 12.495 1.00 98.56 329 VAL A C 1
ATOM 2342 O O . VAL A 1 329 ? 1.217 -1.117 11.830 1.00 98.56 329 VAL A O 1
ATOM 2345 N N . ASP A 1 330 ? 2.108 -1.830 13.777 1.00 98.44 330 ASP A N 1
ATOM 2346 C CA . ASP A 1 330 ? 0.894 -1.717 14.581 1.00 98.44 330 ASP A CA 1
ATOM 2347 C C . ASP A 1 330 ? 0.684 -0.275 15.057 1.00 98.44 330 ASP A C 1
ATOM 2349 O O . ASP A 1 330 ? 1.634 0.427 15.424 1.00 98.44 330 ASP A O 1
ATOM 2353 N N . VAL A 1 331 ? -0.572 0.164 15.022 1.00 98.50 331 VAL A N 1
ATOM 2354 C CA . VAL A 1 331 ? -1.028 1.483 15.455 1.00 98.50 331 VAL A CA 1
ATOM 2355 C C . VAL A 1 331 ? -2.141 1.297 16.478 1.00 98.50 331 VAL A C 1
ATOM 2357 O O . VAL A 1 331 ? -3.255 0.887 16.148 1.00 98.50 331 VAL A O 1
ATOM 2360 N N . ASP A 1 332 ? -1.815 1.624 17.719 1.00 98.25 332 ASP A N 1
ATOM 2361 C CA . ASP A 1 332 ? -2.680 1.514 18.882 1.00 98.25 332 ASP A CA 1
ATOM 2362 C C . ASP A 1 332 ? -3.415 2.835 19.126 1.00 98.25 332 ASP A C 1
ATOM 2364 O O . ASP A 1 332 ? -2.820 3.924 19.130 1.00 98.25 332 ASP A O 1
ATOM 2368 N N . VAL A 1 333 ? -4.719 2.725 19.360 1.00 98.62 333 VAL A N 1
ATOM 2369 C CA . VAL A 1 333 ? -5.609 3.825 19.724 1.00 98.62 333 VAL A CA 1
ATOM 2370 C C . VAL A 1 333 ? -6.254 3.499 21.065 1.00 98.62 333 VAL A C 1
ATOM 2372 O O . VAL A 1 333 ? -6.796 2.410 21.254 1.00 98.62 333 VAL A O 1
ATOM 2375 N N . ASP A 1 334 ? -6.215 4.466 21.974 1.00 98.56 334 ASP A N 1
ATOM 2376 C CA . ASP A 1 334 ? -6.864 4.406 23.278 1.00 98.56 334 ASP A CA 1
ATOM 2377 C C . ASP A 1 334 ? -8.193 5.162 23.234 1.00 98.56 334 ASP A C 1
ATOM 2379 O O . ASP A 1 334 ? -8.252 6.281 22.721 1.00 98.56 334 ASP A O 1
ATOM 2383 N N . TYR A 1 335 ? -9.236 4.584 23.824 1.00 98.69 335 TYR A N 1
ATOM 2384 C CA . TYR A 1 335 ? -10.530 5.217 24.074 1.00 98.69 335 TYR A CA 1
ATOM 2385 C C . TYR A 1 335 ? -10.780 5.307 25.582 1.00 98.69 335 TYR A C 1
ATOM 2387 O O . TYR A 1 335 ? -10.729 4.290 26.278 1.00 98.69 335 TYR A O 1
ATOM 2395 N N . THR A 1 336 ? -11.022 6.517 26.091 1.00 98.31 336 THR A N 1
ATOM 2396 C CA . THR A 1 336 ? -11.340 6.777 27.507 1.00 98.31 336 THR A CA 1
ATOM 2397 C C . THR A 1 336 ? -12.561 7.696 27.612 1.00 98.31 336 THR A C 1
ATOM 2399 O O . THR A 1 336 ? -12.382 8.917 27.555 1.00 98.31 336 THR A O 1
ATOM 2402 N N . PRO A 1 337 ? -13.782 7.152 27.775 1.00 97.69 337 PRO A N 1
ATOM 2403 C CA . PRO A 1 337 ? -14.991 7.964 27.819 1.00 97.69 337 PRO A CA 1
ATOM 2404 C C . PRO A 1 337 ? -15.070 8.847 29.063 1.00 97.69 337 PRO A C 1
ATOM 2406 O O . PRO A 1 337 ? -14.787 8.396 30.181 1.00 97.69 337 PRO A O 1
ATOM 2409 N N . ALA A 1 338 ? -15.480 10.102 28.882 1.00 95.38 338 ALA A N 1
ATOM 2410 C CA . ALA A 1 338 ? -15.664 11.087 29.944 1.00 95.38 338 ALA A CA 1
ATOM 2411 C C . ALA A 1 338 ? -17.142 11.314 30.297 1.00 95.38 338 ALA A C 1
ATOM 2413 O O . ALA A 1 338 ? -17.432 11.776 31.407 1.00 95.38 338 ALA A O 1
ATOM 2414 N N . ASP A 1 339 ? -18.070 10.976 29.401 1.00 94.50 339 ASP A N 1
ATOM 2415 C CA . ASP A 1 339 ? -19.509 10.994 29.647 1.00 94.50 339 ASP A CA 1
ATOM 2416 C C . ASP A 1 339 ? -20.241 9.779 29.047 1.00 94.50 339 ASP A C 1
ATOM 2418 O O . ASP A 1 339 ? -19.656 8.925 28.386 1.00 94.50 339 ASP A O 1
ATOM 2422 N N . VAL A 1 340 ? -21.520 9.621 29.412 1.00 94.19 340 VAL A N 1
ATOM 2423 C CA . VAL A 1 340 ? -22.359 8.528 28.901 1.00 94.19 340 VAL A CA 1
ATOM 2424 C C . VAL A 1 340 ? -22.872 8.902 27.520 1.00 94.19 340 VAL A C 1
ATOM 2426 O O . VAL A 1 340 ? -23.579 9.904 27.377 1.00 94.19 340 VAL A O 1
ATOM 2429 N N . GLY A 1 341 ? -22.630 8.048 26.534 1.00 93.94 341 GLY A N 1
ATOM 2430 C CA . GLY A 1 341 ? -23.046 8.305 25.163 1.00 93.94 341 GLY A CA 1
ATOM 2431 C C . GLY A 1 341 ? -22.313 7.433 24.161 1.00 93.94 341 GLY A C 1
ATOM 2432 O O . GLY A 1 341 ? -21.533 6.573 24.550 1.00 93.94 341 GLY A O 1
ATOM 2433 N N . ASP A 1 342 ? -22.614 7.637 22.882 1.00 97.62 342 ASP A N 1
ATOM 2434 C CA . ASP A 1 342 ? -21.838 7.071 21.780 1.00 97.62 342 ASP A CA 1
ATOM 2435 C C . ASP A 1 342 ? -20.815 8.113 21.309 1.00 97.62 342 ASP A C 1
ATOM 2437 O O . ASP A 1 342 ? -21.175 9.266 21.047 1.00 97.62 342 ASP A O 1
ATOM 2441 N N . ASP A 1 343 ? -19.578 7.677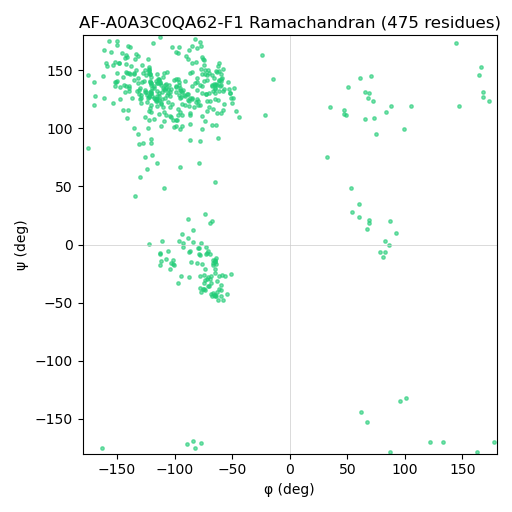 21.110 1.00 98.19 343 ASP A N 1
ATOM 2442 C CA . ASP A 1 343 ? -18.479 8.469 20.577 1.00 98.19 343 ASP A CA 1
ATOM 2443 C C . ASP A 1 343 ? -18.050 7.957 19.212 1.00 98.19 343 ASP A C 1
ATOM 2445 O O . ASP A 1 343 ? -17.986 6.753 18.951 1.00 98.19 343 ASP A O 1
ATOM 2449 N N . ALA A 1 344 ? -17.703 8.899 18.338 1.00 98.25 344 ALA A N 1
ATOM 2450 C CA . ALA A 1 344 ? -17.173 8.608 17.018 1.00 98.25 344 ALA A CA 1
ATOM 2451 C C . ALA A 1 344 ? -15.960 9.489 16.701 1.00 98.25 344 ALA A C 1
ATOM 2453 O O . ALA A 1 344 ? -15.880 10.661 17.090 1.00 98.25 344 ALA A O 1
ATOM 2454 N N . GLY A 1 345 ? -15.026 8.922 15.949 1.00 98.25 345 GLY A N 1
ATOM 2455 C CA . GLY A 1 345 ? -13.836 9.604 15.461 1.00 98.25 345 GLY A CA 1
ATOM 2456 C C . GLY A 1 345 ? -13.180 8.842 14.320 1.00 98.25 345 GLY A C 1
ATOM 2457 O O . GLY A 1 345 ? -13.703 7.827 13.871 1.00 98.25 345 GLY A O 1
ATOM 2458 N N . ASN A 1 346 ? -12.031 9.329 13.865 1.00 98.44 346 ASN A N 1
ATOM 2459 C CA . ASN A 1 346 ? -11.213 8.680 12.847 1.00 98.44 346 ASN A CA 1
ATOM 2460 C C . ASN A 1 346 ? -9.752 8.640 13.309 1.00 98.44 346 ASN A C 1
ATOM 2462 O O . ASN A 1 346 ? -9.229 9.635 13.813 1.00 98.44 346 ASN A O 1
ATOM 2466 N N . LEU A 1 347 ? -9.075 7.518 13.075 1.00 98.62 347 LEU A N 1
ATOM 2467 C CA . LEU A 1 347 ? -7.620 7.464 12.983 1.00 98.62 347 LEU A CA 1
ATOM 2468 C C . LEU A 1 347 ? -7.234 7.786 11.533 1.00 98.62 347 LEU A C 1
ATOM 2470 O O . LEU A 1 347 ? -7.523 7.026 10.613 1.00 98.62 347 LEU A O 1
ATOM 2474 N N . GLU A 1 348 ? -6.585 8.926 11.339 1.00 98.44 348 GLU A N 1
ATOM 2475 C CA . GLU A 1 348 ? -6.153 9.448 10.046 1.00 98.44 348 GLU A CA 1
ATOM 2476 C C . GLU A 1 348 ? -4.708 9.011 9.778 1.00 98.44 348 GLU A C 1
ATOM 2478 O O . GLU A 1 348 ? -3.765 9.471 10.430 1.00 98.44 348 GLU A O 1
ATOM 2483 N N . LEU A 1 349 ? -4.518 8.127 8.798 1.00 98.56 349 LEU A N 1
ATOM 2484 C CA . LEU A 1 349 ? -3.210 7.674 8.329 1.00 98.56 349 LEU A CA 1
ATOM 2485 C C . LEU A 1 349 ? -2.858 8.423 7.042 1.00 98.56 349 LEU A C 1
ATOM 2487 O O . LEU A 1 349 ? -3.355 8.113 5.958 1.00 98.56 349 LEU A O 1
ATOM 2491 N N . THR A 1 350 ? -2.007 9.438 7.161 1.00 98.25 350 THR A N 1
ATOM 2492 C CA . THR A 1 350 ? -1.580 10.284 6.042 1.00 98.25 350 THR A CA 1
ATOM 2493 C C . THR A 1 350 ? -0.288 9.757 5.427 1.00 98.25 350 THR A C 1
ATOM 2495 O O . THR A 1 350 ? 0.752 9.686 6.085 1.00 98.25 350 THR A O 1
ATOM 2498 N N . PHE A 1 351 ? -0.362 9.431 4.141 1.00 96.75 351 PHE A N 1
ATOM 2499 C CA . PHE A 1 351 ? 0.740 9.039 3.266 1.00 96.75 351 PHE A CA 1
ATOM 2500 C C . PHE A 1 351 ? 1.122 10.228 2.361 1.00 96.75 351 PHE A C 1
ATOM 2502 O O . PHE A 1 351 ? 0.397 11.225 2.313 1.00 96.75 351 PHE A O 1
ATOM 2509 N N . PRO A 1 352 ? 2.240 10.172 1.611 1.00 91.75 352 PRO A N 1
ATOM 2510 C CA . PRO A 1 352 ? 2.652 11.288 0.755 1.00 91.75 352 PRO A CA 1
ATOM 2511 C C . PRO A 1 352 ? 1.647 11.656 -0.349 1.00 91.75 352 PRO A C 1
ATOM 2513 O O . PRO A 1 352 ? 1.629 12.801 -0.797 1.00 91.75 352 PRO A O 1
ATOM 2516 N N . ASP A 1 353 ? 0.841 10.697 -0.806 1.00 91.88 353 ASP A N 1
ATOM 2517 C CA . ASP A 1 353 ? -0.070 10.819 -1.948 1.00 91.88 353 ASP A CA 1
ATOM 2518 C C . ASP A 1 353 ? -1.563 10.762 -1.575 1.00 91.88 353 ASP A C 1
ATOM 2520 O O . ASP A 1 353 ? -2.406 11.167 -2.378 1.00 91.88 353 ASP A O 1
ATOM 2524 N N . ARG A 1 354 ? -1.907 10.262 -0.381 1.00 96.06 354 ARG A N 1
ATOM 2525 C CA . ARG A 1 354 ? -3.290 10.019 0.059 1.00 96.06 354 ARG A CA 1
ATOM 2526 C C . ARG A 1 354 ? -3.418 10.026 1.586 1.00 96.06 354 ARG A C 1
ATOM 2528 O O . ARG A 1 354 ? -2.430 9.856 2.292 1.00 96.06 354 ARG A O 1
ATOM 2535 N N . THR A 1 355 ? -4.647 10.102 2.083 1.00 97.81 355 THR A N 1
ATOM 2536 C CA . THR A 1 355 ? -4.985 9.833 3.491 1.00 97.81 355 THR A CA 1
ATOM 2537 C C . THR A 1 355 ? -5.993 8.691 3.550 1.00 97.81 355 THR A C 1
ATOM 2539 O O . THR A 1 355 ? -6.883 8.615 2.700 1.00 97.81 355 THR A O 1
ATOM 2542 N N . ILE A 1 356 ? -5.824 7.786 4.514 1.00 98.31 356 ILE A N 1
ATOM 2543 C CA . ILE A 1 356 ? -6.757 6.695 4.808 1.00 98.31 356 ILE A CA 1
ATOM 2544 C C . ILE A 1 356 ? -7.331 6.926 6.203 1.00 98.31 356 ILE A C 1
ATOM 2546 O O . ILE A 1 356 ? -6.573 7.001 7.168 1.00 98.31 356 ILE A O 1
ATOM 2550 N N . ASP A 1 357 ? -8.657 6.992 6.294 1.00 98.31 357 ASP A N 1
ATOM 2551 C CA . ASP A 1 357 ? -9.370 7.122 7.562 1.00 98.31 357 ASP A CA 1
ATOM 2552 C C . ASP A 1 357 ? -9.811 5.740 8.051 1.00 98.31 357 ASP A C 1
ATOM 2554 O O . ASP A 1 357 ? -10.489 5.004 7.330 1.00 98.31 357 ASP A O 1
ATOM 2558 N N . VAL A 1 358 ? -9.435 5.402 9.283 1.00 98.75 358 VAL A N 1
ATOM 2559 C CA . VAL A 1 358 ? -9.892 4.220 10.021 1.00 98.75 358 VAL A CA 1
ATOM 2560 C C . VAL A 1 358 ? -10.954 4.692 11.018 1.00 98.75 358 VAL A C 1
ATOM 2562 O O . VAL A 1 358 ? -10.597 5.369 11.987 1.00 98.75 358 VAL A O 1
ATOM 2565 N N . PRO A 1 359 ? -12.249 4.398 10.802 1.00 98.75 359 PRO A N 1
ATOM 2566 C CA . PRO A 1 359 ? -13.306 4.830 11.708 1.00 98.75 359 PRO A CA 1
ATOM 2567 C C . PRO A 1 359 ? -13.124 4.247 13.109 1.00 98.75 359 PRO A C 1
ATOM 2569 O O . PRO A 1 359 ? -12.751 3.081 13.261 1.00 98.75 359 PRO A O 1
ATOM 2572 N N . LEU A 1 360 ? -13.414 5.065 14.114 1.00 98.81 360 LEU A N 1
ATOM 2573 C CA . LEU A 1 360 ? -13.372 4.732 15.532 1.00 98.81 360 LEU A CA 1
ATOM 2574 C C . LEU A 1 360 ? -14.779 4.883 16.114 1.00 98.81 360 LEU A C 1
ATOM 2576 O O . LEU A 1 360 ? -15.437 5.900 15.868 1.00 98.81 360 LEU A O 1
ATOM 2580 N N . SER A 1 361 ? -15.219 3.909 16.906 1.00 98.62 361 SER A N 1
ATOM 2581 C CA . SER A 1 361 ? -16.484 3.985 17.639 1.00 98.62 361 SER A CA 1
ATOM 2582 C C . SER A 1 361 ? -16.346 3.429 19.057 1.00 98.62 361 SER A C 1
ATOM 2584 O O . SER A 1 361 ? -15.596 2.485 19.304 1.00 98.62 361 SER A O 1
ATOM 2586 N N . GLY A 1 362 ? -17.090 3.993 19.997 1.00 98.44 362 GLY A N 1
ATOM 2587 C CA . GLY A 1 362 ? -17.154 3.526 21.378 1.00 98.44 362 GLY A CA 1
ATOM 2588 C C . GLY A 1 362 ? -18.394 4.073 22.068 1.00 98.44 362 GLY A C 1
ATOM 2589 O O . GLY A 1 362 ? -19.065 4.945 21.523 1.00 98.44 362 GLY A O 1
ATOM 2590 N N . SER A 1 363 ? -18.724 3.542 23.242 1.00 97.88 363 SER A N 1
ATOM 2591 C CA . SER A 1 363 ? -19.771 4.114 24.081 1.00 97.88 363 SER A CA 1
ATOM 2592 C C . SER A 1 363 ? -19.363 4.156 25.547 1.00 97.88 363 SER A C 1
ATOM 2594 O O . SER A 1 363 ? -19.014 3.127 26.133 1.00 97.88 363 SER A O 1
ATOM 2596 N N . GLY A 1 364 ? -19.446 5.340 26.148 1.00 96.75 364 GLY A N 1
ATOM 2597 C CA . GLY A 1 364 ? -19.310 5.532 27.581 1.00 96.75 364 GLY A CA 1
ATOM 2598 C C . GLY A 1 364 ? -20.536 5.019 28.329 1.00 96.75 364 GLY A C 1
ATOM 2599 O O . GLY A 1 364 ? -21.670 5.383 28.012 1.00 96.75 364 GLY A O 1
ATOM 2600 N N . ILE A 1 365 ? -20.320 4.195 29.354 1.00 91.69 365 ILE A N 1
ATOM 2601 C CA . ILE A 1 365 ? -21.369 3.748 30.280 1.00 91.69 365 ILE A CA 1
ATOM 2602 C C . ILE A 1 365 ? -21.019 4.136 31.715 1.00 91.69 365 ILE A C 1
ATOM 2604 O O . ILE A 1 365 ? -19.851 4.145 32.103 1.00 91.69 365 ILE A O 1
ATOM 2608 N N . GLU A 1 366 ? -22.027 4.437 32.536 1.00 87.06 366 GLU A N 1
ATOM 2609 C CA . GLU A 1 366 ? -21.808 4.501 33.982 1.00 87.06 366 GLU A CA 1
ATOM 2610 C C . GLU A 1 366 ? -21.347 3.129 34.482 1.00 87.06 366 GLU A C 1
ATOM 2612 O O . GLU A 1 366 ? -21.839 2.093 34.024 1.00 87.06 366 GLU A O 1
ATOM 2617 N N . ALA A 1 367 ? -20.416 3.128 35.439 1.00 75.25 367 ALA A N 1
ATOM 2618 C CA . ALA A 1 367 ? -20.114 1.914 36.182 1.00 75.25 367 ALA A CA 1
ATOM 2619 C C . ALA A 1 367 ? -21.430 1.360 36.758 1.00 75.25 367 ALA A C 1
ATOM 2621 O O . ALA A 1 367 ? -22.256 2.155 37.228 1.00 75.25 367 ALA A O 1
ATOM 2622 N N . PRO A 1 368 ? -21.649 0.033 36.743 1.00 66.94 368 PRO A N 1
ATOM 2623 C CA . PRO A 1 368 ? -22.815 -0.555 37.376 1.00 66.94 368 PRO A CA 1
ATOM 2624 C C . PRO A 1 368 ? -22.909 -0.014 38.799 1.00 66.94 368 PRO A C 1
ATOM 2626 O O . PRO A 1 368 ? -21.960 -0.138 39.578 1.00 66.94 368 PRO A O 1
ATOM 2629 N N . VAL A 1 369 ? -24.032 0.627 39.131 1.00 63.34 369 VAL A N 1
ATOM 2630 C CA . VAL A 1 369 ? -24.280 1.035 40.511 1.00 63.34 369 VAL A CA 1
ATOM 2631 C C . VAL A 1 369 ? -24.259 -0.255 41.308 1.00 63.34 369 VAL A C 1
ATOM 2633 O O . VAL A 1 369 ? -25.086 -1.135 41.079 1.00 63.34 369 VAL A O 1
ATOM 2636 N N . GLY A 1 370 ? -23.264 -0.403 42.174 1.00 64.50 370 GLY A N 1
ATOM 2637 C CA . GLY A 1 370 ? -23.188 -1.533 43.073 1.00 64.50 370 GLY A CA 1
ATOM 2638 C C . GLY A 1 370 ? -24.398 -1.498 43.997 1.00 64.50 370 GLY A C 1
ATOM 2639 O O . GLY A 1 370 ? -24.377 -0.802 45.011 1.00 64.50 370 GLY A O 1
ATOM 2640 N N . VAL A 1 371 ? -25.478 -2.175 43.612 1.00 70.25 371 VAL A N 1
ATOM 2641 C CA . VAL A 1 371 ? -26.590 -2.437 44.517 1.00 70.25 371 VAL A CA 1
ATOM 2642 C C . VAL A 1 371 ? -26.119 -3.471 45.529 1.00 70.25 371 VAL A C 1
ATOM 2644 O O . VAL A 1 371 ? -25.293 -4.341 45.235 1.00 70.25 371 VAL A O 1
ATOM 2647 N N . ILE A 1 372 ? -26.556 -3.275 46.764 1.00 85.44 372 ILE A N 1
ATOM 2648 C CA . ILE A 1 372 ? -26.417 -4.279 47.807 1.00 85.44 372 ILE A CA 1
ATOM 2649 C C . ILE A 1 372 ? -27.385 -5.402 47.415 1.00 85.44 372 ILE A C 1
ATOM 2651 O O . ILE A 1 372 ? -28.524 -5.085 47.101 1.00 85.44 372 ILE A O 1
ATOM 2655 N N . ASP A 1 373 ? -26.913 -6.645 47.415 1.00 89.31 373 ASP A N 1
ATOM 2656 C CA . ASP A 1 373 ? -27.696 -7.856 47.120 1.00 89.31 373 ASP A CA 1
ATOM 2657 C C . ASP A 1 373 ? -27.549 -8.755 48.355 1.00 89.31 373 ASP A C 1
ATOM 2659 O O . ASP A 1 373 ? -26.470 -9.291 48.622 1.00 89.31 373 ASP A O 1
ATOM 2663 N N . LEU A 1 374 ? -28.566 -8.745 49.216 1.00 92.94 374 LEU A N 1
ATOM 2664 C CA . LEU A 1 374 ? -28.637 -9.340 50.548 1.00 92.94 374 LEU A CA 1
ATOM 2665 C C . LEU A 1 374 ? -29.760 -10.378 50.623 1.00 92.94 374 LEU A C 1
ATOM 2667 O O . LEU A 1 374 ? -30.755 -10.223 51.333 1.00 92.94 374 LEU A O 1
ATOM 2671 N N . ASP A 1 375 ? -29.463 -11.534 50.058 1.00 93.75 375 ASP A N 1
ATOM 2672 C CA . ASP A 1 375 ? -30.282 -12.735 50.067 1.00 93.75 375 ASP A CA 1
ATOM 2673 C C . ASP A 1 375 ? -30.620 -13.323 51.456 1.00 93.75 375 ASP A C 1
ATOM 2675 O O . ASP A 1 375 ? -29.775 -13.522 52.350 1.00 93.75 375 ASP A O 1
ATOM 2679 N N . ILE A 1 376 ? -31.862 -13.809 51.617 1.00 95.81 376 ILE A N 1
ATOM 2680 C CA . ILE A 1 376 ? -32.261 -14.644 52.768 1.00 95.81 376 ILE A CA 1
ATOM 2681 C C . ILE A 1 376 ? -31.785 -16.099 52.600 1.00 95.81 376 ILE A C 1
ATOM 2683 O O . ILE A 1 376 ? -32.538 -17.003 52.228 1.00 95.81 376 ILE A O 1
ATOM 2687 N N . LYS A 1 377 ? -30.566 -16.397 53.063 1.00 95.62 377 LYS A N 1
ATOM 2688 C CA . LYS A 1 377 ? -30.027 -17.774 53.116 1.00 95.62 377 LYS A CA 1
ATOM 2689 C C . LYS A 1 377 ? -30.856 -18.745 53.970 1.00 95.62 377 LYS A C 1
ATOM 2691 O O . LYS A 1 377 ? -30.947 -19.943 53.688 1.00 95.62 377 LYS A O 1
ATOM 2696 N N . SER A 1 378 ? -31.391 -18.294 55.111 1.00 96.12 378 SER A N 1
ATOM 2697 C CA . SER A 1 378 ? -32.222 -19.144 55.984 1.00 96.12 378 SER A CA 1
ATOM 2698 C C . SER A 1 378 ? -33.086 -18.349 56.962 1.00 96.12 378 SER A C 1
ATOM 2700 O O . SER A 1 378 ? -32.568 -17.682 57.856 1.00 96.12 378 SER A O 1
ATOM 2702 N N . PHE A 1 379 ? -34.396 -18.606 56.946 1.00 97.69 379 PHE A N 1
ATOM 2703 C CA . PHE A 1 379 ? -35.359 -18.090 57.923 1.00 97.69 379 PHE A CA 1
ATOM 2704 C C . PHE A 1 379 ? -35.993 -19.220 58.753 1.00 97.69 379 PHE A C 1
ATOM 2706 O O . PHE A 1 379 ? -36.505 -20.204 58.214 1.00 97.69 379 PHE A O 1
ATOM 2713 N N . ARG A 1 380 ? -35.918 -19.140 60.090 1.00 96.94 380 ARG A N 1
ATOM 2714 C CA . ARG A 1 380 ? -36.380 -20.210 60.997 1.00 96.94 380 ARG A CA 1
ATOM 2715 C C . ARG A 1 380 ? -37.103 -19.666 62.220 1.00 96.94 380 ARG A C 1
ATOM 2717 O O . ARG A 1 380 ? -36.575 -18.821 62.935 1.00 96.94 380 ARG A O 1
ATOM 2724 N N . VAL A 1 381 ? -38.241 -20.280 62.536 1.00 96.56 381 VAL A N 1
ATOM 2725 C CA . VAL A 1 381 ? -39.047 -19.991 63.733 1.00 96.56 381 VAL A CA 1
ATOM 2726 C C . VAL A 1 381 ? -39.263 -21.245 64.583 1.00 96.56 381 VAL A C 1
ATOM 2728 O O . VAL A 1 381 ? -39.162 -22.378 64.092 1.00 96.56 381 VAL A O 1
ATOM 2731 N N . THR A 1 382 ? -39.598 -21.077 65.866 1.00 95.44 382 THR A N 1
ATOM 2732 C CA . THR A 1 382 ? -40.117 -22.183 66.689 1.00 95.44 382 THR A CA 1
ATOM 2733 C C . THR A 1 382 ? -41.385 -22.746 66.042 1.00 95.44 382 THR A C 1
ATOM 2735 O O . THR A 1 382 ? -42.394 -22.060 65.968 1.00 95.44 382 THR A O 1
ATOM 2738 N N . LYS A 1 383 ? -41.369 -24.007 65.595 1.00 94.06 383 LYS A N 1
ATOM 2739 C CA . LYS A 1 383 ? -42.482 -24.589 64.814 1.00 94.06 383 LYS A CA 1
ATOM 2740 C C . LYS A 1 383 ? -43.759 -24.850 65.610 1.00 94.06 383 LYS A C 1
ATOM 2742 O O . LYS A 1 383 ? -44.849 -24.770 65.058 1.00 94.06 383 LYS A O 1
ATOM 2747 N N . LYS A 1 384 ? -43.635 -25.253 66.875 1.00 92.94 384 LYS A N 1
ATOM 2748 C CA . LYS A 1 384 ? -44.772 -25.642 67.717 1.00 92.94 384 LYS A CA 1
ATOM 2749 C C . LYS A 1 384 ? -44.569 -25.174 69.143 1.00 92.94 384 LYS A C 1
ATOM 2751 O O . LYS A 1 384 ? -43.493 -25.372 69.709 1.00 92.94 384 LYS A O 1
ATOM 2756 N N . ILE A 1 385 ? -45.627 -24.638 69.729 1.00 92.75 385 ILE A N 1
ATOM 2757 C CA . ILE A 1 385 ? -45.682 -24.269 71.138 1.00 92.75 385 ILE A CA 1
ATOM 2758 C C . ILE A 1 385 ? -47.059 -24.594 71.729 1.00 92.75 385 ILE A C 1
ATOM 2760 O O . ILE A 1 385 ? -48.005 -24.849 70.985 1.00 92.75 385 ILE A O 1
ATOM 2764 N N . ALA A 1 386 ? -47.148 -24.667 73.057 1.00 89.12 386 ALA A N 1
ATOM 2765 C CA . ALA A 1 386 ? -48.397 -24.813 73.796 1.00 89.12 386 ALA A CA 1
ATOM 2766 C C . ALA A 1 386 ? -48.619 -23.554 74.638 1.00 89.12 386 ALA A C 1
ATOM 2768 O O . ALA A 1 386 ? -47.693 -23.135 75.336 1.00 89.12 386 ALA A O 1
ATOM 2769 N N . LEU A 1 387 ? -49.822 -22.985 74.598 1.00 85.06 387 LEU A N 1
ATOM 2770 C CA . LEU A 1 387 ? -50.167 -21.728 75.266 1.00 85.06 387 LEU A CA 1
ATOM 2771 C C . LEU A 1 387 ? -49.968 -21.817 76.791 1.00 85.06 387 LEU A C 1
ATOM 2773 O O . LEU A 1 387 ? -49.464 -20.894 77.423 1.00 85.06 387 LEU A O 1
ATOM 2777 N N . VAL A 1 388 ? -50.237 -22.990 77.372 1.00 75.44 388 VAL A N 1
ATOM 2778 C CA . VAL A 1 388 ? -49.985 -23.305 78.792 1.00 75.44 388 VAL A CA 1
ATOM 2779 C C . VAL A 1 388 ? -48.502 -23.311 79.205 1.00 75.44 388 VAL A C 1
ATOM 2781 O O . VAL A 1 388 ? -48.194 -23.321 80.398 1.00 75.44 388 VAL A O 1
ATOM 2784 N N . ARG A 1 389 ? -47.557 -23.325 78.254 1.00 67.56 389 ARG A N 1
ATOM 2785 C CA . ARG A 1 389 ? -46.109 -23.240 78.506 1.00 67.56 389 ARG A CA 1
ATOM 2786 C C . ARG A 1 389 ? -45.560 -22.011 77.790 1.00 67.56 389 ARG A C 1
ATOM 2788 O O . ARG A 1 389 ? -45.117 -22.124 76.653 1.00 67.56 389 ARG A O 1
ATOM 2795 N N . VAL A 1 390 ? -45.546 -20.880 78.496 1.00 65.44 390 VAL A N 1
ATOM 2796 C CA . VAL A 1 390 ? -45.171 -19.523 78.041 1.00 65.44 390 VAL A CA 1
ATOM 2797 C C . VAL A 1 390 ? -43.689 -19.398 77.631 1.00 65.44 390 VAL A C 1
ATOM 2799 O O . VAL A 1 390 ? -42.933 -18.589 78.164 1.00 65.44 390 VAL A O 1
ATOM 2802 N N . LYS A 1 391 ? -43.206 -20.254 76.729 1.00 82.56 391 LYS A N 1
ATOM 2803 C CA . LYS A 1 391 ? -41.899 -20.076 76.101 1.00 82.56 391 LYS A CA 1
ATOM 2804 C C . LYS A 1 391 ? -42.049 -19.059 74.967 1.00 82.56 391 LYS A C 1
ATOM 2806 O O . LYS A 1 391 ? -43.052 -19.072 74.268 1.00 82.56 391 LYS A O 1
ATOM 2811 N N . PRO A 1 392 ? -41.063 -18.198 74.736 1.00 90.19 392 PRO A N 1
ATOM 2812 C CA . PRO A 1 392 ? -41.086 -17.379 73.542 1.00 90.19 392 PRO A CA 1
ATOM 2813 C C . PRO A 1 392 ? -40.834 -18.215 72.280 1.00 90.19 392 PRO A C 1
ATOM 2815 O O . PRO A 1 392 ? -40.072 -19.191 72.286 1.00 90.19 392 PRO A O 1
ATOM 2818 N N . ILE A 1 393 ? -41.446 -17.799 71.178 1.00 93.25 393 ILE A N 1
ATOM 2819 C CA . ILE A 1 393 ? -41.081 -18.183 69.819 1.00 93.25 393 ILE A CA 1
ATOM 2820 C C . ILE A 1 393 ? -39.730 -17.537 69.525 1.00 93.25 393 ILE A C 1
ATOM 2822 O O . ILE A 1 393 ? -39.566 -16.329 69.655 1.00 93.25 393 ILE A O 1
ATOM 2826 N N . VAL A 1 394 ? -38.752 -18.365 69.162 1.00 94.12 394 VAL A N 1
ATOM 2827 C CA . VAL A 1 394 ? -37.417 -17.921 68.767 1.00 94.12 394 VAL A CA 1
ATOM 2828 C C . VAL A 1 394 ? -37.411 -17.792 67.256 1.00 94.12 394 VAL A C 1
ATOM 2830 O O . VAL A 1 394 ? -37.813 -18.730 66.564 1.00 94.12 394 VAL A O 1
ATOM 2833 N N . ILE A 1 395 ? -36.928 -16.656 66.768 1.00 96.81 395 ILE A N 1
ATOM 2834 C CA . ILE A 1 395 ? -36.904 -16.303 65.352 1.00 96.81 395 ILE A CA 1
ATOM 2835 C C . ILE A 1 395 ? -35.449 -16.034 64.968 1.00 96.81 395 ILE A C 1
ATOM 2837 O O . ILE A 1 395 ? -34.733 -15.300 65.650 1.00 96.81 395 ILE A O 1
ATOM 2841 N N . LYS A 1 396 ? -34.981 -16.704 63.916 1.00 96.88 396 LYS A N 1
ATOM 2842 C CA . LYS A 1 396 ? -33.604 -16.625 63.429 1.00 96.88 396 LYS A CA 1
ATOM 2843 C C . LYS A 1 396 ? -33.593 -16.352 61.937 1.00 96.88 396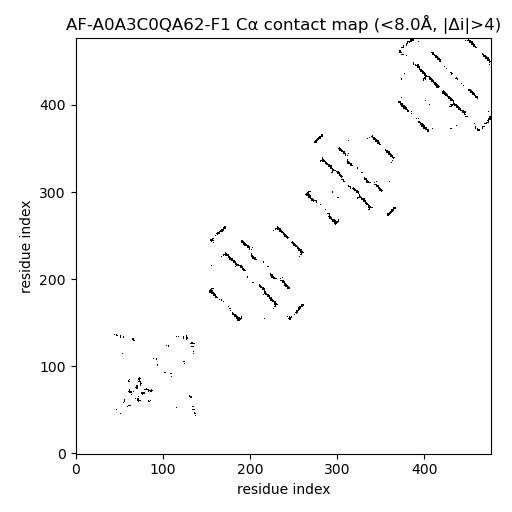 LYS A C 1
ATOM 2845 O O . LYS A 1 396 ? -34.294 -17.033 61.186 1.00 96.88 396 LYS A O 1
ATOM 2850 N N . LEU A 1 397 ? -32.736 -15.425 61.541 1.00 97.88 397 LEU A N 1
ATOM 2851 C CA . LEU A 1 397 ? -32.471 -15.049 60.161 1.00 97.88 397 LEU A CA 1
ATOM 2852 C C . LEU A 1 397 ? -30.984 -15.276 59.862 1.00 97.88 397 LEU A C 1
ATOM 2854 O O . LEU A 1 397 ? -30.125 -15.139 60.734 1.00 97.88 397 LEU A O 1
ATOM 2858 N N . THR A 1 398 ? -30.675 -15.699 58.648 1.00 97.12 398 THR A N 1
ATOM 2859 C CA . THR A 1 398 ? -29.322 -15.753 58.096 1.00 97.12 398 THR A CA 1
ATOM 2860 C C . THR A 1 398 ? -29.383 -15.086 56.738 1.00 97.12 398 THR A C 1
ATOM 2862 O O . THR A 1 398 ? -30.220 -15.495 55.936 1.00 97.12 398 THR A O 1
ATOM 2865 N N . VAL A 1 399 ? -28.533 -14.085 56.549 1.00 96.75 399 VAL A N 1
ATOM 2866 C CA . VAL A 1 399 ? -28.426 -13.264 55.340 1.00 96.75 399 VAL A CA 1
ATOM 2867 C C . VAL A 1 399 ? -27.070 -13.546 54.701 1.00 96.75 399 VAL A C 1
ATOM 2869 O O . VAL A 1 399 ? -26.106 -13.768 55.442 1.00 96.75 399 VAL A O 1
ATOM 2872 N N . GLU A 1 400 ? -26.997 -13.601 53.379 1.00 94.31 400 GLU A N 1
ATOM 2873 C CA . GLU A 1 400 ? -25.741 -13.626 52.619 1.00 94.31 400 GLU A CA 1
ATOM 2874 C C . GLU A 1 400 ? -25.701 -12.453 51.646 1.00 94.31 400 GLU A C 1
ATOM 2876 O O . GLU A 1 400 ? -26.755 -12.035 51.198 1.00 94.31 400 GLU A O 1
ATOM 2881 N N . ASN A 1 401 ? -24.516 -11.904 51.372 1.00 91.75 401 ASN A N 1
ATOM 2882 C CA . ASN A 1 401 ? -24.351 -10.879 50.340 1.00 91.75 401 ASN A CA 1
ATOM 2883 C C . ASN A 1 401 ? -23.946 -11.547 49.017 1.00 91.75 401 ASN A C 1
ATOM 2885 O O . ASN A 1 401 ? -22.785 -11.956 48.876 1.00 91.75 401 ASN A O 1
ATOM 2889 N N . GLY A 1 402 ? -24.905 -11.706 48.099 1.00 85.06 402 GLY A N 1
ATOM 2890 C CA . GLY A 1 402 ? -24.706 -12.272 46.759 1.00 85.06 402 GLY A CA 1
ATOM 2891 C C . GLY A 1 402 ? -23.987 -11.315 45.803 1.00 85.06 402 GLY A C 1
ATOM 2892 O O . GLY A 1 402 ? -23.331 -11.750 44.848 1.00 85.06 402 GLY A O 1
ATOM 2893 N N . GLY A 1 403 ? -24.027 -10.021 46.123 1.00 85.06 403 GLY A N 1
ATOM 2894 C CA . GLY A 1 403 ? -23.478 -8.942 45.321 1.00 85.06 403 GLY A CA 1
ATOM 2895 C C . GLY A 1 403 ? -21.986 -8.677 45.511 1.00 85.06 403 GLY A C 1
ATOM 2896 O O . GLY A 1 403 ? -21.224 -9.424 46.125 1.00 85.06 403 GLY A O 1
ATOM 2897 N N . VAL A 1 404 ? -21.552 -7.546 44.949 1.00 81.38 404 VAL A N 1
ATOM 2898 C CA . VAL A 1 404 ? -20.154 -7.071 44.986 1.00 81.38 404 VAL A CA 1
ATOM 2899 C C . VAL A 1 404 ? -19.960 -5.823 45.849 1.00 81.38 404 VAL A C 1
ATOM 2901 O O . VAL A 1 404 ? -18.848 -5.299 45.935 1.00 81.38 404 VAL A O 1
ATOM 2904 N N . THR A 1 405 ? -21.024 -5.349 46.501 1.00 85.06 405 THR A N 1
ATOM 2905 C CA . THR A 1 405 ? -21.027 -4.111 47.292 1.00 85.06 405 THR A CA 1
ATOM 2906 C C . THR A 1 405 ? -21.345 -4.399 48.753 1.00 85.06 405 THR A C 1
ATOM 2908 O O . THR A 1 405 ? -22.356 -5.018 49.072 1.00 85.06 405 THR A O 1
ATOM 2911 N N . GLU A 1 406 ? -20.483 -3.944 49.666 1.00 85.06 406 GLU A N 1
ATOM 2912 C CA . GLU A 1 406 ? -20.785 -3.985 51.098 1.00 85.06 406 GLU A CA 1
ATOM 2913 C C . GLU A 1 406 ? -21.810 -2.908 51.460 1.00 85.06 406 GLU A C 1
ATOM 2915 O O . GLU A 1 406 ? -21.734 -1.767 51.002 1.00 85.06 406 GLU A O 1
ATOM 2920 N N . GLY A 1 407 ? -22.734 -3.242 52.354 1.00 87.50 407 GLY A N 1
ATOM 2921 C CA . GLY A 1 407 ? -23.715 -2.287 52.838 1.00 87.50 407 GLY A CA 1
ATOM 2922 C C . GLY A 1 407 ? -24.710 -2.909 53.800 1.00 87.50 407 GLY A C 1
ATOM 2923 O O . GLY A 1 407 ? -24.511 -4.021 54.295 1.00 87.50 407 GLY A O 1
ATOM 2924 N N . SER A 1 408 ? -25.759 -2.155 54.114 1.00 91.12 408 SER A N 1
ATOM 2925 C CA . SER A 1 408 ? -26.821 -2.587 55.012 1.00 91.12 408 SER A CA 1
ATOM 2926 C C . SER A 1 408 ? -28.181 -2.241 54.423 1.00 91.12 408 SER A C 1
ATOM 2928 O O . SER A 1 408 ? -28.344 -1.153 53.875 1.00 91.12 408 SER A O 1
ATOM 2930 N N . ALA A 1 409 ? -29.148 -3.136 54.597 1.00 93.56 409 ALA A N 1
ATOM 2931 C CA . ALA A 1 409 ? -30.518 -2.979 54.130 1.00 93.56 409 ALA A CA 1
ATOM 2932 C C . ALA A 1 409 ? -31.535 -3.201 55.264 1.00 93.56 409 ALA A C 1
ATOM 2934 O O . ALA A 1 409 ? -31.285 -4.016 56.159 1.00 93.56 409 ALA A O 1
ATOM 2935 N N . PRO A 1 410 ? -32.692 -2.518 55.254 1.00 95.25 410 PRO A N 1
ATOM 2936 C CA . PRO A 1 410 ? -33.761 -2.770 56.210 1.00 95.25 410 PRO A CA 1
ATOM 2937 C C . PRO A 1 410 ? -34.470 -4.106 55.936 1.00 95.25 410 PRO A C 1
ATOM 2939 O O . PRO A 1 410 ? -35.076 -4.319 54.884 1.00 95.25 410 PRO A O 1
ATOM 2942 N N . ALA A 1 411 ? -34.486 -4.974 56.945 1.00 96.75 411 ALA A N 1
ATOM 2943 C CA . ALA A 1 411 ? -35.269 -6.201 56.997 1.00 96.75 411 ALA A CA 1
ATOM 2944 C C . ALA A 1 411 ? -36.496 -6.029 57.904 1.00 96.75 411 ALA A C 1
ATOM 2946 O O . ALA A 1 411 ? -36.385 -5.535 59.029 1.00 96.75 411 ALA A O 1
ATOM 2947 N N . THR A 1 412 ? -37.669 -6.472 57.451 1.00 97.44 412 THR A N 1
ATOM 2948 C CA . THR A 1 412 ? -38.926 -6.407 58.210 1.00 97.44 412 THR A CA 1
ATOM 2949 C C . THR A 1 412 ? -39.512 -7.797 58.432 1.00 97.44 412 THR A C 1
ATOM 2951 O O . THR A 1 412 ? -39.878 -8.502 57.494 1.00 97.44 412 THR A O 1
ATOM 2954 N N . LEU A 1 413 ? -39.661 -8.169 59.702 1.00 98.12 413 LEU A N 1
ATOM 2955 C CA . LEU A 1 413 ? -40.403 -9.333 60.165 1.00 98.12 413 LEU A CA 1
ATOM 2956 C C . LEU A 1 413 ? -41.850 -8.939 60.462 1.00 98.12 413 LEU A C 1
ATOM 2958 O O . LEU A 1 413 ? -42.090 -8.058 61.283 1.00 98.12 413 LEU A O 1
ATOM 2962 N N . THR A 1 414 ? -42.809 -9.672 59.904 1.00 98.00 414 THR A N 1
ATOM 2963 C CA . THR A 1 414 ? -44.233 -9.572 60.252 1.00 98.00 414 THR A CA 1
ATOM 2964 C C . THR A 1 414 ? -44.770 -10.939 60.666 1.00 98.00 414 THR A C 1
ATOM 2966 O O . THR A 1 414 ? -44.563 -11.925 59.964 1.00 98.00 414 THR A O 1
ATOM 2969 N N . GLY A 1 415 ? -45.466 -11.014 61.799 1.00 97.56 415 GLY A N 1
ATOM 2970 C CA . GLY A 1 415 ? -46.209 -12.194 62.242 1.00 97.56 415 GLY A CA 1
ATOM 2971 C C . GLY A 1 415 ? -47.711 -11.937 62.181 1.00 97.56 415 GLY A C 1
ATOM 2972 O O . GLY A 1 415 ? -48.188 -10.983 62.794 1.00 97.56 415 GLY A O 1
ATOM 2973 N N . VAL A 1 416 ? -48.461 -12.786 61.478 1.00 97.81 416 VAL A N 1
ATOM 2974 C CA . VAL A 1 416 ? -49.924 -12.698 61.349 1.00 97.81 416 VAL A CA 1
ATOM 2975 C C . VAL A 1 416 ? -50.574 -13.932 61.958 1.00 97.81 416 VAL A C 1
ATOM 2977 O O . VAL A 1 416 ? -50.267 -15.055 61.559 1.00 97.81 416 VAL A O 1
ATOM 2980 N N . GLN A 1 417 ? -51.500 -13.730 62.894 1.00 96.44 417 GLN A N 1
ATOM 2981 C CA . GLN A 1 417 ? -52.295 -14.787 63.518 1.00 96.44 417 GLN A CA 1
ATOM 2982 C C . GLN A 1 417 ? -53.778 -14.452 63.369 1.00 96.44 417 GLN A C 1
ATOM 2984 O O . GLN A 1 417 ? -54.194 -13.335 63.650 1.00 96.44 417 GLN A O 1
ATOM 2989 N N . ASN A 1 418 ? -54.592 -15.412 62.920 1.00 93.06 418 ASN A N 1
ATOM 2990 C CA . ASN A 1 418 ? -56.042 -15.228 62.736 1.00 93.06 418 ASN A CA 1
ATOM 2991 C C . ASN A 1 418 ? -56.429 -14.016 61.855 1.00 93.06 418 ASN A C 1
ATOM 2993 O O . ASN A 1 418 ? -57.512 -13.459 62.004 1.00 93.06 418 ASN A O 1
ATOM 2997 N N . GLY A 1 419 ? -55.556 -13.627 60.920 1.00 91.38 419 GLY A N 1
ATOM 2998 C CA . GLY A 1 419 ? -55.771 -12.490 60.021 1.00 91.38 419 GLY A CA 1
ATOM 2999 C C . GLY A 1 419 ? -55.346 -11.128 60.580 1.00 91.38 419 GLY A C 1
ATOM 3000 O O . GLY A 1 419 ? -55.443 -10.142 59.856 1.00 91.38 419 GLY A O 1
ATOM 3001 N N . GLU A 1 420 ? -54.839 -11.060 61.812 1.00 95.38 420 GLU A N 1
ATOM 3002 C CA . GLU A 1 420 ? -54.331 -9.830 62.428 1.00 95.38 420 GLU A CA 1
ATOM 3003 C C . GLU A 1 420 ? -52.807 -9.878 62.590 1.00 95.38 420 GLU A C 1
ATOM 3005 O O . GLU A 1 420 ? -52.226 -10.931 62.867 1.00 95.38 420 GLU A O 1
ATOM 3010 N N . VAL A 1 421 ? -52.143 -8.732 62.418 1.00 96.50 421 VAL A N 1
ATOM 3011 C CA . VAL A 1 421 ? -50.704 -8.598 62.684 1.00 96.50 421 VAL A CA 1
ATOM 3012 C C . VAL A 1 421 ? -50.487 -8.624 64.196 1.00 96.50 421 VAL A C 1
ATOM 3014 O O . VAL A 1 421 ? -50.908 -7.713 64.903 1.00 96.50 421 VAL A O 1
ATOM 3017 N N . VAL A 1 422 ? -49.809 -9.661 64.685 1.00 95.62 422 VAL A N 1
ATOM 3018 C CA . VAL A 1 422 ? -49.507 -9.860 66.113 1.00 95.62 422 VAL A CA 1
ATOM 3019 C C . VAL A 1 422 ? -48.083 -9.460 66.484 1.00 95.62 422 VAL A C 1
ATOM 3021 O O . VAL A 1 422 ? -47.775 -9.265 67.659 1.00 95.62 422 VAL A O 1
ATOM 3024 N N . HIS A 1 423 ? -47.198 -9.334 65.496 1.00 96.19 423 HIS A N 1
ATOM 3025 C CA . HIS A 1 423 ? -45.818 -8.923 65.708 1.00 96.19 423 HIS A CA 1
ATOM 3026 C C . HIS A 1 423 ? -45.270 -8.209 64.475 1.00 96.19 423 HIS A C 1
ATOM 3028 O O . HIS A 1 423 ? -45.511 -8.640 63.348 1.00 96.19 423 HIS A O 1
ATOM 3034 N N . THR A 1 424 ? -44.499 -7.151 64.704 1.00 96.62 424 THR A N 1
ATOM 3035 C CA . THR A 1 424 ? -43.701 -6.488 63.677 1.00 96.62 424 THR A CA 1
ATOM 3036 C C . THR A 1 424 ? -42.354 -6.118 64.276 1.00 96.62 424 THR A C 1
ATOM 3038 O O . THR A 1 424 ? -42.296 -5.624 65.404 1.00 96.62 424 THR A O 1
ATOM 3041 N N . GLN A 1 425 ? -41.281 -6.346 63.532 1.00 97.12 425 GLN A N 1
ATOM 3042 C CA . GLN A 1 425 ? -39.939 -5.913 63.902 1.00 97.12 425 GLN A CA 1
ATOM 3043 C C . GLN A 1 425 ? -39.183 -5.507 62.643 1.00 97.12 425 GLN A C 1
ATOM 3045 O O . GLN A 1 425 ? -39.228 -6.219 61.645 1.00 97.12 425 GLN A O 1
ATOM 3050 N N . THR A 1 426 ? -38.459 -4.395 62.714 1.00 95.88 426 THR A N 1
ATOM 3051 C CA . THR A 1 426 ? -37.529 -3.967 61.667 1.00 95.88 426 THR A CA 1
ATOM 3052 C C . THR A 1 426 ? -36.115 -3.971 62.236 1.00 95.88 426 THR A C 1
ATOM 3054 O O . THR A 1 426 ? -35.917 -3.605 63.398 1.00 95.88 426 THR A O 1
ATOM 3057 N N . LEU A 1 427 ? -35.146 -4.404 61.437 1.00 95.56 427 LEU A N 1
ATOM 3058 C CA . LEU A 1 427 ? -33.721 -4.331 61.743 1.00 95.56 427 LEU A CA 1
ATOM 3059 C C . LEU A 1 427 ? -32.931 -4.010 60.476 1.00 95.56 427 LEU A C 1
ATOM 3061 O O . LEU A 1 427 ? -33.366 -4.360 59.388 1.00 95.56 427 LEU A O 1
ATOM 3065 N N . ASP A 1 428 ? -31.753 -3.422 60.633 1.00 95.56 428 ASP A N 1
ATOM 3066 C CA . ASP A 1 428 ? -30.795 -3.288 59.540 1.00 95.56 428 ASP A CA 1
ATOM 3067 C C . ASP A 1 428 ? -29.919 -4.549 59.484 1.00 95.56 428 ASP A C 1
ATOM 3069 O O . ASP A 1 428 ? -29.300 -4.943 60.483 1.00 95.56 428 ASP A O 1
ATOM 3073 N N . VAL A 1 429 ? -29.906 -5.217 58.331 1.00 95.69 429 VAL A N 1
ATOM 3074 C CA . VAL A 1 429 ? -29.087 -6.403 58.057 1.00 95.69 429 VAL A CA 1
ATOM 3075 C C . VAL A 1 429 ? -27.940 -6.053 57.123 1.00 95.69 429 VAL A C 1
ATOM 3077 O O . VAL A 1 429 ? -28.060 -5.163 56.292 1.00 95.69 429 VAL A O 1
ATOM 3080 N N . THR A 1 430 ? -26.819 -6.741 57.287 1.00 94.31 430 THR A N 1
ATOM 3081 C CA . THR A 1 430 ? -25.586 -6.568 56.525 1.00 94.31 430 THR A CA 1
ATOM 3082 C C . THR A 1 430 ? -24.858 -7.907 56.461 1.00 94.31 430 THR A C 1
ATOM 3084 O O . THR A 1 430 ? -24.924 -8.708 57.399 1.00 94.31 430 THR A O 1
ATOM 3087 N N . ASP A 1 431 ? -24.151 -8.146 55.368 1.00 93.25 431 ASP A N 1
ATOM 3088 C CA . ASP A 1 431 ? -23.176 -9.219 55.239 1.00 93.25 431 ASP A CA 1
ATOM 3089 C C . ASP A 1 431 ? -22.025 -8.718 54.357 1.00 93.25 431 ASP A C 1
ATOM 3091 O O . ASP A 1 431 ? -22.225 -7.902 53.451 1.00 93.25 431 ASP A O 1
ATOM 3095 N N . ALA A 1 432 ? -20.803 -9.147 54.672 1.00 88.75 432 ALA A N 1
ATOM 3096 C CA . ALA A 1 432 ? -19.636 -8.787 53.873 1.00 88.75 432 ALA A CA 1
ATOM 3097 C C . ALA A 1 432 ? -19.677 -9.527 52.529 1.00 88.75 432 ALA A C 1
ATOM 3099 O O . ALA A 1 432 ? -20.098 -10.681 52.480 1.00 88.75 432 ALA A O 1
ATOM 3100 N N . VAL A 1 433 ? -19.185 -8.889 51.467 1.00 83.88 433 VAL A N 1
ATOM 3101 C CA . VAL A 1 433 ? -19.146 -9.462 50.112 1.00 83.88 433 VAL A CA 1
ATOM 3102 C C . VAL A 1 433 ? -18.377 -10.793 50.091 1.00 83.88 433 VAL A C 1
ATOM 3104 O O . VAL A 1 433 ? -17.265 -10.896 50.622 1.00 83.88 433 VAL A O 1
ATOM 3107 N N . GLY A 1 434 ? -18.947 -11.812 49.437 1.00 75.69 434 GLY A N 1
ATOM 3108 C CA . GLY A 1 434 ? -18.345 -13.134 49.230 1.00 75.69 434 GLY A CA 1
ATOM 3109 C C . GLY A 1 434 ? -19.179 -14.286 49.803 1.00 75.69 434 GLY A C 1
ATOM 3110 O O . GLY A 1 434 ? -20.299 -14.109 50.249 1.00 75.69 434 GLY A O 1
ATOM 3111 N N . ASN A 1 435 ? -18.624 -15.506 49.842 1.00 73.56 435 ASN A N 1
ATOM 3112 C CA . ASN A 1 435 ? -19.367 -16.732 50.218 1.00 73.56 435 ASN A CA 1
ATOM 3113 C C . ASN A 1 435 ? -19.697 -16.860 51.733 1.00 73.56 435 ASN A C 1
ATOM 3115 O O . ASN A 1 435 ? -19.772 -17.973 52.271 1.00 73.56 435 ASN A O 1
ATOM 3119 N N . GLY A 1 436 ? -19.806 -15.736 52.443 1.00 86.12 436 GLY A N 1
ATOM 3120 C CA . GLY A 1 436 ? -20.124 -15.632 53.861 1.00 86.12 436 GLY A CA 1
ATOM 3121 C C . GLY A 1 436 ? -21.609 -15.833 54.180 1.00 86.12 436 GLY A C 1
ATOM 3122 O O . GLY A 1 436 ? -22.387 -16.343 53.377 1.00 86.12 436 GLY A O 1
ATOM 3123 N N . SER A 1 437 ? -21.968 -15.558 55.436 1.00 94.12 437 SER A N 1
ATOM 3124 C CA . SER A 1 437 ? -23.351 -15.293 55.844 1.00 94.12 437 SER A CA 1
ATOM 3125 C C . SER A 1 437 ? -23.376 -14.778 57.281 1.00 94.12 437 SER A C 1
ATOM 3127 O O . SER A 1 437 ? -22.725 -15.368 58.160 1.00 94.12 437 SER A O 1
ATOM 3129 N N . THR A 1 438 ? -24.217 -13.790 57.561 1.00 96.38 438 THR A N 1
ATOM 3130 C CA . THR A 1 438 ? -24.389 -13.198 58.888 1.00 96.38 438 THR A CA 1
ATOM 3131 C C . THR A 1 438 ? -25.690 -13.675 59.527 1.00 96.38 438 THR A C 1
ATOM 3133 O O . THR A 1 438 ? -26.733 -13.806 58.888 1.00 96.38 438 THR A O 1
ATOM 3136 N N . ARG A 1 439 ? -25.635 -14.010 60.824 1.00 96.81 439 ARG A N 1
ATOM 3137 C CA . ARG A 1 439 ? -26.773 -14.569 61.572 1.00 96.81 439 ARG A CA 1
ATOM 3138 C C . ARG A 1 439 ? -27.374 -13.545 62.520 1.00 96.81 439 ARG A C 1
ATOM 3140 O O . ARG A 1 439 ? -26.685 -13.037 63.400 1.00 96.81 439 ARG A O 1
ATOM 3147 N N . TYR A 1 440 ? -28.690 -13.401 62.447 1.00 96.50 440 TYR A N 1
ATOM 3148 C CA . TYR A 1 440 ? -29.486 -12.534 63.303 1.00 96.50 440 TYR A CA 1
ATOM 3149 C C . TYR A 1 440 ? -30.423 -13.362 64.185 1.00 96.50 440 TYR A C 1
ATOM 3151 O O . TYR A 1 440 ? -31.025 -14.351 63.752 1.00 96.50 440 TYR A O 1
ATOM 3159 N N . THR A 1 441 ? -30.542 -12.964 65.451 1.00 93.50 441 THR A N 1
ATOM 3160 C CA . THR A 1 441 ? -31.590 -13.453 66.355 1.00 93.50 441 THR A CA 1
ATOM 3161 C C . THR A 1 441 ? -32.544 -12.301 66.607 1.00 93.50 441 THR A C 1
ATOM 3163 O O . THR A 1 441 ? -32.117 -11.268 67.113 1.00 93.50 441 THR A O 1
ATOM 3166 N N . LEU A 1 442 ? -33.800 -12.491 66.216 1.00 94.56 442 LEU A N 1
ATOM 3167 C CA . LEU A 1 442 ? -34.853 -11.487 66.317 1.00 94.56 442 LEU A CA 1
ATOM 3168 C C . LEU A 1 442 ? -35.547 -11.551 67.677 1.00 94.56 442 LEU A C 1
ATOM 3170 O O . LEU A 1 442 ? -35.363 -12.514 68.437 1.00 94.56 442 LEU A O 1
ATOM 3174 N N . ASP A 1 443 ? -36.331 -10.518 67.976 1.00 93.62 443 ASP A N 1
ATOM 3175 C CA . ASP A 1 443 ? -36.988 -10.393 69.266 1.00 93.62 443 ASP A CA 1
ATOM 3176 C C . ASP A 1 443 ? -37.940 -11.577 69.484 1.00 93.62 443 ASP A C 1
ATOM 3178 O O . ASP A 1 443 ? -38.723 -11.947 68.604 1.00 93.62 443 ASP A O 1
ATOM 3182 N N . PRO A 1 444 ? -37.875 -12.225 70.657 1.00 91.12 444 PRO A N 1
ATOM 3183 C CA . PRO A 1 444 ? -38.767 -13.325 70.962 1.00 91.12 444 PRO A CA 1
ATOM 3184 C C . PRO A 1 444 ? -40.226 -12.858 71.048 1.00 91.12 444 PRO A C 1
ATOM 3186 O O . PRO A 1 444 ? -40.527 -11.878 71.727 1.00 91.12 444 PRO A O 1
ATOM 3189 N N . PHE A 1 445 ? -41.155 -13.628 70.478 1.00 93.69 445 PHE A N 1
ATOM 3190 C CA . PHE A 1 445 ? -42.596 -13.359 70.579 1.00 93.69 445 PHE A CA 1
ATOM 3191 C C . PHE A 1 445 ? -43.308 -14.398 71.451 1.00 93.69 445 PHE A C 1
ATOM 3193 O O . PHE A 1 445 ? -43.089 -15.599 71.300 1.00 93.69 445 PHE A O 1
ATOM 3200 N N . THR A 1 446 ? -44.182 -13.963 72.359 1.00 92.75 446 THR A N 1
ATOM 3201 C CA . THR A 1 446 ? -44.994 -14.867 73.190 1.00 92.75 446 THR A CA 1
ATOM 3202 C C . THR A 1 446 ? -46.452 -14.782 72.744 1.00 92.75 446 THR A C 1
ATOM 3204 O O . THR A 1 446 ? -47.048 -13.724 72.927 1.00 92.75 446 THR A O 1
ATOM 3207 N N . PRO A 1 447 ? -47.034 -15.857 72.184 1.00 91.75 447 PRO A N 1
ATOM 3208 C CA . PRO A 1 447 ? -48.426 -15.837 71.751 1.00 91.75 447 PRO A CA 1
ATOM 3209 C C . PRO A 1 447 ? -49.387 -15.877 72.945 1.00 91.75 447 PRO A C 1
ATOM 3211 O O . PRO A 1 447 ? -49.116 -16.548 73.943 1.00 91.75 447 PRO A O 1
ATOM 3214 N N . ASP A 1 448 ? -50.529 -15.210 72.813 1.00 91.00 448 ASP A N 1
ATOM 3215 C CA . ASP A 1 448 ? -51.636 -15.183 73.779 1.00 91.00 448 ASP A CA 1
ATOM 3216 C C . ASP A 1 448 ? -52.911 -15.883 73.262 1.00 91.00 448 ASP A C 1
ATOM 3218 O O . ASP A 1 448 ? -53.833 -16.150 74.035 1.00 91.00 448 ASP A O 1
ATOM 3222 N N . ALA A 1 449 ? -52.933 -16.262 71.981 1.00 91.44 449 ALA A N 1
ATOM 3223 C CA . ALA A 1 449 ? -54.014 -16.996 71.334 1.00 91.44 449 ALA A CA 1
ATOM 3224 C C . ALA A 1 449 ? -53.534 -18.319 70.714 1.00 91.44 449 ALA A C 1
ATOM 3226 O O . ALA A 1 449 ? -52.390 -18.454 70.272 1.00 91.44 449 ALA A O 1
ATOM 3227 N N . VAL A 1 450 ? -54.436 -19.303 70.635 1.00 92.62 450 VAL A N 1
ATOM 3228 C CA . VAL A 1 450 ? -54.227 -20.529 69.844 1.00 92.62 450 VAL A CA 1
ATOM 3229 C C . VAL A 1 450 ? -54.381 -20.243 68.348 1.00 92.62 450 VAL A C 1
ATOM 3231 O O . VAL A 1 450 ? -55.086 -19.315 67.953 1.00 92.62 450 VAL A O 1
ATOM 3234 N N . GLY A 1 451 ? -53.744 -21.055 67.505 1.00 93.19 451 GLY A N 1
ATOM 3235 C CA . GLY A 1 451 ? -53.827 -20.944 66.045 1.00 93.19 451 GLY A CA 1
ATOM 3236 C C . GLY A 1 451 ? -52.465 -21.009 65.363 1.00 93.19 451 GLY A C 1
ATOM 3237 O O . GLY A 1 451 ? -51.458 -21.338 65.988 1.00 93.19 451 GLY A O 1
ATOM 3238 N N . GLU A 1 452 ? -52.434 -20.709 64.069 1.00 96.31 452 GLU A N 1
ATOM 3239 C CA . GLU A 1 452 ? -51.194 -20.617 63.298 1.00 96.31 452 GLU A CA 1
ATOM 3240 C C . GLU A 1 452 ? -50.756 -19.164 63.157 1.00 96.31 452 GLU A C 1
ATOM 3242 O O . GLU A 1 452 ? -51.569 -18.289 62.860 1.00 96.31 452 GLU A O 1
ATOM 3247 N N . ILE A 1 453 ? -49.463 -18.928 63.363 1.00 97.25 453 ILE A N 1
ATOM 3248 C CA . ILE A 1 453 ? -48.810 -17.657 63.072 1.00 97.25 453 ILE A CA 1
ATOM 3249 C C . ILE A 1 453 ? -48.011 -17.842 61.789 1.00 97.25 453 ILE A C 1
ATOM 3251 O O . ILE A 1 453 ? -47.095 -18.672 61.760 1.00 97.25 453 ILE A O 1
ATOM 3255 N N . LEU A 1 454 ? -48.356 -17.085 60.750 1.00 98.00 454 LEU A N 1
ATOM 3256 C CA . LEU A 1 454 ? -47.548 -16.950 59.544 1.00 98.00 454 LEU A CA 1
ATOM 3257 C C . LEU A 1 454 ? -46.543 -15.821 59.760 1.00 98.00 454 LEU A C 1
ATOM 3259 O O . LEU A 1 454 ? -46.928 -14.677 59.989 1.00 98.00 454 LEU A O 1
ATOM 3263 N N . TRP A 1 455 ? -45.266 -16.160 59.693 1.00 98.12 455 TRP A N 1
ATOM 3264 C CA . TRP A 1 455 ? -44.158 -15.224 59.740 1.00 98.12 455 TRP A CA 1
ATOM 3265 C C . TRP A 1 455 ? -43.673 -14.942 58.326 1.00 98.12 455 TRP A C 1
ATOM 3267 O O . TRP A 1 455 ? -43.395 -15.889 57.590 1.00 98.12 455 TRP A O 1
ATOM 3277 N N . THR A 1 456 ? -43.509 -13.669 57.994 1.00 97.94 456 THR A N 1
ATOM 3278 C CA . THR A 1 456 ? -42.924 -13.193 56.740 1.00 97.94 456 THR A CA 1
ATOM 3279 C C . THR A 1 456 ? -41.726 -12.315 57.070 1.00 97.94 456 THR A C 1
ATOM 3281 O O . THR A 1 456 ? -41.847 -11.401 57.884 1.00 97.94 456 THR A O 1
ATOM 3284 N N . MET A 1 457 ? -40.581 -12.613 56.468 1.00 98.00 457 MET A N 1
ATOM 3285 C CA . MET A 1 457 ? -39.385 -11.779 56.462 1.00 98.00 457 MET A CA 1
ATOM 3286 C C . MET A 1 457 ? -39.217 -11.194 55.065 1.00 98.00 457 MET A C 1
ATOM 3288 O O . MET A 1 457 ? -39.320 -11.950 54.101 1.00 98.00 457 MET A O 1
ATOM 3292 N N . VAL A 1 458 ? -38.959 -9.891 54.985 1.00 97.38 458 VAL A N 1
ATOM 3293 C CA . VAL A 1 458 ? -38.661 -9.171 53.741 1.00 97.38 458 VAL A CA 1
ATOM 3294 C C . VAL A 1 458 ? -37.389 -8.356 53.946 1.00 97.38 458 VAL A C 1
ATOM 3296 O O . VAL A 1 458 ? -37.351 -7.587 54.910 1.00 97.38 458 VAL A O 1
ATOM 3299 N N . ILE A 1 459 ? -36.382 -8.505 53.087 1.00 96.56 459 ILE A N 1
ATOM 3300 C CA . ILE A 1 459 ? -35.242 -7.576 52.986 1.00 96.56 459 ILE A CA 1
ATOM 3301 C C . ILE A 1 459 ? -35.541 -6.602 51.835 1.00 96.56 459 ILE A C 1
ATOM 3303 O O . ILE A 1 459 ? -36.242 -6.956 50.897 1.00 96.56 459 ILE A O 1
ATOM 3307 N N . ASN A 1 460 ? -35.163 -5.328 51.981 1.00 92.19 460 ASN A N 1
ATOM 3308 C CA . ASN A 1 460 ? -35.296 -4.328 50.915 1.00 92.19 460 ASN A CA 1
ATOM 3309 C C . ASN A 1 460 ? -33.935 -3.653 50.719 1.00 92.19 460 ASN A C 1
ATOM 3311 O O . ASN A 1 460 ? -33.652 -2.642 51.364 1.00 92.19 460 ASN A O 1
ATOM 3315 N N . ASP A 1 461 ? -33.082 -4.229 49.890 1.00 86.06 461 ASP A N 1
ATOM 3316 C CA . ASP A 1 461 ? -31.713 -3.774 49.609 1.00 86.06 461 ASP A CA 1
ATOM 3317 C C . ASP A 1 461 ? -31.565 -3.005 48.286 1.00 86.06 461 ASP A C 1
ATOM 3319 O O . ASP A 1 461 ? -30.602 -2.254 48.115 1.00 86.06 461 ASP A O 1
ATOM 3323 N N . GLY A 1 462 ? -32.583 -3.074 47.428 1.00 81.50 462 GLY A N 1
ATOM 3324 C CA . GLY A 1 462 ? -32.674 -2.308 46.193 1.00 81.50 462 GLY A CA 1
ATOM 3325 C C . GLY A 1 462 ? -32.123 -3.033 44.971 1.00 81.50 462 GLY A C 1
ATOM 3326 O O . GLY A 1 462 ? -31.999 -2.386 43.924 1.00 81.50 462 GLY A O 1
ATOM 3327 N N . ASP A 1 463 ? -31.816 -4.323 45.083 1.00 82.75 463 ASP A N 1
ATOM 3328 C CA . ASP A 1 463 ? -31.590 -5.172 43.925 1.00 82.75 463 ASP A CA 1
ATOM 3329 C C . ASP A 1 463 ? -32.927 -5.593 43.252 1.00 82.75 463 ASP A C 1
ATOM 3331 O O . ASP A 1 463 ? -34.017 -5.200 43.695 1.00 82.75 463 ASP A O 1
ATOM 3335 N N . PRO A 1 464 ? -32.880 -6.225 42.063 1.00 77.38 464 PRO A N 1
ATOM 3336 C CA . PRO A 1 464 ? -34.082 -6.539 41.293 1.00 77.38 464 PRO A CA 1
ATOM 3337 C C . PRO A 1 464 ? -34.877 -7.768 41.760 1.00 77.38 464 PRO A C 1
ATOM 3339 O O . PRO A 1 464 ? -35.942 -8.011 41.174 1.00 77.38 464 PRO A O 1
ATOM 3342 N N . ASP A 1 465 ? -34.381 -8.571 42.699 1.00 81.50 465 ASP A N 1
ATOM 3343 C CA . ASP A 1 465 ? -35.029 -9.800 43.155 1.00 81.50 465 ASP A CA 1
ATOM 3344 C C . ASP A 1 465 ? -35.824 -9.655 44.459 1.00 81.50 465 ASP A C 1
ATOM 3346 O O . ASP A 1 465 ? -35.858 -8.628 45.127 1.00 81.50 465 ASP A O 1
ATOM 3350 N N . ASP A 1 466 ? -36.657 -10.667 44.723 1.00 83.81 466 ASP A N 1
ATOM 3351 C CA . ASP A 1 466 ? -37.592 -10.659 45.844 1.00 83.81 466 ASP A CA 1
ATOM 3352 C C . ASP A 1 466 ? -36.975 -11.387 47.051 1.00 83.81 466 ASP A C 1
ATOM 3354 O O . ASP A 1 466 ? -37.104 -12.611 47.184 1.00 83.81 466 ASP A O 1
ATOM 3358 N N . ASP A 1 467 ? -36.427 -10.638 48.006 1.00 92.06 467 ASP A N 1
ATOM 3359 C CA . ASP A 1 467 ? -35.915 -11.187 49.266 1.00 92.06 467 ASP A CA 1
ATOM 3360 C C . ASP A 1 467 ? -37.005 -11.489 50.290 1.00 92.06 467 ASP A C 1
ATOM 3362 O O . ASP A 1 467 ? -37.152 -10.831 51.331 1.00 92.06 467 ASP A O 1
ATOM 3366 N N . VAL A 1 468 ? -37.806 -12.519 50.021 1.00 96.44 468 VAL A N 1
ATOM 3367 C CA . VAL A 1 468 ? -38.935 -12.885 50.880 1.00 96.44 468 VAL A CA 1
ATOM 3368 C C . VAL A 1 468 ? -38.835 -14.322 51.372 1.00 96.44 468 VAL A C 1
ATOM 3370 O O . VAL A 1 468 ? -38.806 -15.282 50.605 1.00 96.44 468 VAL A O 1
ATOM 3373 N N . ALA A 1 469 ? -38.911 -14.502 52.692 1.00 97.12 469 ALA A N 1
ATOM 3374 C CA . ALA A 1 469 ? -38.994 -15.820 53.313 1.00 97.12 469 ALA A CA 1
ATOM 3375 C C . ALA A 1 469 ? -40.191 -15.926 54.258 1.00 97.12 469 ALA A C 1
ATOM 3377 O O . ALA A 1 469 ? -40.490 -15.012 55.025 1.00 97.12 469 ALA A O 1
ATOM 3378 N N . THR A 1 470 ? -40.859 -17.083 54.261 1.00 97.56 470 THR A N 1
ATOM 3379 C CA . THR A 1 470 ? -41.984 -17.348 55.167 1.00 97.56 470 THR A CA 1
ATOM 3380 C C . THR A 1 470 ? -41.757 -18.579 56.036 1.00 97.56 470 THR A C 1
ATOM 3382 O O . THR A 1 470 ? -41.065 -19.527 55.661 1.00 97.56 470 THR A O 1
ATOM 3385 N N . ALA A 1 471 ? -42.333 -18.573 57.237 1.00 97.50 471 ALA A N 1
ATOM 3386 C CA . ALA A 1 471 ? -42.319 -19.713 58.146 1.00 97.50 471 ALA A CA 1
ATOM 3387 C C . ALA A 1 471 ? -43.558 -19.707 59.048 1.00 97.50 471 ALA A C 1
ATOM 3389 O O . ALA A 1 471 ? -44.146 -18.664 59.298 1.00 97.50 471 ALA A O 1
ATOM 3390 N N . THR A 1 472 ? -43.950 -20.861 59.584 1.00 97.06 472 THR A N 1
ATOM 3391 C CA . THR A 1 472 ? -45.166 -20.978 60.404 1.00 97.06 472 THR A CA 1
ATOM 3392 C C . THR A 1 472 ? -44.879 -21.503 61.805 1.00 97.06 472 THR A C 1
ATOM 3394 O O . THR A 1 472 ? -44.104 -22.452 61.986 1.00 97.06 472 THR A O 1
ATOM 3397 N N . THR A 1 473 ? -45.573 -20.948 62.798 1.00 96.62 473 THR A N 1
ATOM 3398 C CA . THR A 1 473 ? -45.633 -21.489 64.161 1.00 96.62 473 THR A CA 1
ATOM 3399 C C . THR A 1 473 ? -47.053 -21.923 64.502 1.00 96.62 473 THR A C 1
ATOM 3401 O O . THR A 1 473 ? -47.970 -21.113 64.457 1.00 96.62 473 THR A O 1
ATOM 3404 N N . THR A 1 474 ? -47.236 -23.174 64.924 1.00 95.75 474 THR A N 1
ATOM 3405 C CA . THR A 1 474 ? -48.514 -23.657 65.469 1.00 95.75 474 THR A CA 1
ATOM 3406 C C . THR A 1 474 ? -48.556 -23.470 66.988 1.00 95.75 474 THR A C 1
ATOM 3408 O O . THR A 1 474 ? -47.746 -24.059 67.716 1.00 95.75 474 THR A O 1
ATOM 3411 N N . VAL A 1 475 ? -49.528 -22.701 67.476 1.00 93.81 475 VAL A N 1
ATOM 3412 C CA . VAL A 1 475 ? -49.826 -22.497 68.899 1.00 93.81 475 VAL A CA 1
ATOM 3413 C C . VAL A 1 475 ? -50.987 -23.403 69.300 1.00 93.81 475 VAL A C 1
ATOM 3415 O O . VAL A 1 475 ? -52.137 -23.184 68.918 1.00 93.81 475 VAL A O 1
ATOM 3418 N N . ASN A 1 476 ? -50.671 -24.449 70.057 1.00 91.56 476 ASN A N 1
ATOM 3419 C CA . ASN A 1 476 ? -51.648 -25.397 70.584 1.00 91.56 476 ASN A CA 1
ATOM 3420 C C . ASN A 1 476 ? -52.185 -24.926 71.946 1.00 91.56 476 ASN A C 1
ATOM 3422 O O . ASN A 1 476 ? -51.502 -24.140 72.610 1.00 91.56 476 ASN A O 1
ATOM 3426 N N . PRO A 1 477 ? -53.359 -25.422 72.373 1.00 88.75 477 PRO A N 1
ATOM 3427 C CA . PRO A 1 477 ? -53.893 -25.182 73.712 1.00 88.75 477 PRO A CA 1
ATOM 3428 C C . PRO A 1 477 ? -52.895 -25.474 74.841 1.00 88.75 477 PRO A C 1
ATOM 3430 O O . PRO A 1 477 ? -52.113 -26.451 74.726 1.00 88.75 477 PRO A O 1
#

Radius of gyration: 65.6 Å; Cα contacts (8 Å, |Δi|>4): 1000; chains: 1; bounding box: 154×44×184 Å

Solvent-accessible surface area (backbone atoms only — not comparable to full-atom values): 27957 Å² total; per-residue (Å²): 135,90,81,91,87,85,82,86,90,86,90,84,88,84,89,81,88,85,89,86,91,87,87,87,90,84,84,91,82,91,81,82,91,80,92,82,90,84,92,81,88,84,80,89,85,84,73,65,70,79,44,42,47,60,52,41,66,77,33,68,68,38,81,50,83,39,76,84,40,31,26,36,34,11,74,32,73,81,54,78,50,63,61,28,74,56,26,44,55,54,45,72,61,47,82,67,94,73,57,78,70,56,53,56,57,33,57,50,64,80,51,75,71,74,89,75,70,63,93,82,72,72,53,55,68,62,22,48,77,66,56,30,55,67,66,42,83,87,90,81,77,93,75,88,72,93,76,77,92,75,90,60,85,68,44,29,34,78,45,70,43,59,55,57,50,74,66,48,79,38,46,38,82,43,71,49,75,53,65,36,35,46,27,17,76,25,72,20,65,27,44,37,56,40,79,45,79,46,72,45,86,40,56,45,56,70,88,45,78,72,65,61,41,78,37,50,47,70,34,71,48,74,36,40,40,32,44,41,30,85,52,70,45,81,44,51,32,35,43,37,42,30,34,72,16,80,98,56,41,65,46,70,26,43,35,38,34,27,19,33,72,73,82,76,73,39,58,38,78,45,66,48,56,60,52,49,76,68,48,79,36,40,53,76,43,76,49,76,52,70,31,32,43,30,18,79,26,70,27,65,34,56,36,38,46,50,63,46,70,44,85,41,50,43,70,71,44,74,52,57,54,72,26,44,54,75,36,68,44,78,43,38,38,35,39,36,29,86,56,73,47,81,45,53,32,31,43,38,41,34,42,96,88,51,75,48,71,29,46,34,38,36,25,20,34,75,67,79,78,71,43,30,33,61,40,72,76,42,73,50,58,46,52,70,50,35,60,86,54,87,61,60,37,50,35,37,43,27,32,22,17,81,34,88,29,73,54,72,25,52,29,39,39,38,29,32,39,94,90,40,81,77,43,77,48,75,47,79,44,59,30,63,58,47,99,60,66,34,78,46,77,53,84,64,46,70,75,92,66,71,48,55,31,46,34,39,38,36,48,59,48,76,49,98,73,84,36,67,47,72,46,59,27,39,32,39,109

Secondary structure (DSSP, 8-state):
----------------------------------------PPPPP---HHHHHHHHHH-TT---S-TTSGGGTBSSTTS-SPB-HHHHHHHHHS-SS--HHHHHHHHHHH-SS-SS--TT---HHHHHTTT--TT------S---------S-----EEEE-SEEEEEEEETT--EEEEEEEEE-SSSPEEEEEEEEEE-TTEE-TTPPPSSEEE-TT-EEEEEEEE--SSSEEEEEEEEEEES-TT-SEEEEEEEEEEE--------EEEESSSEEEEEEETT--EEEEEEEEE-SSS-EEEEEEEEESTTEEE-S-SEEEE-TT-EEEEEEEE--SSSEEEEEEEEEE-SS-EEEEEEEEEEEPPP-----EEEEEEEE--EEETTS-PPBPEEEEEEE-SS--EEEEEEEEEEETTEEEEEEEEEEEE-SSS--EEEEPPPB---S-EEEEEEEEE--SSSS--EEEEEEEEE-

Mean predicted aligned error: 19.84 Å